Protein AF-A0A9N9N351-F1 (afdb_monomer_lite)

Radius of gyration: 28.9 Å; chains: 1; bounding box: 75×80×79 Å

InterPro domains:
  IPR013780 Glycosyl hydrolase, all-beta [G3DSA:2.60.40.1180] (419-531)
  IPR017853 Glycoside hydrolase superfamily [SSF51445] (28-350)
  IPR041036 Glycoside hydrolase family 5, C-terminal domain [PF18564] (433-530)
  IPR052066 Glycosphingolipid Hydrolyzing Enzymes [PTHR31308] (2-537)

Foldseek 3Di:
DVVLVVLQQLFPQCFQVVVCDDPNHRSNCVNLVVLLVVVLVVLLVCVVFPPAQADESDPQRDNRCAQPQFQQDDDVLVDPAAAFRGGNQRVQCVQQLHWDWTWHWHQDPPRRIDTDDIDIPNPVSDHNDDPDHRSCVVSQQWDADPVPRHIGGRDSCSNQAGPVPRDGDDSCVRTVQVSLQVNLCSSCVSPVSHAYEYEDNAPDAHAADDPVGDLRRYEYAYADEQPVCVSQLAFDQAKGFPVNQCSVDPVCGVVGIFGGLVRLLVNLLVVVLCNVVVNCVRSPPHAYAHAEYFHFCCGPVNVCLQQVDCVRRLSNLLSNVQSCQQNVHHYDYPDAAADAASPQGNVPNSTNGHQFHQDRRDDHPDPPCPLVVVVVVVVVVVVVPVPDDDDDDDDDDDDNDPVDDPPPPPPPPVPDDDSCVCRRGHSCLSVQAKDWPDDQFAWDGWGADSVFRKTKTKGFAHAPPDDDDPVCPPPPWDKIKMAADCSPPVVFAKDKDKLFFKWAADVSRSIIIGTHDDNDPGGDMIMMMIGTDDCPPVDDHDRMDGDDPVVNPDDPVDPPPPDDDDPPPVVVVVVVVVVVPDDPDPPPDPDDDDDD

Sequence (596 aa):
MASSTMFTLFWGGDVFAPNSLYDGVNIKEFLQEKYVNCYKHLASRIQHLEAVMGFELMNEPHPGYIGLSDFNRYDAGATLVFGDSPSALQSFALGDGLTQEIEVWIRSWPFPTRKHSTRLVNEEGVSAWIDGECIWKKHGVWDVDSKTGKPRVLNANYFKKHPKTGENVNFYKDFYLPFIRRYSEAIQSVKSDYLSFVEPIPNEPPPTWTSSDHHENIVYAPHWYDLESLFKKAFNGRITHDVQRLTRGPQHIVSATYFGISGAKKNYFGQVRNIVKNGLKNAGEKPCVIGECGIPMDINDRKAFETGDYTHHINFLDAVLSAMEKNLVNFTLWNYNPSNDNAHGDHWYGEDFSIFSPLPSKPVVSENSRMQKELSIKTSMLKDQQNTEVCAECTTTSPTSPFNLNSWEFMDQENHYDPSHHAGGRVLDAVLRPYAAKFPGIPQTMTFNLETKEFIFKFTNFPSSQPINSDFSNIVAPEVEIFIPNYHYRKSGLDIRVSDGDWRYVRSGQTLYWRVKDWSTEGLVHSLRIRVVDNTNHKIMPTSGSVNFSDVSKSTFDSNEFKHYNTSVILVLVVTLFLAMCSPTEIMFWAMGKDI

Structure (mmCIF, N/CA/C/O backbone):
data_AF-A0A9N9N351-F1
#
_entry.id   AF-A0A9N9N351-F1
#
loop_
_atom_site.group_PDB
_atom_site.id
_atom_site.type_symbol
_atom_site.label_atom_id
_atom_site.label_alt_id
_atom_site.label_comp_id
_atom_site.label_asym_id
_atom_site.label_entity_id
_atom_site.label_seq_id
_atom_site.pdbx_PDB_ins_code
_atom_site.Cartn_x
_atom_site.Cartn_y
_atom_site.Cartn_z
_atom_site.occupancy
_atom_site.B_iso_or_equiv
_atom_site.auth_seq_id
_atom_site.auth_comp_id
_atom_site.auth_asym_id
_atom_site.auth_atom_id
_atom_site.pdbx_PDB_model_num
ATOM 1 N N . MET A 1 1 ? -18.775 1.217 14.836 1.00 90.31 1 MET A N 1
ATOM 2 C CA . MET A 1 1 ? -18.763 0.246 15.957 1.00 90.31 1 MET A CA 1
ATOM 3 C C . MET A 1 1 ? -18.222 -1.127 15.556 1.00 90.31 1 MET A C 1
ATOM 5 O O . MET A 1 1 ? -17.185 -1.503 16.081 1.00 90.31 1 MET A O 1
ATOM 9 N N . ALA A 1 2 ? -18.894 -1.880 14.669 1.00 93.25 2 ALA A N 1
ATOM 10 C CA . ALA A 1 2 ? -18.593 -3.299 14.414 1.00 93.25 2 ALA A CA 1
ATOM 11 C C . ALA A 1 2 ? -17.121 -3.573 14.067 1.00 93.25 2 ALA A C 1
ATOM 13 O O . ALA A 1 2 ? -16.475 -4.341 14.776 1.00 93.25 2 ALA A O 1
ATOM 14 N N . SER A 1 3 ? -16.565 -2.882 13.067 1.00 93.75 3 SER A N 1
ATOM 15 C CA . SER A 1 3 ? -15.166 -3.064 12.657 1.00 93.75 3 SER A CA 1
ATOM 16 C C . SER A 1 3 ? -14.189 -2.770 13.797 1.00 93.75 3 SER A C 1
ATOM 18 O O . SER A 1 3 ? -13.331 -3.592 14.102 1.00 93.75 3 SER A O 1
ATOM 20 N N . SER A 1 4 ? -14.360 -1.645 14.500 1.00 95.38 4 SER A N 1
ATOM 21 C CA . SER A 1 4 ? -13.516 -1.294 15.648 1.00 95.38 4 SER A CA 1
ATOM 22 C C . SER A 1 4 ? -13.608 -2.328 16.772 1.00 95.38 4 SER A C 1
ATOM 24 O O . SER A 1 4 ? -12.587 -2.668 17.359 1.00 95.38 4 SER A O 1
ATOM 26 N N . THR A 1 5 ? -14.802 -2.867 17.044 1.00 96.88 5 THR A N 1
ATOM 27 C CA . THR A 1 5 ? -14.982 -3.947 18.020 1.00 96.88 5 THR A CA 1
ATOM 28 C C . THR A 1 5 ? -14.239 -5.206 17.585 1.00 96.88 5 THR A C 1
ATOM 30 O O . THR A 1 5 ? -13.469 -5.744 18.374 1.00 96.88 5 THR A O 1
ATOM 33 N N . MET A 1 6 ? -14.426 -5.656 16.341 1.00 97.31 6 MET A N 1
ATOM 34 C CA . MET A 1 6 ? -13.801 -6.882 15.840 1.00 97.31 6 MET A CA 1
ATOM 35 C C . MET A 1 6 ? -12.277 -6.795 15.829 1.00 97.31 6 MET A C 1
ATOM 37 O O . MET A 1 6 ? -11.629 -7.740 16.268 1.00 97.31 6 MET A O 1
ATOM 41 N N . PHE A 1 7 ? -11.706 -5.653 15.439 1.00 97.94 7 PHE A N 1
ATOM 42 C CA . PHE A 1 7 ? -10.265 -5.431 15.550 1.00 97.94 7 PHE A CA 1
ATOM 43 C C . PHE A 1 7 ? -9.785 -5.484 17.004 1.00 97.94 7 PHE A C 1
ATOM 45 O O . PHE A 1 7 ? -8.826 -6.192 17.297 1.00 97.94 7 PHE A O 1
ATOM 52 N N . THR A 1 8 ? -10.469 -4.825 17.948 1.00 98.50 8 THR A N 1
ATOM 53 C CA . THR A 1 8 ? -10.083 -4.907 19.369 1.00 98.50 8 THR A CA 1
ATOM 54 C C . THR A 1 8 ? -10.105 -6.347 19.883 1.00 98.50 8 THR A C 1
ATOM 56 O O . THR A 1 8 ? -9.202 -6.741 20.617 1.00 98.50 8 THR A O 1
ATOM 59 N N . LEU A 1 9 ? -11.112 -7.142 19.502 1.00 98.38 9 LEU A N 1
ATOM 60 C CA . LEU A 1 9 ? -11.213 -8.547 19.906 1.00 98.38 9 LEU A CA 1
ATOM 61 C C . LEU A 1 9 ? -10.129 -9.414 19.258 1.00 98.38 9 LEU A C 1
ATOM 63 O O . LEU A 1 9 ? -9.527 -10.234 19.947 1.00 98.38 9 LEU A O 1
ATOM 67 N N . PHE A 1 10 ? -9.859 -9.212 17.967 1.00 98.56 10 PHE A N 1
ATOM 68 C CA . PHE A 1 10 ? -8.824 -9.935 17.230 1.00 98.56 10 PHE A CA 1
ATOM 69 C C . PHE A 1 10 ? -7.427 -9.679 17.798 1.00 98.56 10 PHE A C 1
ATOM 71 O O . PHE A 1 10 ? -6.632 -10.606 17.926 1.00 98.56 10 PHE A O 1
ATOM 78 N N . TRP A 1 11 ? -7.120 -8.430 18.154 1.00 98.19 11 TRP A N 1
ATOM 79 C CA . TRP A 1 11 ? -5.796 -8.051 18.643 1.00 98.19 11 TRP A CA 1
ATOM 80 C C . TRP A 1 11 ? -5.619 -8.304 20.139 1.00 98.19 11 TRP A C 1
ATOM 82 O O . TRP A 1 11 ? -4.631 -8.910 20.550 1.00 98.19 11 TRP A O 1
ATOM 92 N N . GLY A 1 12 ? -6.575 -7.852 20.953 1.00 97.94 12 GLY A N 1
ATOM 93 C CA . GLY A 1 12 ? -6.451 -7.772 22.409 1.00 97.94 12 GLY A CA 1
ATOM 94 C C . GLY A 1 12 ? -7.678 -8.272 23.164 1.00 97.94 12 GLY A C 1
ATOM 95 O O . GLY A 1 12 ? -7.961 -7.774 24.252 1.00 97.94 12 GLY A O 1
ATOM 96 N N . GLY A 1 13 ? -8.434 -9.224 22.610 1.00 98.00 13 GLY A N 1
ATOM 97 C CA . GLY A 1 13 ? -9.619 -9.791 23.263 1.00 98.00 13 GLY A CA 1
ATOM 98 C C . GLY A 1 13 ? -9.332 -10.482 24.603 1.00 98.00 13 GLY A C 1
ATOM 99 O O . GLY A 1 13 ? -10.178 -10.469 25.488 1.00 98.00 13 GLY A O 1
ATOM 100 N N . ASP A 1 14 ? -8.132 -11.011 24.820 1.00 97.25 14 ASP A N 1
ATOM 101 C CA . ASP A 1 14 ? -7.692 -11.557 26.114 1.00 97.25 14 ASP A CA 1
ATOM 102 C C . ASP A 1 14 ? -7.414 -10.469 27.164 1.00 97.25 14 ASP A C 1
ATOM 104 O O . ASP A 1 14 ? -7.527 -10.716 28.366 1.00 97.25 14 ASP A O 1
ATOM 108 N N . VAL A 1 15 ? -7.078 -9.259 26.715 1.00 97.88 15 VAL A N 1
ATOM 109 C CA . VAL A 1 15 ? -6.786 -8.097 27.561 1.00 97.88 15 VAL A CA 1
ATOM 110 C C . VAL A 1 15 ? -8.051 -7.291 27.859 1.00 97.88 15 VAL A C 1
ATOM 112 O O . VAL A 1 15 ? -8.327 -6.988 29.018 1.00 97.88 15 VAL A O 1
ATOM 115 N N . PHE A 1 16 ? -8.825 -6.953 26.828 1.00 98.12 16 PHE A N 1
ATOM 116 C CA . PHE A 1 16 ? -9.969 -6.037 26.910 1.00 98.12 16 PHE A CA 1
ATOM 117 C C . PHE A 1 16 ? -11.326 -6.740 26.897 1.00 98.12 16 PHE A C 1
ATOM 119 O O . PHE A 1 16 ? -12.353 -6.091 27.049 1.00 98.12 16 PHE A O 1
ATOM 126 N N . ALA A 1 17 ? -11.366 -8.051 26.679 1.00 97.19 17 ALA A N 1
ATOM 127 C CA . ALA A 1 17 ? -12.600 -8.821 26.735 1.00 97.19 17 ALA A CA 1
ATOM 128 C C . ALA A 1 17 ? -12.365 -10.225 27.335 1.00 97.19 17 ALA A C 1
ATOM 130 O O . ALA A 1 17 ? -12.763 -11.224 26.733 1.00 97.19 17 ALA A O 1
ATOM 131 N N . PRO A 1 18 ? -11.724 -10.344 28.518 1.00 96.56 18 PRO A N 1
ATOM 132 C CA . PRO A 1 18 ? -11.205 -11.620 29.026 1.00 96.56 18 PRO A CA 1
ATOM 133 C C . PRO A 1 18 ? -12.281 -12.704 29.194 1.00 96.56 18 PRO A C 1
ATOM 135 O O . PRO A 1 18 ? -12.010 -13.882 28.978 1.00 96.56 18 PRO A O 1
ATOM 138 N N . ASN A 1 19 ? -13.511 -12.295 29.519 1.00 95.06 19 ASN A N 1
ATOM 139 C CA . ASN A 1 19 ? -14.665 -13.181 29.711 1.00 95.06 19 ASN A CA 1
ATOM 140 C C . ASN A 1 19 ? -15.409 -13.528 28.408 1.00 95.06 19 ASN A C 1
ATOM 142 O O . ASN A 1 19 ? -16.410 -14.240 28.448 1.00 95.06 19 ASN A O 1
ATOM 146 N N . SER A 1 20 ? -14.971 -13.005 27.263 1.00 94.81 20 SER A N 1
ATOM 147 C CA . SER A 1 20 ? -15.581 -13.297 25.968 1.00 94.81 20 SER A CA 1
ATOM 148 C C . SER A 1 20 ? -14.968 -14.570 25.395 1.00 94.81 20 SER A C 1
ATOM 150 O O . SER A 1 20 ? -13.850 -14.554 24.873 1.00 94.81 20 SER A O 1
ATOM 152 N N . LEU A 1 21 ? -15.702 -15.675 25.528 1.00 95.56 21 LEU A N 1
ATOM 153 C CA . LEU A 1 21 ? -15.262 -17.012 25.142 1.00 95.56 21 LEU A CA 1
ATOM 154 C C . LEU A 1 21 ? -16.087 -17.558 23.970 1.00 95.56 21 LEU A C 1
ATOM 156 O O . LEU A 1 21 ? -17.291 -17.316 23.890 1.00 95.56 21 LEU A O 1
ATOM 160 N N . TYR A 1 22 ? -15.443 -18.343 23.113 1.00 94.19 22 TYR A N 1
ATOM 161 C CA . TYR A 1 22 ? -16.068 -19.194 22.105 1.00 94.19 22 TYR A CA 1
ATOM 162 C C . TYR A 1 22 ? -15.578 -20.629 22.332 1.00 94.19 22 TYR A C 1
ATOM 164 O O . TYR A 1 22 ? -14.371 -20.859 22.381 1.00 94.19 22 TYR A O 1
ATOM 172 N N . ASP A 1 23 ? -16.495 -21.574 22.562 1.00 94.81 23 ASP A N 1
ATOM 173 C CA . ASP A 1 23 ? -16.184 -22.966 22.938 1.00 94.81 23 ASP A CA 1
ATOM 174 C C . ASP A 1 23 ? -15.156 -23.093 24.086 1.00 94.81 23 ASP A C 1
ATOM 176 O O . ASP A 1 23 ? -14.272 -23.946 24.087 1.00 94.81 23 ASP A O 1
ATOM 180 N N . GLY A 1 24 ? -15.256 -22.206 25.086 1.00 96.06 24 GLY A N 1
ATOM 181 C CA . GLY A 1 24 ? -14.364 -22.178 26.254 1.00 96.06 24 GLY A CA 1
ATOM 182 C C . GLY A 1 24 ? -12.989 -21.536 26.016 1.00 96.06 24 GLY A C 1
ATOM 183 O O . GLY A 1 24 ? -12.222 -21.389 26.965 1.00 96.06 24 GLY A O 1
ATOM 184 N N . VAL A 1 25 ? -12.686 -21.104 24.790 1.00 97.56 25 VAL A N 1
ATOM 185 C CA . VAL A 1 25 ? -11.437 -20.423 24.419 1.00 97.56 25 VAL A CA 1
ATOM 186 C C . VAL A 1 25 ? -11.679 -18.919 24.331 1.00 97.56 25 VAL A C 1
ATOM 188 O O . VAL A 1 25 ? -12.727 -18.484 23.860 1.00 97.56 25 VAL A O 1
ATOM 191 N N . ASN A 1 26 ? -10.727 -18.093 24.779 1.00 98.06 26 ASN A N 1
ATOM 192 C CA . ASN A 1 26 ? -10.857 -16.643 24.624 1.00 98.06 26 ASN A CA 1
ATOM 193 C C . ASN A 1 26 ? -10.970 -16.261 23.141 1.00 98.06 26 ASN A C 1
ATOM 195 O O . ASN A 1 26 ? -10.258 -16.798 22.292 1.00 98.06 26 ASN A O 1
ATOM 199 N N . ILE A 1 27 ? -11.843 -15.299 22.842 1.00 97.38 27 ILE A N 1
ATOM 200 C CA . ILE A 1 27 ? -12.171 -14.919 21.468 1.00 97.38 27 ILE A CA 1
ATOM 201 C C . ILE A 1 27 ? -10.953 -14.485 20.639 1.00 97.38 27 ILE A C 1
ATOM 203 O O . ILE A 1 27 ? -10.903 -14.800 19.454 1.00 97.38 27 ILE A O 1
ATOM 207 N N . LYS A 1 28 ? -9.944 -13.832 21.239 1.00 98.06 28 LYS A N 1
ATOM 208 C CA . LYS A 1 28 ? -8.693 -13.491 20.542 1.00 98.06 28 LYS A CA 1
ATOM 209 C C . LYS A 1 28 ? -7.986 -14.751 20.061 1.00 98.06 28 LYS A C 1
ATOM 211 O O . LYS A 1 28 ? -7.612 -14.834 18.896 1.00 98.06 28 LYS A O 1
ATOM 216 N N . GLU A 1 29 ? -7.791 -15.709 20.965 1.00 98.31 29 GLU A N 1
ATOM 217 C CA . GLU A 1 29 ? -7.068 -16.941 20.658 1.00 98.31 29 GLU A CA 1
ATOM 218 C C . GLU A 1 29 ? -7.799 -17.727 19.575 1.00 98.31 29 GLU A C 1
ATOM 220 O O . GLU A 1 29 ? -7.183 -18.107 18.586 1.00 98.31 29 GLU A O 1
ATOM 225 N N . PHE A 1 30 ? -9.124 -17.855 19.691 1.00 98.38 30 PHE A N 1
ATOM 226 C CA . PHE A 1 30 ? -9.944 -18.471 18.655 1.00 98.38 30 PHE A CA 1
ATOM 227 C C . PHE A 1 30 ? -9.761 -17.783 17.291 1.00 98.38 30 PHE A C 1
ATOM 229 O O . PHE A 1 30 ? -9.428 -18.443 16.308 1.00 98.38 30 PHE A O 1
ATOM 236 N N . LEU A 1 31 ? -9.939 -16.459 17.218 1.00 98.31 31 LEU A N 1
ATOM 237 C CA . LEU A 1 31 ? -9.860 -15.717 15.957 1.00 98.31 31 LEU A CA 1
ATOM 238 C C . LEU A 1 31 ? -8.462 -15.785 15.328 1.00 98.31 31 LEU A C 1
ATOM 240 O O . LEU A 1 31 ? -8.344 -16.072 14.136 1.00 98.31 31 LEU A O 1
ATOM 244 N N . GLN A 1 32 ? -7.407 -15.558 16.114 1.00 98.50 32 GLN A N 1
ATOM 245 C CA . GLN A 1 32 ? -6.031 -15.605 15.621 1.00 98.50 32 GLN A CA 1
ATOM 246 C C . GLN A 1 32 ? -5.629 -17.019 15.195 1.00 98.50 32 GLN A C 1
ATOM 248 O O . GLN A 1 32 ? -5.003 -17.179 14.150 1.00 98.50 32 GLN A O 1
ATOM 253 N N . GLU A 1 33 ? -6.011 -18.053 15.952 1.00 98.25 33 GLU A N 1
ATOM 254 C CA . GLU A 1 33 ? -5.739 -19.444 15.589 1.00 98.25 33 GLU A CA 1
ATOM 255 C C . GLU A 1 33 ? -6.413 -19.808 14.260 1.00 98.25 33 GLU A C 1
ATOM 257 O O . GLU A 1 33 ? -5.758 -20.358 13.374 1.00 98.25 33 GLU A O 1
ATOM 262 N N . LYS A 1 34 ? -7.699 -19.466 14.078 1.00 98.31 34 LYS A N 1
ATOM 263 C CA . LYS A 1 34 ? -8.407 -19.736 12.815 1.00 98.31 34 LYS A CA 1
ATOM 264 C C . LYS A 1 34 ? -7.813 -18.965 11.645 1.00 98.31 34 LYS A C 1
ATOM 266 O O . LYS A 1 34 ? -7.639 -19.553 10.580 1.00 98.31 34 LYS A O 1
ATOM 271 N N . TYR A 1 35 ? -7.453 -17.702 11.850 1.00 98.62 35 TYR A N 1
ATOM 272 C CA . TYR A 1 35 ? -6.802 -16.889 10.827 1.00 98.62 35 TYR A CA 1
ATOM 273 C C . TYR A 1 35 ? -5.473 -17.508 10.379 1.00 98.62 35 TYR A C 1
ATOM 275 O O . TYR A 1 35 ? -5.281 -17.801 9.200 1.00 98.62 35 TYR A O 1
ATOM 283 N N . VAL A 1 36 ? -4.580 -17.793 11.330 1.00 98.75 36 VAL A N 1
ATOM 284 C CA . VAL A 1 36 ? -3.255 -18.363 11.052 1.00 98.75 36 VAL A CA 1
ATOM 285 C C . VAL A 1 36 ? -3.371 -19.746 10.408 1.00 98.75 36 VAL A C 1
ATOM 287 O O . VAL A 1 36 ? -2.694 -20.026 9.419 1.00 98.75 36 VAL A O 1
ATOM 290 N N . ASN A 1 37 ? -4.263 -20.607 10.907 1.00 98.69 37 ASN A N 1
ATOM 291 C CA . ASN A 1 37 ? -4.467 -21.941 10.341 1.00 98.69 37 ASN A CA 1
ATOM 292 C C . ASN A 1 37 ? -5.071 -21.903 8.930 1.00 98.69 37 ASN A C 1
ATOM 294 O O . ASN A 1 37 ? -4.740 -22.768 8.120 1.00 98.69 37 ASN A O 1
ATOM 298 N N . CYS A 1 38 ? -5.910 -20.911 8.613 1.00 98.56 38 CYS A N 1
ATOM 299 C CA . CYS A 1 38 ? -6.442 -20.712 7.263 1.00 98.56 38 CYS A CA 1
ATOM 300 C C . CYS A 1 38 ? -5.310 -20.462 6.256 1.00 98.56 38 CYS A C 1
ATOM 302 O O . CYS A 1 38 ? -5.168 -21.196 5.276 1.00 98.56 38 CYS A O 1
ATOM 304 N N . TYR A 1 39 ? -4.441 -19.492 6.545 1.00 98.50 39 TYR A N 1
ATOM 305 C CA . TYR A 1 39 ? -3.311 -19.170 5.676 1.00 98.50 39 TYR A CA 1
ATOM 306 C C . TYR A 1 39 ? -2.261 -20.282 5.638 1.00 98.50 39 TYR A C 1
ATOM 308 O O . TYR A 1 39 ? -1.766 -20.620 4.565 1.00 98.50 39 TYR A O 1
ATOM 316 N N . LYS A 1 40 ? -1.971 -20.932 6.773 1.00 98.62 40 LYS A N 1
ATOM 317 C CA . LYS A 1 40 ? -1.084 -22.104 6.807 1.00 98.62 40 LYS A CA 1
ATOM 318 C C . LYS A 1 40 ? -1.622 -23.246 5.942 1.00 98.62 40 LYS A C 1
ATOM 320 O O . LYS A 1 40 ? -0.852 -23.908 5.239 1.00 98.62 40 LYS A O 1
ATOM 325 N N . HIS A 1 41 ? -2.936 -23.480 5.970 1.00 98.62 41 HIS A N 1
ATOM 326 C CA . HIS A 1 41 ? -3.572 -24.467 5.105 1.00 98.62 41 HIS A CA 1
ATOM 327 C C . HIS A 1 41 ? -3.399 -24.086 3.634 1.00 98.62 41 HIS A C 1
ATOM 329 O O . HIS A 1 41 ? -2.900 -24.906 2.866 1.00 98.62 41 HIS A O 1
ATOM 335 N N . LEU A 1 42 ? -3.729 -22.846 3.255 1.00 98.19 42 LEU A N 1
ATOM 336 C CA . LEU A 1 42 ? -3.528 -22.337 1.896 1.00 98.19 42 LEU A CA 1
ATOM 337 C C . LEU A 1 42 ? -2.077 -22.531 1.432 1.00 98.19 42 LEU A C 1
ATOM 339 O O . LEU A 1 42 ? -1.851 -23.163 0.401 1.00 98.19 42 LEU A O 1
ATOM 343 N N . ALA A 1 43 ? -1.108 -22.085 2.234 1.00 98.19 43 ALA A N 1
ATOM 344 C CA . ALA A 1 43 ? 0.320 -22.222 1.963 1.00 98.19 43 ALA A CA 1
ATOM 345 C C . ALA A 1 43 ? 0.734 -23.678 1.714 1.00 98.19 43 ALA A C 1
ATOM 347 O O . ALA A 1 43 ? 1.450 -23.960 0.754 1.00 98.19 43 ALA A O 1
ATOM 348 N N . SER A 1 44 ? 0.221 -24.613 2.519 1.00 98.31 44 SER A N 1
ATOM 349 C CA . SER A 1 44 ? 0.490 -26.050 2.365 1.00 98.31 44 SER A CA 1
ATOM 350 C C . SER A 1 44 ? -0.092 -26.613 1.067 1.00 98.31 44 SER A C 1
ATOM 352 O O . SER A 1 44 ? 0.508 -27.482 0.437 1.00 98.31 44 SER A O 1
ATOM 354 N N . ARG A 1 45 ? -1.261 -26.124 0.635 1.00 98.38 45 ARG A N 1
ATOM 355 C CA . ARG A 1 45 ? -1.918 -26.584 -0.598 1.00 98.38 45 ARG A CA 1
ATOM 356 C C . ARG A 1 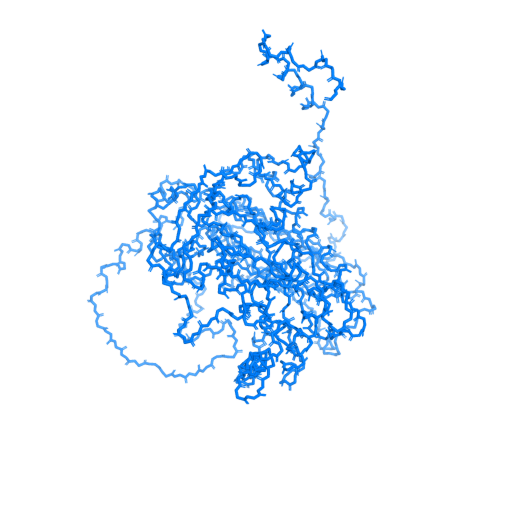45 ? -1.189 -26.128 -1.856 1.00 98.38 45 ARG A C 1
ATOM 358 O O . ARG A 1 45 ? -1.211 -26.855 -2.848 1.00 98.38 45 ARG A O 1
ATOM 365 N N . ILE A 1 46 ? -0.547 -24.963 -1.811 1.00 97.38 46 ILE A N 1
ATOM 366 C CA . ILE A 1 46 ? 0.100 -24.343 -2.974 1.00 97.38 46 ILE A CA 1
ATOM 367 C C . ILE A 1 46 ? 1.633 -24.391 -2.934 1.00 97.38 46 ILE A C 1
ATOM 369 O O . ILE A 1 46 ? 2.272 -23.844 -3.822 1.00 97.38 46 ILE A O 1
ATOM 373 N N . GLN A 1 47 ? 2.235 -25.111 -1.978 1.00 96.50 47 GLN A N 1
ATOM 374 C CA . GLN A 1 47 ? 3.699 -25.186 -1.797 1.00 96.50 47 GLN A CA 1
ATOM 375 C C . GLN A 1 47 ? 4.516 -25.702 -2.983 1.00 96.50 47 GLN A C 1
ATOM 377 O O . GLN A 1 47 ? 5.720 -25.480 -3.047 1.00 96.50 47 GLN A O 1
ATOM 382 N N . HIS A 1 48 ? 3.870 -26.404 -3.909 1.00 95.19 48 HIS A N 1
ATOM 383 C CA . HIS A 1 48 ? 4.492 -26.922 -5.123 1.00 95.19 48 HIS A CA 1
ATOM 384 C C . HIS A 1 48 ? 4.594 -25.865 -6.237 1.00 95.19 48 HIS A C 1
ATOM 386 O O . HIS A 1 48 ? 5.226 -26.124 -7.257 1.00 95.19 48 HIS A O 1
ATOM 392 N N . LEU A 1 49 ? 3.957 -24.698 -6.076 1.00 96.00 49 LEU A N 1
ATOM 393 C CA . LEU A 1 49 ? 3.995 -23.610 -7.047 1.00 96.00 49 LEU A CA 1
ATOM 394 C C . LEU A 1 49 ? 5.192 -22.700 -6.763 1.00 96.00 49 LEU A C 1
ATOM 396 O O . LEU A 1 49 ? 5.150 -21.872 -5.858 1.00 96.00 49 LEU A O 1
ATOM 400 N N . GLU A 1 50 ? 6.238 -22.801 -7.583 1.00 92.38 50 GLU A N 1
ATOM 401 C CA . GLU A 1 50 ? 7.447 -21.968 -7.462 1.00 92.38 50 GLU A CA 1
ATOM 402 C C . GLU A 1 50 ? 7.166 -20.459 -7.576 1.00 92.38 50 GLU A C 1
ATOM 404 O O . GLU A 1 50 ? 7.902 -19.645 -7.029 1.00 92.38 50 GLU A O 1
ATOM 409 N N . ALA A 1 51 ? 6.079 -20.079 -8.256 1.00 94.75 51 ALA A N 1
ATOM 410 C CA . ALA A 1 51 ? 5.680 -18.685 -8.443 1.00 94.75 51 ALA A CA 1
ATOM 411 C C . ALA A 1 51 ? 5.163 -18.006 -7.160 1.00 94.75 51 ALA A C 1
ATOM 413 O O . ALA A 1 51 ? 5.080 -16.779 -7.106 1.00 94.75 51 ALA A O 1
ATOM 414 N N . VAL A 1 52 ? 4.781 -18.780 -6.138 1.00 95.94 52 VAL A N 1
ATOM 415 C CA . VAL A 1 52 ? 4.281 -18.234 -4.873 1.00 95.94 52 VAL A CA 1
ATOM 416 C C . VAL A 1 52 ? 5.473 -17.861 -4.000 1.00 95.94 52 VAL A C 1
ATOM 418 O O . VAL A 1 52 ? 6.143 -18.722 -3.436 1.00 95.94 52 VAL A O 1
ATOM 421 N N . MET A 1 53 ? 5.732 -16.560 -3.877 1.00 95.56 53 MET A N 1
ATOM 422 C CA . MET A 1 53 ? 6.856 -16.051 -3.084 1.00 95.56 53 MET A CA 1
ATOM 423 C C . MET A 1 53 ? 6.558 -16.012 -1.581 1.00 95.56 53 MET A C 1
ATOM 425 O O . MET A 1 53 ? 7.477 -16.075 -0.767 1.00 95.56 53 MET A O 1
ATOM 429 N N . GLY A 1 54 ? 5.291 -15.859 -1.195 1.00 96.94 54 GLY A N 1
ATOM 430 C CA . GLY A 1 54 ? 4.926 -15.616 0.194 1.00 96.94 54 GLY A CA 1
ATOM 431 C C . GLY A 1 54 ? 3.493 -15.134 0.377 1.00 96.94 54 GLY A C 1
ATOM 432 O O . GLY A 1 54 ? 2.687 -15.196 -0.551 1.00 96.94 54 GLY A O 1
ATOM 433 N N . PHE A 1 55 ? 3.197 -14.650 1.583 1.00 97.81 55 PHE A N 1
ATOM 434 C CA . PHE A 1 55 ? 1.855 -14.242 1.996 1.00 97.81 55 PHE A CA 1
ATOM 435 C C . PHE A 1 55 ? 1.894 -12.925 2.761 1.00 97.81 55 PHE A C 1
ATOM 437 O O . PHE A 1 55 ? 2.737 -12.720 3.634 1.00 97.81 55 PHE A O 1
ATOM 444 N N . GLU A 1 56 ? 0.953 -12.043 2.455 1.00 97.38 56 GLU A N 1
ATOM 445 C CA . GLU A 1 56 ? 0.705 -10.846 3.248 1.00 97.38 56 GLU A CA 1
ATOM 446 C C . GLU A 1 56 ? -0.123 -11.181 4.483 1.00 97.38 56 GLU A C 1
ATOM 448 O O . GLU A 1 56 ? -1.024 -12.020 4.433 1.00 97.38 56 GLU A O 1
ATOM 453 N N . LEU A 1 57 ? 0.245 -10.582 5.615 1.00 96.06 57 LEU A N 1
ATOM 454 C CA . LEU A 1 57 ? -0.339 -10.913 6.908 1.00 96.06 57 LEU A CA 1
ATOM 455 C C . LEU A 1 57 ? -1.788 -10.458 7.029 1.00 96.06 57 LEU A C 1
ATOM 457 O O . LEU A 1 57 ? -2.613 -11.223 7.511 1.00 96.06 57 LEU A O 1
ATOM 461 N N . MET A 1 58 ? -2.084 -9.221 6.660 1.00 96.44 58 MET A N 1
ATOM 462 C CA . MET A 1 58 ? -3.396 -8.575 6.704 1.00 96.44 58 MET A CA 1
ATOM 463 C C . MET A 1 58 ? -3.297 -7.337 5.824 1.00 96.44 58 MET A C 1
ATOM 465 O O . MET A 1 58 ? -2.187 -6.847 5.680 1.00 96.44 58 MET A O 1
ATOM 469 N N . ASN A 1 59 ? -4.434 -6.902 5.276 1.00 96.25 59 ASN A N 1
ATOM 470 C CA . ASN A 1 59 ? -4.589 -5.642 4.558 1.00 96.25 59 ASN A CA 1
ATOM 471 C C . ASN A 1 59 ? -5.162 -4.548 5.483 1.00 96.25 59 ASN A C 1
ATOM 473 O O . ASN A 1 59 ? -6.134 -4.796 6.201 1.00 96.25 59 ASN A O 1
ATOM 477 N N . GLU A 1 60 ? -4.585 -3.357 5.411 1.00 94.56 60 GLU A N 1
ATOM 478 C CA . GLU A 1 60 ? -4.721 -2.176 6.251 1.00 94.56 60 GLU A CA 1
ATOM 479 C C . GLU A 1 60 ? -5.110 -2.469 7.720 1.00 94.56 60 GLU A C 1
ATOM 481 O O . GLU A 1 60 ? -6.255 -2.218 8.124 1.00 94.56 60 GLU A O 1
ATOM 486 N N . PRO A 1 61 ? -4.197 -2.987 8.577 1.00 95.19 61 PRO A N 1
ATOM 487 C CA . PRO A 1 61 ? -4.526 -3.310 9.957 1.00 95.19 61 PRO A CA 1
ATOM 488 C C . PRO A 1 61 ? -4.949 -2.053 10.719 1.00 95.19 61 PRO A C 1
ATOM 490 O O . PRO A 1 61 ? -4.353 -0.982 10.600 1.00 95.19 61 PRO A O 1
ATOM 493 N N . HIS A 1 62 ? -5.947 -2.209 11.588 1.00 94.56 62 HIS A N 1
ATOM 494 C CA . HIS A 1 62 ? -6.436 -1.136 12.447 1.00 94.56 62 HIS A CA 1
ATOM 495 C C . HIS A 1 62 ? -6.450 -1.592 13.918 1.00 94.56 62 HIS A C 1
ATOM 497 O O . HIS A 1 62 ? -6.850 -2.726 14.199 1.00 94.56 62 HIS A O 1
ATOM 503 N N . PRO A 1 63 ? -6.083 -0.735 14.894 1.00 95.56 63 PRO A N 1
ATOM 504 C CA . PRO A 1 63 ? -6.023 -1.110 16.315 1.00 95.56 63 PRO A CA 1
ATOM 505 C C . PRO A 1 63 ? -7.404 -1.284 16.968 1.00 95.56 63 PRO A C 1
ATOM 507 O O . PRO A 1 63 ? -7.527 -1.679 18.127 1.00 95.56 63 PRO A O 1
ATOM 510 N N . GLY A 1 64 ? -8.469 -0.959 16.240 1.00 95.88 64 GLY A N 1
ATOM 511 C CA . GLY A 1 64 ? -9.825 -0.916 16.771 1.00 95.88 64 GLY A CA 1
ATOM 512 C C . GLY A 1 64 ? -9.960 0.207 17.794 1.00 95.88 64 GLY A C 1
ATOM 513 O O . GLY A 1 64 ? -9.781 1.374 17.462 1.00 95.88 64 GLY A O 1
ATOM 514 N N . TYR A 1 65 ? -10.293 -0.150 19.030 1.00 97.12 65 TYR A N 1
ATOM 515 C CA . TYR A 1 65 ? -10.343 0.768 20.168 1.00 97.12 65 TYR A CA 1
ATOM 516 C C . TYR A 1 65 ? -9.062 0.758 21.009 1.00 97.12 65 TYR A C 1
ATOM 518 O O . TYR A 1 65 ? -8.952 1.570 21.921 1.00 97.12 65 TYR A O 1
ATOM 526 N N . ILE A 1 66 ? -8.098 -0.130 20.742 1.00 97.50 66 ILE A N 1
ATOM 527 C CA . ILE A 1 66 ? -6.860 -0.229 21.527 1.00 97.50 66 ILE A CA 1
ATOM 528 C C . ILE A 1 66 ? -6.101 1.100 21.454 1.00 97.50 66 ILE A C 1
ATOM 530 O O . ILE A 1 66 ? -5.815 1.605 20.374 1.00 97.50 66 ILE A O 1
ATOM 534 N N . GLY A 1 67 ? -5.780 1.676 22.613 1.00 95.25 67 GLY A N 1
ATOM 535 C CA . GLY A 1 67 ? -5.136 2.986 22.711 1.00 95.25 67 GLY A CA 1
ATOM 536 C C . GLY A 1 67 ? -6.085 4.187 22.606 1.00 95.25 67 GLY A C 1
ATOM 537 O O . GLY A 1 67 ? -5.601 5.318 22.634 1.00 95.25 67 GLY A O 1
ATOM 538 N N . LEU A 1 68 ? -7.411 3.983 22.530 1.00 95.06 68 LEU A N 1
ATOM 539 C CA . LEU A 1 68 ? -8.391 5.074 22.465 1.00 95.06 68 LEU A CA 1
ATOM 540 C C . LEU A 1 68 ? -8.206 6.053 23.635 1.00 95.06 68 LEU A C 1
ATOM 542 O O . LEU A 1 68 ? -8.268 5.674 24.807 1.00 95.06 68 LEU A O 1
ATOM 546 N N . SER A 1 69 ? -7.986 7.325 23.303 1.00 91.31 69 SER A N 1
ATOM 547 C CA . SER A 1 69 ? -7.669 8.384 24.264 1.00 91.31 69 SER A CA 1
ATOM 548 C C . SER A 1 69 ? -8.903 9.095 24.827 1.00 91.31 69 SER A C 1
ATOM 550 O O . SER A 1 69 ? -8.860 9.555 25.969 1.00 91.31 69 SER A O 1
ATOM 552 N N . ASP A 1 70 ? -9.984 9.181 24.049 1.00 94.06 70 ASP A N 1
ATOM 553 C CA . ASP A 1 70 ? -11.238 9.841 24.411 1.00 94.06 70 ASP A CA 1
ATOM 554 C C . ASP A 1 70 ? -12.424 9.116 23.753 1.00 94.06 70 ASP A C 1
ATOM 556 O O . ASP A 1 70 ? -12.404 8.785 22.570 1.00 94.06 70 ASP A O 1
ATOM 560 N N . PHE A 1 71 ? -13.477 8.854 24.524 1.00 96.56 71 PHE A N 1
ATOM 561 C CA . PHE A 1 71 ? -14.670 8.161 24.035 1.00 96.56 71 PHE A CA 1
ATOM 562 C C . PHE A 1 71 ? -15.641 9.080 23.292 1.00 96.56 71 PHE A C 1
ATOM 564 O O . PHE A 1 71 ? -16.506 8.585 22.571 1.00 96.56 71 PHE A O 1
ATOM 571 N N . ASN A 1 72 ? -15.518 10.397 23.472 1.00 94.75 72 ASN A N 1
ATOM 572 C CA . ASN A 1 72 ? -16.441 11.387 22.917 1.00 94.75 72 ASN A CA 1
ATOM 573 C C . ASN A 1 72 ? -15.929 12.013 21.617 1.00 94.75 72 ASN A C 1
ATOM 575 O O . ASN A 1 72 ? -16.692 12.685 20.929 1.00 94.75 72 ASN A O 1
ATOM 579 N N . ARG A 1 73 ? -14.656 11.802 21.270 1.00 89.88 73 ARG A N 1
ATOM 580 C CA . ARG A 1 73 ? -14.032 12.336 20.055 1.00 89.88 73 ARG A CA 1
ATOM 581 C C . ARG A 1 73 ? -12.847 11.481 19.636 1.00 89.88 73 ARG A C 1
ATOM 583 O O . ARG A 1 73 ? -12.094 11.008 20.480 1.00 89.88 73 ARG A O 1
ATOM 590 N N . TYR A 1 74 ? -12.662 11.347 18.331 1.00 86.50 74 TYR A N 1
ATOM 591 C CA . TYR A 1 74 ? -11.428 10.816 17.761 1.00 86.50 74 TYR A CA 1
ATOM 592 C C . TYR A 1 74 ? -10.400 11.938 17.580 1.00 86.50 74 TYR A C 1
ATOM 594 O O . TYR A 1 74 ? -10.756 13.117 17.507 1.00 86.50 74 TYR A O 1
ATOM 602 N N . ASP A 1 75 ? -9.122 11.574 17.512 1.00 80.31 75 ASP A N 1
ATOM 603 C CA . ASP A 1 75 ? -8.063 12.515 17.157 1.00 80.31 75 ASP A CA 1
ATOM 604 C C . ASP A 1 75 ? -8.136 12.817 15.655 1.00 80.31 75 ASP A C 1
ATOM 606 O O . ASP A 1 75 ? -7.772 11.982 14.832 1.00 80.31 75 ASP A O 1
ATOM 610 N N . ALA A 1 76 ? -8.592 14.017 15.293 1.00 70.88 76 ALA A N 1
ATOM 611 C CA . ALA A 1 76 ? -8.724 14.442 13.898 1.00 70.88 76 ALA A CA 1
ATOM 612 C C . ALA A 1 76 ? -7.378 14.558 13.147 1.00 70.88 76 ALA A C 1
ATOM 614 O O . ALA A 1 76 ? -7.373 14.704 11.926 1.00 70.88 76 ALA A O 1
ATOM 615 N N . GLY A 1 77 ? -6.240 14.522 13.854 1.00 67.19 77 GLY A N 1
ATOM 616 C CA . GLY A 1 77 ? -4.908 14.456 13.251 1.00 67.19 77 GLY A CA 1
ATOM 617 C C . GLY A 1 77 ? -4.479 13.040 12.853 1.00 67.19 77 GLY A C 1
ATOM 618 O O . GLY A 1 77 ? -3.658 12.899 11.948 1.00 67.19 77 GLY A O 1
ATOM 619 N N . ALA A 1 78 ? -5.038 12.012 13.500 1.00 72.25 78 ALA A N 1
ATOM 620 C CA . ALA A 1 78 ? -4.723 10.599 13.262 1.00 72.25 78 ALA A CA 1
ATOM 621 C C . ALA A 1 78 ? -5.857 9.843 12.547 1.00 72.25 78 ALA A C 1
ATOM 623 O O . ALA A 1 78 ? -5.615 8.882 11.825 1.00 72.25 78 ALA A O 1
ATOM 624 N N . THR A 1 79 ? -7.102 10.281 12.721 1.00 78.94 79 THR A N 1
ATOM 625 C CA . THR A 1 79 ? -8.298 9.670 12.141 1.00 78.94 79 THR A CA 1
ATOM 626 C C . THR A 1 79 ? -8.978 10.663 11.210 1.00 78.94 79 THR A C 1
ATOM 628 O O . THR A 1 79 ? -9.384 11.749 11.625 1.00 78.94 79 THR A O 1
ATOM 631 N N . LEU A 1 80 ? -9.144 10.283 9.944 1.00 80.88 80 LEU A N 1
ATOM 632 C CA . LEU A 1 80 ? -9.935 11.063 8.999 1.00 80.88 80 LEU A CA 1
ATOM 633 C C . LEU A 1 80 ? -11.427 10.911 9.326 1.00 80.88 80 LEU A C 1
ATOM 635 O O . LEU A 1 80 ? -11.971 9.811 9.277 1.00 80.88 80 LEU A O 1
ATOM 639 N N . VAL A 1 81 ? -12.092 12.024 9.635 1.00 85.75 81 VAL A N 1
ATOM 640 C CA . VAL A 1 81 ? -13.517 12.058 10.001 1.00 85.75 81 VAL A CA 1
ATOM 641 C C . VAL A 1 81 ? -14.335 12.626 8.843 1.00 85.75 81 VAL A C 1
ATOM 643 O O . VAL A 1 81 ? -14.145 13.786 8.478 1.00 85.75 81 VAL A O 1
ATOM 646 N N . PHE A 1 82 ? -15.239 11.840 8.256 1.00 89.25 82 PHE A N 1
ATOM 647 C CA . PHE A 1 82 ? -16.043 12.231 7.093 1.00 89.25 82 PHE A CA 1
ATOM 648 C C . PHE A 1 82 ? -17.429 11.573 7.122 1.00 89.25 82 PHE A C 1
ATOM 650 O O . PHE A 1 82 ? -17.556 10.404 7.470 1.00 89.25 82 PHE A O 1
ATOM 657 N N . GLY A 1 83 ? -18.464 12.317 6.723 1.00 93.25 83 GLY A N 1
ATOM 658 C CA . GLY A 1 83 ? -19.848 11.850 6.757 1.00 93.25 83 GLY A CA 1
ATOM 659 C C . GLY A 1 83 ? -20.381 11.698 8.182 1.00 93.25 83 GLY A C 1
ATOM 660 O O . GLY A 1 83 ? -19.989 12.444 9.084 1.00 93.25 83 GLY A O 1
ATOM 661 N N . ASP A 1 84 ? -21.281 10.738 8.368 1.00 94.00 84 ASP A N 1
ATOM 662 C CA . ASP A 1 84 ? -21.905 10.403 9.649 1.00 94.00 84 ASP A CA 1
ATOM 663 C C . ASP A 1 84 ? -20.853 9.788 10.587 1.00 94.00 84 ASP A C 1
ATOM 665 O O . ASP A 1 84 ? -20.408 8.658 10.396 1.00 94.00 84 ASP A O 1
ATOM 669 N N . SER A 1 85 ? -20.419 10.560 11.585 1.00 93.75 85 SER A N 1
ATOM 670 C CA . SER A 1 85 ? -19.213 10.268 12.368 1.00 93.75 85 SER A CA 1
ATOM 671 C C . SER A 1 85 ? -19.507 10.190 13.871 1.00 93.75 85 SER A C 1
ATOM 673 O O . SER A 1 85 ? -19.195 11.126 14.614 1.00 93.75 85 SER A O 1
ATOM 675 N N . PRO A 1 86 ? -20.131 9.100 14.355 1.00 95.38 86 PRO A N 1
ATOM 676 C CA . PRO A 1 86 ? -20.346 8.902 15.785 1.00 95.38 86 PRO A CA 1
ATOM 677 C C . PRO A 1 86 ? -19.014 8.768 16.529 1.00 95.38 86 PRO A C 1
ATOM 679 O O . PRO A 1 86 ? -18.106 8.082 16.065 1.00 95.38 86 PRO A O 1
ATOM 682 N N . SER A 1 87 ? -18.929 9.324 17.738 1.00 95.56 87 SER A N 1
ATOM 683 C CA . SER A 1 87 ? -17.852 9.009 18.684 1.00 95.56 87 SER A CA 1
ATOM 684 C C . SER A 1 87 ? -17.862 7.528 19.094 1.00 95.56 87 SER A C 1
ATOM 686 O O . SER A 1 87 ? -18.800 6.788 18.779 1.00 95.56 87 SER A O 1
ATOM 688 N N . ALA A 1 88 ? -16.846 7.065 19.828 1.00 96.31 88 ALA A N 1
ATOM 689 C CA . ALA A 1 88 ? -16.823 5.687 20.322 1.00 96.31 88 ALA A CA 1
ATOM 690 C C . ALA A 1 88 ? -18.023 5.392 21.242 1.00 96.31 88 ALA A C 1
ATOM 692 O O . ALA A 1 88 ? -18.691 4.375 21.065 1.00 96.31 88 ALA A O 1
ATOM 693 N N . LEU A 1 89 ? -18.352 6.306 22.164 1.00 97.88 89 LEU A N 1
ATOM 694 C CA . LEU A 1 89 ? -19.508 6.157 23.051 1.00 97.88 89 LEU A CA 1
ATOM 695 C C . LEU A 1 89 ? -20.830 6.162 22.275 1.00 97.88 89 LEU A C 1
ATOM 697 O O . LEU A 1 89 ? -21.673 5.297 22.501 1.00 97.88 89 LEU A O 1
ATOM 701 N N . GLN A 1 90 ? -20.997 7.099 21.334 1.00 97.44 90 GLN A N 1
ATOM 702 C CA . GLN A 1 90 ? -22.188 7.146 20.477 1.00 97.44 90 GLN A CA 1
ATOM 703 C C . GLN A 1 90 ? -22.305 5.878 19.630 1.00 97.44 90 GLN A C 1
ATOM 705 O O . GLN A 1 90 ? -23.390 5.329 19.500 1.00 97.44 90 GLN A O 1
ATOM 710 N N . SER A 1 91 ? -21.189 5.371 19.105 1.00 96.62 91 SER A N 1
ATOM 711 C CA . SER A 1 91 ? -21.137 4.114 18.357 1.00 96.62 91 SER A CA 1
ATOM 712 C C . SER A 1 91 ? -21.598 2.920 19.193 1.00 96.62 91 SER A C 1
ATOM 714 O O . SER A 1 91 ? -22.275 2.042 18.663 1.00 96.62 91 SER A O 1
ATOM 716 N N . PHE A 1 92 ? -21.237 2.862 20.478 1.00 97.38 92 PHE A N 1
ATOM 717 C CA . PHE A 1 92 ? -21.709 1.801 21.368 1.00 97.38 92 PHE A CA 1
ATOM 718 C C . PHE A 1 92 ? -23.195 1.921 21.669 1.00 97.38 92 PHE A C 1
ATOM 720 O O . PHE A 1 92 ? -23.899 0.920 21.590 1.00 97.38 92 PHE A O 1
ATOM 727 N N . ALA A 1 93 ? -23.658 3.135 21.967 1.00 96.94 93 ALA A N 1
ATOM 728 C CA . ALA A 1 93 ? -25.058 3.417 22.247 1.00 96.94 93 ALA A CA 1
ATOM 729 C C . ALA A 1 93 ? -25.946 3.091 21.039 1.00 96.94 93 ALA A C 1
ATOM 731 O O . ALA A 1 93 ? -26.918 2.359 21.187 1.00 96.94 93 ALA A O 1
ATOM 732 N N . LEU A 1 94 ? -25.553 3.535 19.838 1.00 96.56 94 LEU A N 1
ATOM 733 C CA . LEU A 1 94 ? -26.217 3.186 18.580 1.00 96.56 94 LEU A CA 1
ATOM 734 C C . LEU A 1 94 ? -26.287 1.671 18.382 1.00 96.56 94 LEU A C 1
ATOM 736 O O . LEU A 1 94 ? -27.340 1.156 18.022 1.00 96.56 94 LEU A O 1
ATOM 740 N N . GLY A 1 95 ? -25.184 0.961 18.644 1.00 95.25 95 GLY A N 1
ATOM 741 C CA . GLY A 1 95 ? -25.138 -0.497 18.550 1.00 95.25 95 GLY A CA 1
ATOM 742 C C . GLY A 1 95 ? -26.054 -1.206 19.550 1.00 95.25 95 GLY A C 1
ATOM 743 O O . GLY A 1 95 ? -26.581 -2.259 19.223 1.00 95.25 95 GLY A O 1
ATOM 744 N N . ASP A 1 96 ? -26.272 -0.632 20.735 1.00 95.06 96 ASP A N 1
ATOM 745 C CA . ASP A 1 96 ? -27.183 -1.144 21.777 1.00 95.06 96 ASP A CA 1
ATOM 746 C C . ASP A 1 96 ? -28.647 -0.698 21.559 1.00 95.06 96 ASP A C 1
ATOM 748 O O . ASP A 1 96 ? -29.486 -0.882 22.435 1.00 95.06 96 ASP A O 1
ATOM 752 N N . GLY A 1 97 ? -28.963 -0.089 20.408 1.00 94.88 97 GLY A N 1
ATOM 753 C CA . GLY A 1 97 ? -30.318 0.342 20.055 1.00 94.88 97 GLY A CA 1
ATOM 754 C C . GLY A 1 97 ? -30.713 1.728 20.569 1.00 94.88 97 GLY A C 1
ATOM 755 O O . GLY A 1 97 ? -31.871 2.111 20.456 1.00 94.88 97 GLY A O 1
ATOM 756 N N . LEU A 1 98 ? -29.790 2.514 21.131 1.00 95.69 98 LEU A N 1
ATOM 757 C CA . LEU A 1 98 ? -30.099 3.878 21.558 1.00 95.69 98 LEU A CA 1
ATOM 758 C C . LEU A 1 98 ? -29.957 4.846 20.387 1.00 95.69 98 LEU A C 1
ATOM 760 O O . LEU A 1 98 ? -28.882 4.976 19.802 1.00 95.69 98 LEU A O 1
ATOM 764 N N . THR A 1 99 ? -31.006 5.620 20.127 1.00 97.19 99 THR A N 1
ATOM 765 C CA . THR A 1 99 ? -30.958 6.750 19.197 1.00 97.19 99 THR A CA 1
ATOM 766 C C . THR A 1 99 ? -29.907 7.768 19.642 1.00 97.19 99 THR A C 1
ATOM 768 O O . THR A 1 99 ? -29.868 8.143 20.816 1.00 97.19 99 THR A O 1
ATOM 771 N N . GLN A 1 100 ? -29.052 8.232 18.726 1.00 97.75 100 GLN A N 1
ATOM 772 C CA . GLN A 1 100 ? -28.026 9.243 19.015 1.00 97.75 100 GLN A CA 1
ATOM 773 C C . GLN A 1 100 ? -28.076 10.391 18.013 1.00 97.75 100 GLN A C 1
ATOM 775 O O . GLN A 1 100 ? -28.223 10.172 16.813 1.00 97.75 100 GLN A O 1
ATOM 780 N N . GLU A 1 101 ? -27.885 11.616 18.501 1.00 97.12 101 GLU A N 1
ATOM 781 C CA . GLU A 1 101 ? -27.552 12.755 17.648 1.00 97.12 101 GLU A CA 1
ATOM 782 C C . GLU A 1 101 ? -26.035 12.773 17.431 1.00 97.12 101 GLU A C 1
ATOM 784 O O . GLU A 1 101 ? -25.272 12.931 18.385 1.00 97.12 101 GLU A O 1
ATOM 789 N N . ILE A 1 102 ? -25.596 12.584 16.188 1.00 96.75 102 ILE A N 1
ATOM 790 C CA . ILE A 1 102 ? -24.183 12.479 15.806 1.00 96.75 102 ILE A CA 1
ATOM 791 C C . ILE A 1 102 ? -23.771 13.641 14.908 1.00 96.75 102 ILE A C 1
ATOM 793 O O . ILE A 1 102 ? -24.607 14.308 14.299 1.00 96.75 102 ILE A O 1
ATOM 797 N N . GLU A 1 103 ? -22.469 13.885 14.808 1.00 95.88 103 GLU A N 1
ATOM 798 C CA . GLU A 1 103 ? -21.941 14.909 13.912 1.00 95.88 103 GLU A CA 1
ATOM 799 C C . GLU A 1 103 ? -21.825 14.397 12.474 1.00 95.88 103 GLU A C 1
ATOM 801 O O . GLU A 1 103 ? -21.417 13.259 12.233 1.00 95.88 103 GLU A O 1
ATOM 806 N N . VAL A 1 104 ? -22.131 15.278 11.521 1.00 95.81 104 VAL A N 1
ATOM 807 C CA . VAL A 1 104 ? -21.949 15.043 10.087 1.00 95.81 104 VAL A CA 1
ATOM 808 C C . VAL A 1 104 ? -20.833 15.949 9.580 1.00 95.81 104 VAL A C 1
ATOM 810 O O . VAL A 1 104 ? -20.911 17.179 9.688 1.00 95.81 104 VAL A O 1
ATOM 813 N N . TRP A 1 105 ? -19.794 15.343 9.015 1.00 93.88 105 TRP A N 1
ATOM 814 C CA . TRP A 1 105 ? -18.580 16.018 8.559 1.00 93.88 105 TRP A CA 1
ATOM 815 C C . TRP A 1 105 ? -18.506 16.072 7.032 1.00 93.88 105 TRP A C 1
ATOM 817 O O . TRP A 1 105 ? -18.839 15.111 6.343 1.00 93.88 105 TRP A O 1
ATOM 827 N N . ILE A 1 106 ? -18.043 17.198 6.487 1.00 92.38 106 ILE A N 1
ATOM 828 C CA . ILE A 1 106 ? -17.852 17.394 5.041 1.00 92.38 106 ILE A CA 1
ATOM 829 C C . ILE A 1 106 ? -16.408 17.773 4.732 1.00 92.38 106 ILE A C 1
ATOM 831 O O . ILE A 1 106 ? -15.670 18.228 5.608 1.00 92.38 106 ILE A O 1
ATOM 835 N N . ARG A 1 107 ? -16.022 17.632 3.461 1.00 88.69 107 ARG A N 1
ATOM 836 C CA . ARG A 1 107 ? -14.715 18.072 2.959 1.00 88.69 107 ARG A CA 1
ATOM 837 C C . ARG A 1 107 ? -14.517 19.572 3.194 1.00 88.69 107 ARG A C 1
ATOM 839 O O . ARG A 1 107 ? -15.448 20.363 3.024 1.00 88.69 107 ARG A O 1
ATOM 846 N N . SER A 1 108 ? -13.297 19.975 3.528 1.00 84.69 108 SER A N 1
ATOM 847 C CA . SER A 1 108 ? -12.932 21.385 3.661 1.00 84.69 108 SER A CA 1
ATOM 848 C C . SER A 1 108 ? -11.489 21.663 3.249 1.00 84.69 108 SER A C 1
ATOM 850 O O . SER A 1 108 ? -10.761 20.785 2.794 1.00 84.69 108 SER A O 1
ATOM 852 N N . TRP A 1 109 ? -11.101 22.931 3.360 1.00 73.31 109 TRP A N 1
ATOM 853 C CA . TRP A 1 109 ? -9.743 23.414 3.160 1.00 73.31 109 TRP A CA 1
ATOM 854 C C . TRP A 1 109 ? -9.504 24.599 4.112 1.00 73.31 109 TRP A C 1
ATOM 856 O O . TRP A 1 109 ? -10.428 25.400 4.275 1.00 73.31 109 TRP A O 1
ATOM 866 N N . PRO A 1 110 ? -8.323 24.749 4.747 1.00 69.19 110 PRO A N 1
ATOM 867 C CA . PRO A 1 110 ? -7.111 23.924 4.627 1.00 69.19 110 PRO A CA 1
ATOM 868 C C . PRO A 1 110 ? -7.118 22.630 5.454 1.00 69.19 110 PRO A C 1
ATOM 870 O O . PRO A 1 110 ? -6.295 21.753 5.212 1.00 69.19 110 PRO A O 1
ATOM 873 N N . PHE A 1 111 ? -8.042 22.484 6.405 1.00 77.94 111 PHE A N 1
ATOM 874 C CA . PHE A 1 111 ? -8.233 21.228 7.133 1.00 77.94 111 PHE A CA 1
ATOM 875 C C . PHE A 1 111 ? -9.003 20.224 6.265 1.00 77.94 111 PHE A C 1
ATOM 877 O O . PHE A 1 111 ? -9.952 20.656 5.604 1.00 77.94 111 PHE A O 1
ATOM 884 N N . PRO A 1 112 ? -8.655 18.920 6.269 1.00 78.31 112 PRO A N 1
ATOM 885 C CA . PRO A 1 112 ? -9.287 17.924 5.399 1.00 78.31 112 PRO A CA 1
ATOM 886 C C . PRO A 1 112 ? -10.814 17.914 5.498 1.00 78.31 112 PRO A C 1
ATOM 888 O O . PRO A 1 112 ? -11.500 17.902 4.473 1.00 78.31 112 PRO A O 1
ATOM 891 N N . THR A 1 113 ? -11.352 17.990 6.718 1.00 87.38 113 THR A N 1
ATOM 892 C CA . THR A 1 113 ? -12.794 17.995 6.985 1.00 87.38 113 THR A CA 1
ATOM 893 C C . THR A 1 113 ? -13.194 19.028 8.036 1.00 87.38 113 THR A C 1
ATOM 895 O O . THR A 1 113 ? -12.384 19.477 8.850 1.00 87.38 113 THR A O 1
ATOM 898 N N . ARG A 1 114 ? -14.475 19.413 8.012 1.00 89.00 114 ARG A N 1
ATOM 899 C CA . ARG A 1 114 ? -15.117 20.258 9.026 1.00 89.00 114 ARG A CA 1
ATOM 900 C C . ARG A 1 114 ? -16.508 19.735 9.355 1.00 89.00 114 ARG A C 1
ATOM 902 O O . ARG A 1 114 ? -17.194 19.203 8.477 1.00 89.00 114 ARG A O 1
ATOM 909 N N . LYS A 1 115 ? -16.960 19.973 10.586 1.00 92.75 115 LYS A N 1
ATOM 910 C CA . LYS A 1 115 ? -18.353 19.746 10.975 1.00 92.75 115 LYS A CA 1
ATOM 911 C C . LYS A 1 115 ? -19.282 20.584 10.093 1.00 92.75 115 LYS A C 1
ATOM 913 O O . LYS A 1 115 ? -19.075 21.788 9.923 1.00 92.75 115 LYS A O 1
ATOM 918 N N . HIS A 1 116 ? -20.301 19.940 9.535 1.00 95.25 116 HIS A N 1
ATOM 919 C CA . HIS A 1 116 ? -21.335 20.584 8.733 1.00 95.25 116 HIS A CA 1
ATOM 920 C C . HIS A 1 116 ? -22.643 20.740 9.503 1.00 95.25 116 HIS A C 1
ATOM 922 O O . HIS A 1 116 ? -23.221 21.823 9.507 1.00 95.25 116 HIS A O 1
ATOM 928 N N . SER A 1 117 ? -23.103 19.660 10.132 1.00 97.00 117 SER A N 1
ATOM 929 C CA . SER A 1 117 ? -24.390 19.588 10.826 1.00 97.00 117 SER A CA 1
ATOM 930 C C . SER A 1 117 ? -24.377 18.468 11.872 1.00 97.00 117 SER A C 1
ATOM 932 O O . SER A 1 117 ? -23.339 17.844 12.116 1.00 97.00 117 SER A O 1
ATOM 934 N N . THR A 1 118 ? -25.519 18.242 12.515 1.00 97.25 118 THR A N 1
ATOM 935 C CA . THR A 1 118 ? -25.808 17.038 13.296 1.00 97.25 118 THR A CA 1
ATOM 936 C C . THR A 1 118 ? -26.988 16.293 12.682 1.00 97.25 118 THR A C 1
ATOM 938 O O . THR A 1 118 ? -27.786 16.872 11.941 1.00 97.25 118 THR A O 1
ATOM 941 N N . ARG A 1 119 ? -27.080 14.992 12.958 1.00 95.94 119 ARG A N 1
ATOM 942 C CA . ARG A 1 119 ? -28.169 14.129 12.497 1.00 95.94 119 ARG A CA 1
ATOM 943 C C . ARG A 1 119 ? -28.546 13.132 13.584 1.00 95.94 119 ARG A C 1
ATOM 945 O O . ARG A 1 119 ? -27.668 12.571 14.234 1.00 95.94 119 ARG A O 1
ATOM 952 N N . LEU A 1 120 ? -29.845 12.898 13.746 1.00 97.38 120 LEU A N 1
ATOM 953 C CA . LEU A 1 120 ? -30.371 11.830 14.587 1.00 97.38 120 LEU A CA 1
ATOM 954 C C . LEU A 1 120 ? -30.281 10.490 13.838 1.00 97.38 120 LEU A C 1
ATOM 956 O O . LEU A 1 120 ? -30.673 10.406 12.678 1.00 97.38 120 LEU A O 1
ATOM 960 N N . VAL A 1 121 ? -29.724 9.461 14.476 1.00 96.69 121 VAL A N 1
ATOM 961 C CA . VAL A 1 121 ? -29.515 8.132 13.880 1.00 96.69 121 VAL A CA 1
ATOM 962 C C . VAL A 1 121 ? -30.097 7.054 14.790 1.00 96.69 121 VAL A C 1
ATOM 964 O O . VAL A 1 121 ? -30.006 7.162 16.014 1.00 96.69 121 VAL A O 1
ATOM 967 N N . ASN A 1 122 ? -30.651 6.004 14.170 1.00 95.62 122 ASN A N 1
ATOM 968 C CA . ASN A 1 122 ? -31.313 4.866 14.817 1.00 95.62 122 ASN A CA 1
ATOM 969 C C . ASN A 1 122 ? -32.574 5.254 15.613 1.00 95.62 122 ASN A C 1
ATOM 971 O O . ASN A 1 122 ? -32.716 4.918 16.787 1.00 95.62 122 ASN A O 1
ATOM 975 N N . GLU A 1 123 ? -33.488 5.999 14.988 1.00 96.38 123 GLU A N 1
ATOM 976 C CA . GLU A 1 123 ? -34.765 6.412 15.602 1.00 96.38 123 GLU A CA 1
ATOM 977 C C . GLU A 1 123 ? -35.698 5.229 15.900 1.00 96.38 123 GLU A C 1
ATOM 979 O O . GLU A 1 123 ? -36.497 5.284 16.829 1.00 96.38 123 GLU A O 1
ATOM 984 N N . GLU A 1 124 ? -35.564 4.137 15.148 1.00 95.56 124 GLU A N 1
ATOM 985 C CA . GLU A 1 124 ? -36.339 2.905 15.338 1.00 95.56 124 GLU A CA 1
ATOM 986 C C . GLU A 1 124 ? -35.853 2.067 16.533 1.00 95.56 124 GLU A C 1
ATOM 988 O O . GLU A 1 124 ? -36.505 1.097 16.916 1.00 95.56 124 GLU A O 1
ATOM 993 N N . GLY A 1 125 ? -34.717 2.434 17.135 1.00 94.50 125 GLY A N 1
ATOM 994 C CA . GLY A 1 125 ? -34.172 1.771 18.317 1.00 94.50 125 GLY A CA 1
ATOM 995 C C . GLY A 1 125 ? -33.678 0.344 18.063 1.00 94.50 125 GLY A C 1
ATOM 996 O O . GLY A 1 125 ? -33.728 -0.507 18.951 1.00 94.50 125 GLY A O 1
ATOM 997 N N . VAL A 1 126 ? -33.224 0.055 16.842 1.00 93.88 126 VAL A N 1
ATOM 998 C CA . VAL A 1 126 ? -32.804 -1.291 16.443 1.00 93.88 126 VAL A CA 1
ATOM 999 C C . VAL A 1 126 ? -31.412 -1.579 16.996 1.00 93.88 126 VAL A C 1
ATOM 1001 O O . VAL A 1 126 ? -30.460 -0.841 16.741 1.00 93.88 126 VAL A O 1
ATOM 1004 N N . SER A 1 127 ? -31.286 -2.666 17.755 1.00 94.12 127 SER A N 1
ATOM 1005 C CA . SER A 1 127 ? -29.992 -3.147 18.241 1.00 94.12 127 SER A CA 1
ATOM 1006 C C . SER A 1 127 ? -29.214 -3.844 17.123 1.00 94.12 127 SER A C 1
ATOM 1008 O O . SER A 1 127 ? -29.774 -4.608 16.339 1.00 94.12 127 SER A O 1
ATOM 1010 N N . ALA A 1 128 ? -27.898 -3.629 17.090 1.00 93.94 128 ALA A N 1
ATOM 1011 C CA . ALA A 1 128 ? -26.977 -4.384 16.242 1.00 93.94 128 ALA A CA 1
ATOM 1012 C C . ALA A 1 128 ? -26.625 -5.766 16.832 1.00 93.94 128 ALA A C 1
ATOM 1014 O O . ALA A 1 128 ? -25.933 -6.556 16.189 1.00 93.94 128 ALA A O 1
ATOM 1015 N N . TRP A 1 129 ? -27.064 -6.058 18.059 1.00 92.38 129 TRP A N 1
ATOM 1016 C CA . TRP A 1 129 ? -26.780 -7.297 18.778 1.00 92.38 129 TRP A CA 1
ATOM 1017 C C . TRP A 1 129 ? -28.005 -8.216 18.765 1.00 92.38 129 TRP A C 1
ATOM 1019 O O . TRP A 1 129 ? -29.060 -7.842 19.270 1.00 92.38 129 TRP A O 1
ATOM 1029 N N . ILE A 1 130 ? -27.848 -9.423 18.210 1.00 86.31 130 ILE A N 1
ATOM 1030 C CA . ILE A 1 130 ? -28.948 -10.382 17.988 1.00 86.31 130 ILE A CA 1
ATOM 1031 C C . ILE A 1 130 ? -29.537 -10.895 19.314 1.00 86.31 130 ILE A C 1
ATOM 1033 O O . ILE A 1 130 ? -30.745 -10.836 19.502 1.00 86.31 130 ILE A O 1
ATOM 1037 N N . ASP A 1 131 ? -28.687 -11.334 20.249 1.00 73.38 131 ASP A N 1
ATOM 1038 C CA . ASP A 1 131 ? -29.117 -12.025 21.479 1.00 73.38 131 ASP A CA 1
ATOM 1039 C C . ASP A 1 131 ? -28.555 -11.393 22.762 1.00 73.38 131 ASP A C 1
ATOM 1041 O O . ASP A 1 131 ? -28.340 -12.067 23.774 1.00 73.38 131 ASP A O 1
ATOM 1045 N N . GLY A 1 132 ? -28.239 -10.097 22.758 1.00 75.44 132 GLY A N 1
ATOM 1046 C CA . GLY A 1 132 ? -27.766 -9.497 23.996 1.00 75.44 132 GLY A CA 1
ATOM 1047 C C . GLY A 1 132 ? -27.292 -8.067 23.924 1.00 75.44 132 GLY A C 1
ATOM 1048 O O . GLY A 1 132 ? -27.544 -7.327 22.989 1.00 75.44 132 GLY A O 1
ATOM 1049 N N . GLU A 1 133 ? -26.596 -7.707 24.988 1.00 86.50 133 GLU A N 1
ATOM 1050 C CA . GLU A 1 133 ? -26.055 -6.380 25.221 1.00 86.50 133 GLU A CA 1
ATOM 1051 C C . GLU A 1 133 ? -24.669 -6.204 24.583 1.00 86.50 133 GLU A C 1
ATOM 1053 O O . GLU A 1 133 ? -23.893 -7.166 24.461 1.00 86.50 133 GLU A O 1
ATOM 1058 N N . CYS A 1 134 ? -24.342 -4.954 24.248 1.00 94.19 134 CYS A N 1
ATOM 1059 C CA . CYS A 1 134 ? -23.018 -4.532 23.811 1.00 94.19 134 CYS A CA 1
ATOM 1060 C C . CYS A 1 134 ? -21.888 -5.132 24.662 1.00 94.19 134 CYS A C 1
ATOM 1062 O O . CYS A 1 134 ? -21.839 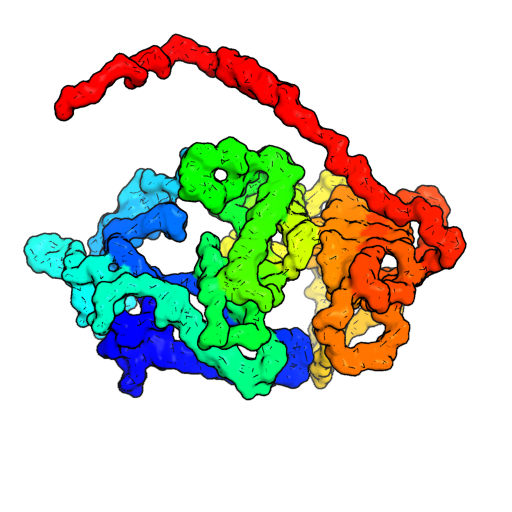-4.974 25.883 1.00 94.19 134 CYS A O 1
ATOM 1064 N N . ILE A 1 135 ? -20.914 -5.771 24.006 1.00 95.06 135 ILE A N 1
ATOM 1065 C CA . ILE A 1 135 ? -19.764 -6.402 24.676 1.00 95.06 135 ILE A CA 1
ATOM 1066 C C . ILE A 1 135 ? -19.014 -5.436 25.602 1.00 95.06 135 ILE A C 1
ATOM 1068 O O . ILE A 1 135 ? -18.631 -5.802 26.708 1.00 95.06 135 ILE A O 1
ATOM 1072 N N . TRP A 1 136 ? -18.858 -4.176 25.199 1.00 97.19 136 TRP A N 1
ATOM 1073 C CA . TRP A 1 136 ? -18.163 -3.177 26.008 1.00 97.19 136 TRP A CA 1
ATOM 1074 C C . TRP A 1 136 ? -18.986 -2.736 27.223 1.00 97.19 136 TRP A C 1
ATOM 1076 O O . TRP A 1 136 ? -18.418 -2.366 28.244 1.00 97.19 136 TRP A O 1
ATOM 1086 N N . LYS A 1 137 ? -20.316 -2.836 27.163 1.00 96.12 137 LYS A N 1
ATOM 1087 C CA . LYS A 1 137 ? -21.184 -2.611 28.324 1.00 96.12 137 LYS A CA 1
ATOM 1088 C C . LYS A 1 137 ? -21.085 -3.772 29.315 1.00 96.12 137 LYS A C 1
ATOM 1090 O O . LYS A 1 137 ? -20.833 -3.534 30.493 1.00 96.12 137 LYS A O 1
ATOM 1095 N N . LYS A 1 138 ? -21.079 -5.021 28.822 1.00 95.19 138 LYS A N 1
ATOM 1096 C CA . LYS A 1 138 ? -20.815 -6.236 29.628 1.00 95.19 138 LYS A CA 1
ATOM 1097 C C . LYS A 1 138 ? -19.474 -6.194 30.369 1.00 95.19 138 LYS A C 1
ATOM 1099 O O . LYS A 1 138 ? -19.346 -6.746 31.457 1.00 95.19 138 LYS A O 1
ATOM 1104 N N . HIS A 1 139 ? -18.475 -5.538 29.781 1.00 96.56 139 HIS A N 1
ATOM 1105 C CA . HIS A 1 139 ? -17.150 -5.340 30.378 1.00 96.56 139 HIS A CA 1
ATOM 1106 C C . HIS A 1 139 ? -17.020 -4.045 31.203 1.00 96.56 139 HIS A C 1
ATOM 1108 O O . HIS A 1 139 ? -15.919 -3.690 31.624 1.00 96.56 139 HIS A O 1
ATOM 1114 N N . GLY A 1 140 ? -18.125 -3.336 31.460 1.00 96.69 140 GLY A N 1
ATOM 1115 C CA . GLY A 1 140 ? -18.154 -2.155 32.326 1.00 96.69 140 GLY A CA 1
ATOM 1116 C C . GLY A 1 140 ? -17.432 -0.935 31.750 1.00 96.69 140 GLY A C 1
ATOM 1117 O O . GLY A 1 140 ? -16.934 -0.100 32.503 1.00 96.69 140 GLY A O 1
ATOM 1118 N N . VAL A 1 141 ? -17.334 -0.826 30.422 1.00 97.88 141 VAL A N 1
ATOM 1119 C CA . VAL A 1 141 ? -16.692 0.314 29.748 1.00 97.88 141 VAL A CA 1
ATOM 1120 C C . VAL A 1 141 ? -17.610 1.534 29.750 1.00 97.88 141 VAL A C 1
ATOM 1122 O O . VAL A 1 141 ? -17.174 2.661 29.999 1.00 97.88 141 VAL A O 1
ATOM 1125 N N . TRP A 1 142 ? -18.894 1.309 29.490 1.00 97.94 142 TRP A N 1
ATOM 1126 C CA . TRP A 1 142 ? -19.937 2.326 29.408 1.00 97.94 142 TRP A CA 1
ATOM 1127 C C . TRP A 1 142 ? -21.272 1.735 29.867 1.00 97.94 142 TRP A C 1
ATOM 1129 O O . TRP A 1 142 ? -21.394 0.518 29.963 1.00 97.94 142 TRP A O 1
ATOM 1139 N N . ASP A 1 143 ? -22.249 2.590 30.152 1.00 97.62 143 ASP A N 1
ATOM 1140 C CA . ASP A 1 143 ? -23.625 2.206 30.481 1.00 97.62 143 ASP A CA 1
ATOM 1141 C C . ASP A 1 143 ? -24.585 3.375 30.196 1.00 97.62 143 ASP A C 1
ATOM 1143 O O . ASP A 1 143 ? -24.155 4.464 29.811 1.00 97.62 143 ASP A O 1
ATOM 1147 N N . VAL A 1 144 ? -25.882 3.175 30.395 1.00 96.94 144 VAL A N 1
ATOM 1148 C CA . VAL A 1 144 ? -26.912 4.208 30.305 1.00 96.94 144 VAL A CA 1
ATOM 1149 C C . VAL A 1 144 ? -27.119 4.833 31.683 1.00 96.94 144 VAL A C 1
ATOM 1151 O O . VAL A 1 144 ? -27.317 4.149 32.686 1.00 96.94 144 VAL A O 1
ATOM 1154 N N . ASP A 1 145 ? -27.070 6.159 31.763 1.00 96.31 145 ASP A N 1
ATOM 1155 C CA . ASP A 1 145 ? -27.420 6.872 32.985 1.00 96.31 145 ASP A CA 1
ATOM 1156 C C . ASP A 1 145 ? -28.923 6.714 33.269 1.00 96.31 145 ASP A C 1
ATOM 1158 O O . ASP A 1 145 ? -29.769 7.145 32.487 1.00 96.31 145 ASP A O 1
ATOM 1162 N N . SER A 1 146 ? -29.263 6.110 34.410 1.00 93.94 146 SER A N 1
ATOM 1163 C CA . SER A 1 146 ? -30.645 5.755 34.754 1.00 93.94 146 SER A CA 1
ATOM 1164 C C . SER A 1 146 ? -31.577 6.950 34.972 1.00 93.94 146 SER A C 1
ATOM 1166 O O . SER A 1 146 ? -32.793 6.776 34.955 1.00 93.94 146 SER A O 1
ATOM 1168 N N . LYS A 1 147 ? -31.041 8.161 35.181 1.00 94.56 147 LYS A N 1
ATOM 1169 C CA . LYS A 1 147 ? -31.842 9.380 35.370 1.00 94.56 147 LYS A CA 1
ATOM 1170 C C . LYS A 1 147 ? -32.121 10.090 34.054 1.00 94.56 147 LYS A C 1
ATOM 1172 O O . LYS A 1 147 ? -33.177 10.693 33.901 1.00 94.56 147 LYS A O 1
ATOM 1177 N N . THR A 1 148 ? -31.158 10.073 33.138 1.00 95.06 148 THR A N 1
ATOM 1178 C CA . THR A 1 148 ? -31.205 10.861 31.897 1.00 95.06 148 THR A CA 1
ATOM 1179 C C . THR A 1 148 ? -31.463 10.026 30.648 1.00 95.06 148 THR A C 1
ATOM 1181 O O . THR A 1 148 ? -31.788 10.596 29.611 1.00 95.06 148 THR A O 1
ATOM 1184 N N . GLY A 1 149 ? -31.287 8.704 30.718 1.00 93.75 149 GLY A N 1
ATOM 1185 C CA . GLY A 1 149 ? -31.349 7.806 29.564 1.00 93.75 149 GLY A CA 1
ATOM 1186 C C . GLY A 1 149 ? -30.186 7.980 28.581 1.00 93.75 149 GLY A C 1
ATOM 1187 O O . GLY A 1 149 ? -30.217 7.413 27.493 1.00 93.75 149 GLY A O 1
ATOM 1188 N N . LYS A 1 150 ? -29.163 8.775 28.926 1.00 95.88 150 LYS A N 1
ATOM 1189 C CA . LYS A 1 150 ? -28.029 9.076 28.042 1.00 95.88 150 LYS A CA 1
ATOM 1190 C C . LYS A 1 150 ? -26.868 8.106 28.266 1.00 95.88 150 LYS A C 1
ATOM 1192 O O . LYS A 1 150 ? -26.649 7.681 29.402 1.00 95.88 150 LYS A O 1
ATOM 1197 N N . PRO A 1 151 ? -26.084 7.783 27.224 1.00 97.44 151 PRO A N 1
ATOM 1198 C CA . PRO A 1 151 ? -24.897 6.959 27.390 1.00 97.44 151 PRO A CA 1
ATOM 1199 C C . PRO A 1 151 ? -23.831 7.684 28.224 1.00 97.44 151 PRO A C 1
ATOM 1201 O O . PRO A 1 151 ? -23.632 8.894 28.112 1.00 97.44 151 PRO A O 1
ATOM 1204 N N . ARG A 1 152 ? -23.133 6.919 29.061 1.00 97.62 152 ARG A N 1
ATOM 1205 C CA . ARG A 1 152 ? -22.147 7.367 30.047 1.00 97.62 152 ARG A CA 1
ATOM 1206 C C . ARG A 1 152 ? -20.932 6.447 30.014 1.00 97.62 152 ARG A C 1
ATOM 1208 O O . ARG A 1 152 ? -21.071 5.233 30.123 1.00 97.62 152 ARG A O 1
ATOM 1215 N N . VAL A 1 153 ? -19.733 7.020 29.960 1.00 98.12 153 VAL A N 1
ATOM 1216 C CA . VAL A 1 153 ? -18.484 6.262 30.147 1.00 98.12 153 VAL A CA 1
ATOM 1217 C C . VAL A 1 153 ? -18.336 5.881 31.621 1.00 98.12 153 VAL A C 1
ATOM 1219 O O . VAL A 1 153 ? -18.441 6.742 32.493 1.00 98.12 153 VAL A O 1
ATOM 1222 N N . LEU A 1 154 ? -18.065 4.606 31.897 1.00 97.94 154 LEU A N 1
ATOM 1223 C CA . LEU A 1 154 ? -17.775 4.098 33.241 1.00 97.94 154 LEU A CA 1
ATOM 1224 C C . LEU A 1 154 ? -16.267 3.990 33.494 1.00 97.94 154 LEU A C 1
ATOM 1226 O O . LEU A 1 154 ? -15.809 4.262 34.602 1.00 97.94 154 LEU A O 1
ATOM 1230 N N . ASN A 1 155 ? -15.484 3.649 32.465 1.00 97.06 155 ASN A N 1
ATOM 1231 C CA . ASN A 1 155 ? -14.029 3.560 32.558 1.00 97.06 155 ASN A CA 1
ATOM 1232 C C . ASN A 1 155 ? -13.336 4.225 31.359 1.00 97.06 155 ASN A C 1
ATOM 1234 O O . ASN A 1 155 ? -13.112 3.613 30.317 1.00 97.06 155 ASN A O 1
ATOM 1238 N N . ALA A 1 156 ? -12.927 5.483 31.541 1.00 96.12 156 ALA A N 1
ATOM 1239 C CA . ALA A 1 156 ? -12.274 6.278 30.499 1.00 96.12 156 ALA A CA 1
ATOM 1240 C C . ALA A 1 156 ? -10.869 5.782 30.105 1.00 96.12 156 ALA A C 1
ATOM 1242 O O . ALA A 1 156 ? -10.358 6.177 29.064 1.00 96.12 156 ALA A O 1
ATOM 1243 N N . ASN A 1 157 ? -10.235 4.922 30.910 1.00 96.19 157 ASN A N 1
ATOM 1244 C CA . ASN A 1 157 ? -8.902 4.385 30.621 1.00 96.19 157 ASN A CA 1
ATOM 1245 C C . ASN A 1 157 ? -8.941 2.947 30.089 1.00 96.19 157 ASN A C 1
ATOM 1247 O O . ASN A 1 157 ? -7.875 2.360 29.901 1.00 96.19 157 ASN A O 1
ATOM 1251 N N . TYR A 1 158 ? -10.134 2.385 29.851 1.00 97.75 158 TYR A N 1
ATOM 1252 C CA . TYR A 1 158 ? -10.314 0.955 29.598 1.00 97.75 158 TYR A CA 1
ATOM 1253 C C . TYR A 1 158 ? -9.445 0.432 28.455 1.00 97.75 158 TYR A C 1
ATOM 1255 O O . TYR A 1 158 ? -8.765 -0.567 28.630 1.00 97.75 158 TYR A O 1
ATOM 1263 N N . PHE A 1 159 ? -9.410 1.137 27.320 1.00 97.69 159 PHE A N 1
ATOM 1264 C CA . PHE A 1 159 ? -8.593 0.739 26.169 1.00 97.69 159 PHE A CA 1
ATOM 1265 C C . PHE A 1 159 ? -7.194 1.357 26.142 1.00 97.69 159 PHE A C 1
ATOM 1267 O O . PHE A 1 159 ? -6.370 0.990 25.307 1.00 97.69 159 PHE A O 1
ATOM 1274 N N . LYS A 1 160 ? -6.919 2.311 27.034 1.00 96.44 160 LYS A N 1
ATOM 1275 C CA . LYS A 1 160 ? -5.642 3.026 27.093 1.00 96.44 160 LYS A CA 1
ATOM 1276 C C . LYS A 1 160 ? -4.626 2.312 27.975 1.00 96.44 160 LYS A C 1
ATOM 1278 O O . LYS A 1 160 ? -3.431 2.423 27.722 1.00 96.44 160 LYS A O 1
ATOM 1283 N N . LYS A 1 161 ? -5.082 1.610 29.015 1.00 96.81 161 LYS A N 1
ATOM 1284 C CA . LYS A 1 161 ? -4.218 0.983 30.017 1.00 96.81 161 LYS A CA 1
ATOM 1285 C C . LYS A 1 161 ? -4.360 -0.528 30.035 1.00 96.81 161 LYS A C 1
ATOM 1287 O O . LYS A 1 161 ? -5.467 -1.052 29.986 1.00 96.81 161 LYS A O 1
ATOM 1292 N N . HIS A 1 162 ? -3.240 -1.225 30.190 1.00 96.00 162 HIS A N 1
ATOM 1293 C CA . HIS A 1 162 ? -3.252 -2.667 30.375 1.00 96.00 162 HIS A CA 1
ATOM 1294 C C . HIS A 1 162 ? -3.761 -3.002 31.794 1.00 96.00 162 HIS A C 1
ATOM 1296 O O . HIS A 1 162 ? -3.177 -2.535 32.777 1.00 96.00 162 HIS A O 1
ATOM 1302 N N . PRO A 1 163 ? -4.808 -3.830 31.957 1.00 93.19 163 PRO A N 1
ATOM 1303 C CA . PRO A 1 163 ? -5.490 -4.029 33.237 1.00 93.19 163 PRO A CA 1
ATOM 1304 C C . PRO A 1 163 ? -4.618 -4.710 34.298 1.00 93.19 163 PRO A C 1
ATOM 1306 O O . PRO A 1 163 ? -4.838 -4.498 35.486 1.00 93.19 163 PRO A O 1
ATOM 1309 N N . LYS A 1 164 ? -3.615 -5.507 33.896 1.00 92.62 164 LYS A N 1
ATOM 1310 C CA . LYS A 1 164 ? -2.715 -6.187 34.849 1.00 92.62 164 LYS A CA 1
ATOM 1311 C C . LYS A 1 164 ? -1.543 -5.321 35.314 1.00 92.62 164 LYS A C 1
ATOM 1313 O O . LYS A 1 164 ? -1.029 -5.556 36.398 1.00 92.62 164 LYS A O 1
ATOM 1318 N N . THR A 1 165 ? -1.084 -4.374 34.493 1.00 94.69 165 THR A N 1
ATOM 1319 C CA . THR A 1 165 ? 0.143 -3.598 34.772 1.00 94.69 165 THR A CA 1
ATOM 1320 C C . THR A 1 165 ? -0.145 -2.132 35.081 1.00 94.69 165 THR A C 1
ATOM 1322 O O . THR A 1 165 ? 0.663 -1.485 35.732 1.00 94.69 165 THR A O 1
ATOM 1325 N N . GLY A 1 166 ? -1.285 -1.592 34.638 1.00 94.75 166 GLY A N 1
ATOM 1326 C CA . GLY A 1 166 ? -1.656 -0.182 34.801 1.00 94.75 166 GLY A CA 1
ATOM 1327 C C . GLY A 1 166 ? -0.947 0.788 33.844 1.00 94.75 166 GLY A C 1
ATOM 1328 O O . GLY A 1 166 ? -1.277 1.982 33.838 1.00 94.75 166 GLY A O 1
ATOM 1329 N N . GLU A 1 167 ? -0.017 0.279 33.035 1.00 96.31 167 GLU A N 1
ATOM 1330 C CA . GLU A 1 167 ? 0.750 1.019 32.031 1.00 96.31 167 GLU A CA 1
ATOM 1331 C C . GLU A 1 167 ? -0.083 1.320 30.784 1.00 96.31 167 GLU A C 1
ATOM 1333 O O . GLU A 1 167 ? -1.046 0.609 30.484 1.00 96.31 167 GLU A O 1
ATOM 1338 N N . ASN A 1 168 ? 0.293 2.367 30.043 1.00 97.19 168 ASN A N 1
ATOM 1339 C CA . ASN A 1 168 ? -0.329 2.643 28.749 1.00 97.19 168 ASN A CA 1
ATOM 1340 C C . ASN A 1 168 ? 0.027 1.536 27.751 1.00 97.19 168 ASN A C 1
ATOM 1342 O O . ASN A 1 168 ? 1.194 1.161 27.641 1.00 97.19 168 ASN A O 1
ATOM 1346 N N . VAL A 1 169 ? -0.965 1.058 27.001 1.00 96.94 169 VAL A N 1
ATOM 1347 C CA . VAL A 1 169 ? -0.728 0.077 25.940 1.00 96.94 169 VAL A CA 1
ATOM 1348 C C . VAL A 1 169 ? -0.055 0.717 24.732 1.00 96.94 169 VAL A C 1
ATOM 1350 O O . VAL A 1 169 ? -0.325 1.867 24.380 1.00 96.94 169 VAL A O 1
ATOM 1353 N N . ASN A 1 170 ? 0.788 -0.056 24.061 1.00 95.31 170 ASN A N 1
ATOM 1354 C CA . ASN A 1 170 ? 1.323 0.250 22.747 1.00 95.31 170 ASN A CA 1
ATOM 1355 C C . ASN A 1 170 ? 0.826 -0.817 21.768 1.00 95.31 170 ASN A C 1
ATOM 1357 O O . ASN A 1 170 ? 1.236 -1.971 21.862 1.00 95.31 170 ASN A O 1
ATOM 1361 N N . PHE A 1 171 ? -0.045 -0.431 20.827 1.00 96.25 171 PHE A N 1
ATOM 1362 C CA . PHE A 1 171 ? -0.678 -1.374 19.898 1.00 96.25 171 PHE A CA 1
ATOM 1363 C C . PHE A 1 171 ? 0.339 -2.287 19.200 1.00 96.25 171 PHE A C 1
ATOM 1365 O O . PHE A 1 171 ? 0.210 -3.513 19.210 1.00 96.25 171 PHE A O 1
ATOM 1372 N N . TYR A 1 172 ? 1.381 -1.676 18.639 1.00 95.50 172 TYR A N 1
ATOM 1373 C CA . TYR A 1 172 ? 2.385 -2.401 17.889 1.00 95.50 172 TYR A CA 1
ATOM 1374 C C . TYR A 1 172 ? 3.151 -3.410 18.741 1.00 95.50 172 TYR A C 1
ATOM 1376 O O . TYR A 1 172 ? 3.280 -4.572 18.364 1.00 95.50 172 TYR A O 1
ATOM 1384 N N . LYS A 1 173 ? 3.671 -2.958 19.883 1.00 94.00 173 LYS A N 1
ATOM 1385 C CA . LYS A 1 173 ? 4.516 -3.771 20.757 1.00 94.00 173 LYS A CA 1
ATOM 1386 C C . LYS A 1 173 ? 3.721 -4.872 21.450 1.00 94.00 173 LYS A C 1
ATOM 1388 O O . LYS A 1 173 ? 4.178 -6.008 21.507 1.00 94.00 173 LYS A O 1
ATOM 1393 N N . ASP A 1 174 ? 2.561 -4.523 21.992 1.00 95.50 174 ASP A N 1
ATOM 1394 C CA . ASP A 1 174 ? 1.831 -5.401 22.902 1.00 95.50 174 ASP A CA 1
ATOM 1395 C C . ASP A 1 174 ? 0.928 -6.394 22.150 1.00 95.50 174 ASP A C 1
ATOM 1397 O O . ASP A 1 174 ? 0.606 -7.449 22.698 1.00 95.50 174 ASP A O 1
ATOM 1401 N N . PHE A 1 175 ? 0.538 -6.093 20.900 1.00 96.94 175 PHE A N 1
ATOM 1402 C CA . PHE A 1 175 ? -0.432 -6.901 20.147 1.00 96.94 175 PHE A CA 1
ATOM 1403 C C . PHE A 1 175 ? 0.008 -7.248 18.718 1.00 96.94 175 PHE A C 1
ATOM 1405 O O . PHE A 1 175 ? -0.082 -8.413 18.330 1.00 96.94 175 PHE A O 1
ATOM 1412 N N . TYR A 1 176 ? 0.506 -6.281 17.940 1.00 96.75 176 TYR A N 1
ATOM 1413 C CA . TYR A 1 176 ? 0.811 -6.500 16.519 1.00 96.75 176 TYR A CA 1
ATOM 1414 C C . TYR A 1 176 ? 2.056 -7.372 16.294 1.00 96.75 176 TYR A C 1
ATOM 1416 O O . TYR A 1 176 ? 1.965 -8.413 15.651 1.00 96.75 176 TYR A O 1
ATOM 1424 N N . LEU A 1 177 ? 3.212 -7.001 16.862 1.00 95.06 177 LEU A N 1
ATOM 1425 C CA . LEU A 1 177 ? 4.471 -7.750 16.727 1.00 95.06 177 LEU A CA 1
ATOM 1426 C C . LEU A 1 177 ? 4.354 -9.216 17.198 1.00 95.06 177 LEU A C 1
ATOM 1428 O O . LEU A 1 177 ? 4.812 -10.102 16.468 1.00 95.06 177 LEU A O 1
ATOM 1432 N N . PRO A 1 178 ? 3.704 -9.524 18.344 1.00 95.56 178 PRO A N 1
ATOM 1433 C CA . PRO A 1 178 ? 3.434 -10.910 18.727 1.00 95.56 178 PRO A CA 1
ATOM 1434 C C . PRO A 1 178 ? 2.635 -11.695 17.679 1.00 95.56 178 PRO A C 1
ATOM 1436 O O . PRO A 1 178 ? 2.923 -12.868 17.434 1.00 95.56 178 PRO A O 1
ATOM 1439 N N . PHE A 1 179 ? 1.650 -11.060 17.040 1.00 97.25 179 PHE A N 1
ATOM 1440 C CA . PHE A 1 179 ? 0.864 -11.714 15.999 1.00 97.25 179 PHE A CA 1
ATOM 1441 C C . PHE A 1 179 ? 1.657 -11.906 14.704 1.00 97.25 179 PHE A C 1
ATOM 1443 O O . PHE A 1 179 ? 1.590 -12.986 14.121 1.00 97.25 179 PHE A O 1
ATOM 1450 N N . ILE A 1 180 ? 2.463 -10.918 14.292 1.00 95.94 180 ILE A N 1
ATOM 1451 C CA . ILE A 1 180 ? 3.340 -11.059 13.121 1.00 95.94 180 ILE A CA 1
ATOM 1452 C C . ILE A 1 180 ? 4.273 -12.255 13.282 1.00 95.94 180 ILE A C 1
ATOM 1454 O O . ILE A 1 180 ? 4.412 -13.052 12.355 1.00 95.94 180 ILE A O 1
ATOM 1458 N N . ARG A 1 181 ? 4.868 -12.416 14.467 1.00 95.81 181 ARG A N 1
ATOM 1459 C CA . ARG A 1 181 ? 5.699 -13.576 14.799 1.00 95.81 181 ARG A CA 1
ATOM 1460 C C . ARG A 1 181 ? 4.929 -14.882 14.624 1.00 95.81 181 ARG A C 1
ATOM 1462 O O . ARG A 1 181 ? 5.339 -15.721 13.830 1.00 95.81 181 ARG A O 1
ATOM 1469 N N . ARG A 1 182 ? 3.775 -15.008 15.290 1.00 97.25 182 ARG A N 1
ATOM 1470 C CA . ARG A 1 182 ? 2.919 -16.204 15.223 1.00 97.25 182 ARG A CA 1
ATOM 1471 C C . ARG A 1 182 ? 2.531 -16.562 13.785 1.00 97.25 182 ARG A C 1
ATOM 1473 O O . ARG A 1 182 ? 2.558 -17.733 13.415 1.00 97.25 182 ARG A O 1
ATOM 1480 N N . TYR A 1 183 ? 2.144 -15.569 12.988 1.00 98.06 183 TYR A N 1
ATOM 1481 C CA . TYR A 1 183 ? 1.757 -15.762 11.594 1.00 98.06 183 TYR A CA 1
ATOM 1482 C C . TYR A 1 183 ? 2.946 -16.203 10.732 1.00 98.06 183 TYR A C 1
ATOM 1484 O O . TYR A 1 183 ? 2.863 -17.218 10.041 1.00 98.06 183 TYR A O 1
ATOM 1492 N N . SER A 1 184 ? 4.066 -15.484 10.818 1.00 97.19 184 SER A N 1
ATOM 1493 C CA . SER A 1 184 ? 5.246 -15.732 9.981 1.00 97.19 184 SER A CA 1
ATOM 1494 C C . SER A 1 184 ? 5.863 -17.101 10.272 1.00 97.19 184 SER A C 1
ATOM 1496 O O . SER A 1 184 ? 6.138 -17.853 9.340 1.00 97.19 184 SER A O 1
ATOM 1498 N N . GLU A 1 185 ? 5.977 -17.485 11.549 1.00 97.31 185 GLU A N 1
ATOM 1499 C CA . GLU A 1 185 ? 6.425 -18.823 11.961 1.00 97.31 185 GLU A CA 1
ATOM 1500 C C . GLU A 1 185 ? 5.512 -19.924 11.398 1.00 97.31 185 GLU A C 1
ATOM 1502 O O . GLU A 1 185 ? 5.980 -20.965 10.933 1.00 97.31 185 GLU A O 1
ATOM 1507 N N . ALA A 1 186 ? 4.193 -19.706 11.391 1.00 98.12 186 ALA A N 1
ATOM 1508 C CA . ALA A 1 186 ? 3.246 -20.677 10.858 1.00 98.12 186 ALA A CA 1
ATOM 1509 C C . ALA A 1 186 ? 3.376 -20.852 9.338 1.00 98.12 186 ALA A C 1
ATOM 1511 O O . ALA A 1 186 ? 3.377 -21.994 8.868 1.00 98.12 186 ALA A O 1
ATOM 1512 N N . ILE A 1 187 ? 3.523 -19.759 8.584 1.00 98.19 187 ILE A N 1
ATOM 1513 C CA . ILE A 1 187 ? 3.769 -19.792 7.134 1.00 98.19 187 ILE A CA 1
ATOM 1514 C C . ILE A 1 187 ? 5.100 -20.481 6.828 1.00 98.19 187 ILE A C 1
ATOM 1516 O O . ILE A 1 187 ? 5.153 -21.407 6.020 1.00 98.19 187 ILE A O 1
ATOM 1520 N N . GLN A 1 188 ? 6.165 -20.086 7.518 1.00 97.56 188 GLN A N 1
ATOM 1521 C CA . GLN A 1 188 ? 7.517 -20.574 7.248 1.00 97.56 188 GLN A CA 1
ATOM 1522 C C . GLN A 1 188 ? 7.750 -22.000 7.759 1.00 97.56 188 GLN A C 1
ATOM 1524 O O . GLN A 1 188 ? 8.635 -22.693 7.264 1.00 97.56 188 GLN A O 1
ATOM 1529 N N . SER A 1 189 ? 6.894 -22.501 8.661 1.00 97.56 189 SER A N 1
ATOM 1530 C CA . SER A 1 189 ? 6.851 -23.929 9.007 1.00 97.56 189 SER A CA 1
ATOM 1531 C C . SER A 1 189 ? 6.397 -24.830 7.852 1.00 97.56 189 SER A C 1
ATOM 1533 O O . SER A 1 189 ? 6.630 -26.035 7.903 1.00 97.56 189 SER A O 1
ATOM 1535 N N . VAL A 1 190 ? 5.734 -24.272 6.830 1.00 97.94 190 VAL A N 1
ATOM 1536 C CA . VAL A 1 190 ? 5.379 -24.994 5.597 1.00 97.94 190 VAL A CA 1
ATOM 1537 C C . VAL A 1 190 ? 6.566 -25.005 4.639 1.00 97.94 190 VAL A C 1
ATOM 1539 O O . VAL A 1 190 ? 6.950 -26.060 4.142 1.00 97.94 190 VAL A O 1
ATOM 1542 N N . LYS A 1 191 ? 7.154 -23.829 4.395 1.00 96.06 191 LYS A N 1
ATOM 1543 C CA . LYS A 1 191 ? 8.314 -23.649 3.522 1.00 96.06 191 LYS A CA 1
ATOM 1544 C C . LYS A 1 191 ? 9.157 -22.491 4.055 1.00 96.06 191 LYS A C 1
ATOM 1546 O O . LYS A 1 191 ? 8.676 -21.362 4.130 1.00 96.06 191 LYS A O 1
ATOM 1551 N N . SER A 1 192 ? 10.396 -22.770 4.452 1.00 95.25 192 SER A N 1
ATOM 1552 C CA . SER A 1 192 ? 11.237 -21.805 5.176 1.00 95.25 192 SER A CA 1
ATOM 1553 C C . SER A 1 192 ? 11.627 -20.579 4.349 1.00 95.25 192 SER A C 1
ATOM 1555 O O . SER A 1 192 ? 11.970 -19.550 4.917 1.00 95.25 192 SER A O 1
ATOM 1557 N N . ASP A 1 193 ? 11.589 -20.678 3.021 1.00 94.31 193 ASP A N 1
ATOM 1558 C CA . ASP A 1 193 ? 11.913 -19.601 2.079 1.00 94.31 193 ASP A CA 1
ATOM 1559 C C . ASP A 1 193 ? 10.726 -18.669 1.775 1.00 94.31 193 ASP A C 1
ATOM 1561 O O . ASP A 1 193 ? 10.910 -17.661 1.093 1.00 94.31 193 ASP A O 1
ATOM 1565 N N . TYR A 1 194 ? 9.524 -18.953 2.291 1.00 97.38 194 TYR A N 1
ATOM 1566 C CA . TYR A 1 194 ? 8.378 -18.071 2.098 1.00 97.38 194 TYR A CA 1
ATOM 1567 C C . TYR A 1 194 ? 8.554 -16.715 2.777 1.00 97.38 194 TYR A C 1
ATOM 1569 O O . TYR A 1 194 ? 8.862 -16.602 3.970 1.00 97.38 194 TYR A O 1
ATOM 1577 N N . LEU A 1 195 ? 8.253 -15.676 2.002 1.00 97.50 195 LEU A N 1
ATOM 1578 C CA . LEU A 1 195 ? 8.206 -14.303 2.468 1.00 97.50 195 LEU A CA 1
ATOM 1579 C C . LEU A 1 195 ? 6.914 -14.042 3.257 1.00 97.50 195 LEU A C 1
ATOM 1581 O O . LEU A 1 195 ? 5.836 -14.507 2.885 1.00 97.50 195 LEU A O 1
ATOM 1585 N N . SER A 1 196 ? 7.008 -13.260 4.329 1.00 97.12 196 SER A N 1
ATOM 1586 C CA . SER A 1 196 ? 5.841 -12.685 5.008 1.00 97.12 196 SER A CA 1
ATOM 1587 C C . SER A 1 196 ? 5.832 -11.176 4.791 1.00 97.12 196 SER A C 1
ATOM 1589 O O . SER A 1 196 ? 6.725 -10.469 5.267 1.00 97.12 196 SER A O 1
ATOM 1591 N N . PHE A 1 197 ? 4.844 -10.687 4.044 1.00 97.69 197 PHE A N 1
ATOM 1592 C CA . PHE A 1 197 ? 4.671 -9.262 3.769 1.00 97.69 197 PHE A CA 1
ATOM 1593 C C . PHE A 1 197 ? 3.905 -8.624 4.926 1.00 97.69 197 PHE A C 1
ATOM 1595 O O . PHE A 1 197 ? 2.864 -9.128 5.352 1.00 97.69 197 PHE A O 1
ATOM 1602 N N . VAL A 1 198 ? 4.479 -7.560 5.484 1.00 96.06 198 VAL A N 1
ATOM 1603 C CA . VAL A 1 198 ? 3.978 -6.908 6.692 1.00 96.06 198 VAL A CA 1
ATOM 1604 C C . VAL A 1 198 ? 3.909 -5.412 6.455 1.00 96.06 198 VAL A C 1
ATOM 1606 O O . VAL A 1 198 ? 4.929 -4.726 6.324 1.00 96.06 198 VAL A O 1
ATOM 1609 N N . GLU A 1 199 ? 2.691 -4.902 6.452 1.00 95.12 199 GLU A N 1
ATOM 1610 C CA . GLU A 1 199 ? 2.411 -3.477 6.402 1.00 95.12 199 GLU A CA 1
ATOM 1611 C C . GLU A 1 199 ? 2.237 -2.880 7.817 1.00 95.12 199 GLU A C 1
ATOM 1613 O O . GLU A 1 199 ? 1.970 -3.601 8.787 1.00 95.12 199 GLU A O 1
ATOM 1618 N N . PRO A 1 200 ? 2.441 -1.566 7.992 1.00 93.69 200 PRO A N 1
ATOM 1619 C CA . PRO A 1 200 ? 2.051 -0.845 9.200 1.00 93.69 200 PRO A CA 1
ATOM 1620 C C . PRO A 1 200 ? 0.566 -0.451 9.162 1.00 93.69 200 PRO A C 1
ATOM 1622 O O . PRO A 1 200 ? -0.105 -0.634 8.151 1.00 93.69 200 PRO A O 1
ATOM 1625 N N . ILE A 1 201 ? 0.060 0.173 10.233 1.00 92.19 201 ILE A N 1
ATOM 1626 C CA . ILE A 1 201 ? -1.208 0.913 10.135 1.00 92.19 201 ILE A CA 1
ATOM 1627 C C . ILE A 1 201 ? -1.047 1.969 9.022 1.00 92.19 201 ILE A C 1
ATOM 1629 O O . ILE A 1 201 ? -0.005 2.642 8.977 1.00 92.19 201 ILE A O 1
ATOM 1633 N N . PRO A 1 202 ? -2.042 2.153 8.134 1.00 88.56 202 PRO A N 1
ATOM 1634 C CA . PRO A 1 202 ? -1.956 3.142 7.069 1.00 88.56 202 PRO A CA 1
ATOM 1635 C C . PRO A 1 202 ? -1.552 4.526 7.586 1.00 88.56 202 PRO A C 1
ATOM 1637 O O . PRO A 1 202 ? -2.102 5.035 8.561 1.00 88.56 202 PRO A O 1
ATOM 1640 N N . ASN A 1 203 ? -0.605 5.162 6.892 1.00 83.69 203 ASN A N 1
ATOM 1641 C CA . ASN A 1 203 ? -0.039 6.476 7.230 1.00 83.69 203 ASN A CA 1
ATOM 1642 C C . ASN A 1 203 ? 0.765 6.558 8.540 1.00 83.69 203 ASN A C 1
ATOM 1644 O O . ASN A 1 203 ? 1.204 7.651 8.909 1.00 83.69 203 ASN A O 1
ATOM 1648 N N . GLU A 1 204 ? 1.034 5.435 9.202 1.00 88.25 204 GLU A N 1
ATOM 1649 C CA . GLU A 1 204 ? 1.933 5.369 10.350 1.00 88.25 204 GLU A CA 1
ATOM 1650 C C . GLU A 1 204 ? 3.297 4.764 9.978 1.00 88.25 204 GLU A C 1
ATOM 1652 O O . GLU A 1 204 ? 3.413 3.977 9.035 1.00 88.25 204 GLU A O 1
ATOM 1657 N N . PRO A 1 205 ? 4.376 5.121 10.700 1.00 90.38 205 PRO A N 1
ATOM 1658 C CA . PRO A 1 205 ? 5.632 4.397 10.569 1.00 90.38 205 PRO A CA 1
ATOM 1659 C C . PRO A 1 205 ? 5.481 2.955 11.090 1.00 90.38 205 PRO A C 1
ATOM 1661 O O . PRO A 1 205 ? 4.772 2.737 12.074 1.00 90.38 205 PRO A O 1
ATOM 1664 N N . PRO A 1 206 ? 6.204 1.976 10.514 1.00 92.31 206 PRO A N 1
ATOM 1665 C CA . PRO A 1 206 ? 6.209 0.621 11.044 1.00 92.31 206 PRO A CA 1
ATOM 1666 C C . PRO A 1 206 ? 6.817 0.576 12.447 1.00 92.31 206 PRO A C 1
ATOM 1668 O O . PRO A 1 206 ? 7.617 1.456 12.811 1.00 92.31 206 PRO A O 1
ATOM 1671 N N . PRO A 1 207 ? 6.479 -0.463 13.231 1.00 90.56 207 PRO A N 1
ATOM 1672 C CA . PRO A 1 207 ? 7.081 -0.655 14.536 1.00 90.56 207 PRO A CA 1
ATOM 1673 C C . PRO A 1 207 ? 8.589 -0.836 14.435 1.00 90.56 207 PRO A C 1
ATOM 1675 O O . PRO A 1 207 ? 9.111 -1.286 13.415 1.00 90.56 207 PRO A O 1
ATOM 1678 N N . THR A 1 208 ? 9.296 -0.493 15.510 1.00 90.62 208 THR A N 1
ATOM 1679 C CA . THR A 1 208 ? 10.718 -0.813 15.622 1.00 90.62 208 THR A CA 1
ATOM 1680 C C . THR A 1 208 ? 10.868 -2.299 15.901 1.00 90.62 208 THR A C 1
ATOM 1682 O O . THR A 1 208 ? 10.402 -2.784 16.931 1.00 90.62 208 THR A O 1
ATOM 1685 N N . TRP A 1 209 ? 11.545 -2.997 15.001 1.00 87.62 209 TRP A N 1
ATOM 1686 C CA . TRP A 1 209 ? 11.893 -4.398 15.180 1.00 87.62 209 TRP A CA 1
ATOM 1687 C C . TRP A 1 209 ? 13.173 -4.520 16.004 1.00 87.62 209 TRP A C 1
ATOM 1689 O O . TRP A 1 209 ? 14.139 -3.785 15.794 1.00 87.62 209 TRP A O 1
ATOM 1699 N N . THR A 1 210 ? 13.186 -5.455 16.946 1.00 84.25 210 THR A N 1
ATOM 1700 C CA . THR A 1 210 ? 14.331 -5.740 17.818 1.00 84.25 210 THR A CA 1
ATOM 1701 C C . THR A 1 210 ? 14.850 -7.137 17.549 1.00 84.25 210 THR A C 1
ATOM 1703 O O . THR A 1 210 ? 14.063 -7.983 17.164 1.00 84.25 210 THR A O 1
ATOM 1706 N N . SER A 1 211 ? 16.110 -7.434 17.879 1.00 78.31 211 SER A N 1
ATOM 1707 C CA . SER A 1 211 ? 16.704 -8.775 17.706 1.00 78.31 211 SER A CA 1
ATOM 1708 C C . SER A 1 211 ? 15.947 -9.930 18.381 1.00 78.31 211 SER A C 1
ATOM 1710 O O . SER A 1 211 ? 16.266 -11.089 18.137 1.00 78.31 211 SER A O 1
ATOM 1712 N N . SER A 1 212 ? 14.981 -9.629 19.255 1.00 82.38 212 SER A N 1
ATOM 1713 C CA . SER A 1 212 ? 14.096 -10.609 19.889 1.00 82.38 212 SER A CA 1
ATOM 1714 C C . SER A 1 212 ? 12.823 -10.918 19.090 1.00 82.38 212 SER A C 1
ATOM 1716 O O . SER A 1 212 ? 12.051 -11.791 19.492 1.00 82.38 212 SER A O 1
ATOM 1718 N N . ASP A 1 213 ? 12.584 -10.191 17.999 1.00 85.25 213 ASP A N 1
ATOM 1719 C CA . ASP A 1 213 ? 11.475 -10.363 17.068 1.00 85.25 213 ASP A CA 1
ATOM 1720 C C . ASP A 1 213 ? 11.837 -11.311 15.925 1.00 85.25 213 ASP A C 1
ATOM 1722 O O . ASP A 1 213 ? 13.005 -11.529 15.611 1.00 85.25 213 ASP A O 1
ATOM 1726 N N . HIS A 1 214 ? 10.822 -11.908 15.299 1.00 81.75 214 HIS A N 1
ATOM 1727 C CA . HIS A 1 214 ? 11.045 -12.826 14.186 1.00 81.75 214 HIS A CA 1
ATOM 1728 C C . HIS A 1 214 ? 11.444 -12.055 12.930 1.00 81.75 214 HIS A C 1
ATOM 1730 O O . HIS A 1 214 ? 10.629 -11.348 12.341 1.00 81.75 214 HIS A O 1
ATOM 1736 N N . HIS A 1 215 ? 12.707 -12.159 12.525 1.00 82.62 215 HIS A N 1
ATOM 1737 C CA . HIS A 1 215 ? 13.236 -11.359 11.420 1.00 82.62 215 HIS A CA 1
ATOM 1738 C C . HIS A 1 215 ? 13.290 -12.084 10.074 1.00 82.62 215 HIS A C 1
ATOM 1740 O O . HIS A 1 215 ? 13.486 -11.406 9.060 1.00 82.62 215 HIS A O 1
ATOM 1746 N N . GLU A 1 216 ? 13.145 -13.407 10.053 1.00 88.00 216 GLU A N 1
ATOM 1747 C CA . GLU A 1 216 ? 13.411 -14.225 8.870 1.00 88.00 216 GLU A CA 1
ATOM 1748 C C . GLU A 1 216 ? 12.365 -13.990 7.780 1.00 88.00 216 GLU A C 1
ATOM 1750 O O . GLU A 1 216 ? 11.161 -14.055 8.030 1.00 88.00 216 GLU A O 1
ATOM 1755 N N . ASN A 1 217 ? 12.837 -13.706 6.562 1.00 93.75 217 ASN A N 1
ATOM 1756 C CA . ASN A 1 217 ? 12.011 -13.573 5.359 1.00 93.75 217 ASN A CA 1
ATOM 1757 C C . ASN A 1 217 ? 10.803 -12.621 5.514 1.00 93.75 217 ASN A C 1
ATOM 1759 O O . ASN A 1 217 ? 9.774 -12.789 4.868 1.00 93.75 217 ASN A O 1
ATOM 1763 N N . ILE A 1 218 ? 10.929 -11.589 6.355 1.00 94.19 218 ILE A N 1
ATOM 1764 C CA . ILE A 1 218 ? 9.931 -10.517 6.478 1.00 94.19 218 ILE A CA 1
ATOM 1765 C C . ILE A 1 218 ? 10.201 -9.425 5.442 1.00 94.19 218 ILE A C 1
ATOM 1767 O O . ILE A 1 218 ? 11.331 -8.942 5.327 1.00 94.19 218 ILE A O 1
ATOM 1771 N N . VAL A 1 219 ? 9.146 -8.975 4.765 1.00 96.38 219 VAL A N 1
ATOM 1772 C CA . VAL A 1 219 ? 9.164 -7.859 3.813 1.00 96.38 219 VAL A CA 1
ATOM 1773 C C . VAL A 1 219 ? 8.343 -6.701 4.372 1.00 96.38 219 VAL A C 1
ATOM 1775 O O . VAL A 1 219 ? 7.204 -6.890 4.790 1.00 96.38 219 VAL A O 1
ATOM 1778 N N . TYR A 1 220 ? 8.910 -5.494 4.366 1.00 96.94 220 TYR A N 1
ATOM 1779 C CA . TYR A 1 220 ? 8.172 -4.276 4.705 1.00 96.94 220 TYR A CA 1
ATOM 1780 C C . TYR A 1 220 ? 7.284 -3.868 3.521 1.00 96.94 220 TYR A C 1
ATOM 1782 O O . TYR A 1 220 ? 7.803 -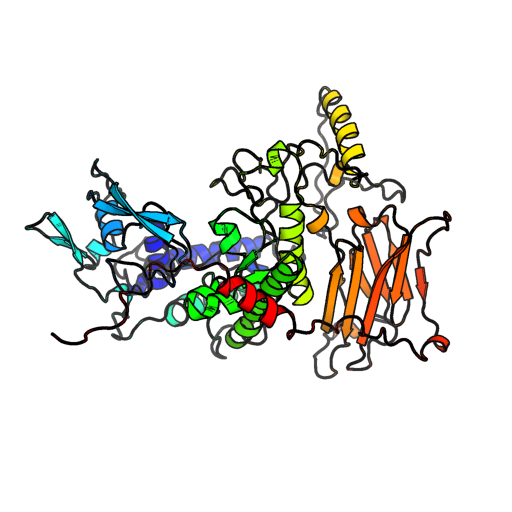3.602 2.437 1.00 96.94 220 TYR A O 1
ATOM 1790 N N . ALA A 1 221 ? 5.966 -3.836 3.726 1.00 97.19 221 ALA A N 1
ATOM 1791 C CA . ALA A 1 221 ? 4.982 -3.720 2.648 1.00 97.19 221 ALA A CA 1
ATOM 1792 C C . ALA A 1 221 ? 4.012 -2.524 2.803 1.00 97.19 221 ALA A C 1
ATOM 1794 O O . ALA A 1 221 ? 2.810 -2.724 2.830 1.00 97.19 221 ALA A O 1
ATOM 1795 N N . PRO A 1 222 ? 4.466 -1.265 2.965 1.00 97.00 222 PRO A N 1
ATOM 1796 C CA . PRO A 1 222 ? 3.549 -0.144 3.183 1.00 97.00 222 PRO A CA 1
ATOM 1797 C C . PRO A 1 222 ? 2.725 0.196 1.936 1.00 97.00 222 PRO A C 1
ATOM 1799 O O . PRO A 1 222 ? 3.177 -0.003 0.812 1.00 97.00 222 PRO A O 1
ATOM 1802 N N . HIS A 1 223 ? 1.578 0.840 2.128 1.00 96.62 223 HIS A N 1
ATOM 1803 C CA . HIS A 1 223 ? 0.801 1.433 1.037 1.00 96.62 223 HIS A CA 1
ATOM 1804 C C . HIS A 1 223 ? 1.162 2.902 0.821 1.00 96.62 223 HIS A C 1
ATOM 1806 O O . HIS A 1 223 ? 1.629 3.600 1.730 1.00 96.62 223 HIS A O 1
ATOM 1812 N N . TRP A 1 224 ? 0.929 3.402 -0.392 1.00 95.81 224 TRP A N 1
ATOM 1813 C CA . TRP A 1 224 ? 1.019 4.829 -0.668 1.00 95.81 224 TRP A CA 1
ATOM 1814 C C . TRP A 1 224 ? -0.004 5.296 -1.705 1.00 95.81 224 TRP A C 1
ATOM 1816 O O . TRP A 1 224 ? -0.027 4.837 -2.845 1.00 95.81 224 TRP A O 1
ATOM 1826 N N . TYR A 1 225 ? -0.766 6.319 -1.321 1.00 95.19 225 TYR A N 1
ATOM 1827 C CA . TYR A 1 225 ? -1.697 7.047 -2.177 1.00 95.19 225 TYR A CA 1
ATOM 1828 C C . TYR A 1 225 ? -1.530 8.558 -1.974 1.00 95.19 225 TYR A C 1
ATOM 1830 O O . TYR A 1 225 ? -1.179 9.021 -0.885 1.00 95.19 225 TYR A O 1
ATOM 1838 N N . ASP A 1 226 ? -1.848 9.355 -2.998 1.00 94.19 226 ASP A N 1
ATOM 1839 C CA . ASP A 1 226 ? -2.071 10.790 -2.799 1.00 94.19 226 ASP A CA 1
ATOM 1840 C C . ASP A 1 226 ? -3.414 10.999 -2.086 1.00 94.19 226 ASP A C 1
ATOM 1842 O O . ASP A 1 226 ? -4.479 11.017 -2.710 1.00 94.19 226 ASP A O 1
ATOM 1846 N N . LEU A 1 227 ? -3.341 11.176 -0.765 1.00 89.06 227 LEU A N 1
ATOM 1847 C CA . LEU A 1 227 ? -4.500 11.345 0.110 1.00 89.06 227 LEU A CA 1
ATOM 1848 C C . LEU A 1 227 ? -5.384 12.536 -0.273 1.00 89.06 227 LEU A C 1
ATOM 1850 O O . LEU A 1 227 ? -6.598 12.465 -0.097 1.00 89.06 227 LEU A O 1
ATOM 1854 N N . GLU A 1 228 ? -4.818 13.633 -0.788 1.00 88.56 228 GLU A N 1
ATOM 1855 C CA . GLU A 1 228 ? -5.622 14.796 -1.175 1.00 88.56 228 GLU A CA 1
ATOM 1856 C C . GLU A 1 228 ? -6.483 14.458 -2.390 1.00 88.56 228 GLU A C 1
ATOM 1858 O O . GLU A 1 228 ? -7.700 14.677 -2.378 1.00 88.56 228 GLU A O 1
ATOM 1863 N N . SER A 1 229 ? -5.843 13.915 -3.425 1.00 91.69 229 SER A N 1
ATOM 1864 C CA . SER A 1 229 ? -6.501 13.556 -4.679 1.00 91.69 229 SER A CA 1
ATOM 1865 C C . SER A 1 229 ? -7.507 12.422 -4.476 1.00 91.69 229 SER A C 1
ATOM 1867 O O . SER A 1 229 ? -8.612 12.482 -5.020 1.00 91.69 229 SER A O 1
ATOM 1869 N N . LEU A 1 230 ? -7.169 11.436 -3.636 1.00 89.75 230 LEU A N 1
ATOM 1870 C CA . LEU A 1 230 ? -8.061 10.349 -3.236 1.00 89.75 230 LEU A CA 1
ATOM 1871 C C . LEU A 1 230 ? -9.300 10.885 -2.517 1.00 89.75 230 LEU A C 1
ATOM 1873 O O . LEU A 1 230 ? -10.431 10.584 -2.900 1.00 89.75 230 LEU A O 1
ATOM 1877 N N . PHE A 1 231 ? -9.091 11.737 -1.512 1.00 87.50 231 PHE A N 1
ATOM 1878 C CA . PHE A 1 231 ? -10.174 12.264 -0.698 1.00 87.50 231 PHE A CA 1
ATOM 1879 C C . PHE A 1 231 ? -11.104 13.188 -1.488 1.00 87.50 231 PHE A C 1
ATOM 1881 O O . PHE A 1 231 ? -12.326 13.102 -1.341 1.00 87.50 231 PHE A O 1
ATOM 1888 N N . LYS A 1 232 ? -10.550 14.065 -2.336 1.00 88.25 232 LYS A N 1
ATOM 1889 C CA . LYS A 1 232 ? -11.319 15.007 -3.168 1.00 88.25 232 LYS A CA 1
ATOM 1890 C C . LYS A 1 232 ? -11.883 14.375 -4.441 1.00 88.25 232 LYS A C 1
ATOM 1892 O O . LYS A 1 232 ? -12.759 14.989 -5.043 1.00 88.25 232 LYS A O 1
ATOM 1897 N N . LYS A 1 233 ? -11.393 13.196 -4.846 1.00 92.56 233 LYS A N 1
ATOM 1898 C CA . LYS A 1 233 ? -11.642 12.588 -6.164 1.00 92.56 233 LYS A CA 1
ATOM 1899 C C . LYS A 1 233 ? -11.341 13.573 -7.302 1.00 92.56 233 LYS A C 1
ATOM 1901 O O . LYS A 1 233 ? -12.131 13.754 -8.225 1.00 92.56 233 LYS A O 1
ATOM 1906 N N . ALA A 1 234 ? -10.193 14.245 -7.231 1.00 94.00 234 ALA A N 1
ATOM 1907 C CA . ALA A 1 234 ? -9.810 15.258 -8.210 1.00 94.00 234 ALA A CA 1
ATOM 1908 C C . ALA A 1 234 ? -8.293 15.347 -8.382 1.00 94.00 234 ALA A C 1
ATOM 1910 O O . ALA A 1 234 ? -7.555 15.352 -7.402 1.00 94.00 234 ALA A O 1
ATOM 1911 N N . PHE A 1 235 ? -7.843 15.493 -9.628 1.00 96.69 235 PHE A N 1
ATOM 1912 C CA . PHE A 1 235 ? -6.449 15.766 -9.964 1.00 96.69 235 PHE A CA 1
ATOM 1913 C C . PHE A 1 235 ? -6.371 16.539 -11.281 1.00 96.69 235 PHE A C 1
ATOM 1915 O O . PHE A 1 235 ? -6.806 16.057 -12.324 1.00 96.69 235 PHE A O 1
ATOM 1922 N N . ASN A 1 236 ? -5.771 17.729 -11.256 1.00 91.50 236 ASN A N 1
ATOM 1923 C CA . ASN A 1 236 ? -5.528 18.528 -12.465 1.00 91.50 236 ASN A CA 1
ATOM 1924 C C . ASN A 1 236 ? -4.035 18.761 -12.747 1.00 91.50 236 ASN A C 1
ATOM 1926 O O . ASN A 1 236 ? -3.693 19.391 -13.748 1.00 91.50 236 ASN A O 1
ATOM 1930 N N . GLY A 1 237 ? -3.148 18.287 -11.864 1.00 90.56 237 GLY A N 1
ATOM 1931 C CA . GLY A 1 237 ? -1.702 18.419 -12.014 1.00 90.56 237 GLY A CA 1
ATOM 1932 C C . GLY A 1 237 ? -1.135 19.830 -11.840 1.00 90.56 237 GLY A C 1
ATOM 1933 O O . GLY A 1 237 ? 0.060 20.023 -12.037 1.00 90.56 237 GLY A O 1
ATOM 1934 N N . ARG A 1 238 ? -1.951 20.834 -11.497 1.00 93.69 238 ARG A N 1
ATOM 1935 C CA . ARG A 1 238 ? -1.490 22.221 -11.316 1.00 93.69 238 ARG A CA 1
ATOM 1936 C C . ARG A 1 238 ? -0.917 22.455 -9.932 1.00 93.69 238 ARG A C 1
ATOM 1938 O O . ARG A 1 238 ? 0.095 23.139 -9.816 1.00 93.69 238 ARG A O 1
ATOM 1945 N N . ILE A 1 239 ? -1.575 21.917 -8.911 1.00 93.06 239 ILE A N 1
ATOM 1946 C CA . ILE A 1 239 ? -1.175 22.032 -7.512 1.00 93.06 239 ILE A CA 1
ATOM 1947 C C . ILE A 1 239 ? -1.403 20.676 -6.850 1.00 93.06 239 ILE A C 1
ATOM 1949 O O . ILE A 1 239 ? -2.471 20.093 -7.015 1.00 93.06 239 ILE A O 1
ATOM 1953 N N . THR A 1 240 ? -0.407 20.196 -6.113 1.00 94.25 240 THR A N 1
ATOM 1954 C CA . THR A 1 240 ? -0.511 19.000 -5.264 1.00 94.25 240 THR A CA 1
ATOM 1955 C C . THR A 1 240 ? 0.086 19.296 -3.901 1.00 94.25 240 THR A C 1
ATOM 1957 O O . THR A 1 240 ? 1.081 20.031 -3.835 1.00 94.25 240 THR A O 1
ATOM 1960 N N . HIS A 1 241 ? -0.440 18.675 -2.848 1.00 91.38 241 HIS A N 1
ATOM 1961 C CA . HIS A 1 241 ? 0.090 18.839 -1.500 1.00 91.38 241 HIS A CA 1
ATOM 1962 C C . HIS A 1 241 ? 0.719 17.561 -0.927 1.00 91.38 241 HIS A C 1
ATOM 1964 O O . HIS A 1 241 ? 0.360 16.439 -1.276 1.00 91.38 241 HIS A O 1
ATOM 1970 N N . ASP A 1 242 ? 1.685 17.734 -0.029 1.00 90.50 242 ASP A N 1
ATOM 1971 C CA . ASP A 1 242 ? 2.150 16.693 0.891 1.00 90.50 242 ASP A CA 1
ATOM 1972 C C . ASP A 1 242 ? 1.257 16.721 2.141 1.00 90.50 242 ASP A C 1
ATOM 1974 O O . ASP A 1 242 ? 1.473 17.513 3.065 1.00 90.50 242 ASP A O 1
ATOM 1978 N N . VAL A 1 243 ? 0.213 15.886 2.148 1.00 83.56 243 VAL A N 1
ATOM 1979 C CA . VAL A 1 243 ? -0.790 15.851 3.227 1.00 83.56 243 VAL A CA 1
ATOM 1980 C C . VAL A 1 243 ? -0.161 15.467 4.568 1.00 83.56 243 VAL A C 1
ATOM 1982 O O . VAL A 1 243 ? -0.476 16.086 5.584 1.00 83.56 243 VAL A O 1
ATOM 1985 N N . GLN A 1 244 ? 0.784 14.523 4.580 1.00 80.81 244 GLN A N 1
ATOM 1986 C CA . GLN A 1 244 ? 1.486 14.110 5.803 1.00 80.81 244 GLN A CA 1
ATOM 1987 C C . GLN A 1 244 ? 2.332 15.241 6.398 1.00 80.81 244 GLN A C 1
ATOM 1989 O O . GLN A 1 244 ? 2.560 15.307 7.608 1.00 80.81 244 GLN A O 1
ATOM 1994 N N . ARG A 1 245 ? 2.834 16.150 5.559 1.00 84.25 245 ARG A N 1
ATOM 1995 C CA . ARG A 1 245 ? 3.519 17.352 6.031 1.00 84.25 245 ARG A CA 1
ATOM 1996 C C . ARG A 1 245 ? 2.540 18.420 6.512 1.00 84.25 245 ARG A C 1
ATOM 1998 O O . ARG A 1 245 ? 2.841 19.098 7.494 1.00 84.25 245 ARG A O 1
ATOM 2005 N N . LEU A 1 246 ? 1.390 18.569 5.853 1.00 82.50 246 LEU A N 1
ATOM 2006 C CA . LEU A 1 246 ? 0.340 19.514 6.253 1.00 82.50 246 LEU A CA 1
ATOM 2007 C C . LEU A 1 246 ? -0.279 19.176 7.614 1.00 82.50 246 LEU A C 1
ATOM 2009 O O . LEU A 1 246 ? -0.581 20.093 8.377 1.00 82.50 246 LEU A O 1
ATOM 2013 N N . THR A 1 247 ? -0.411 17.891 7.960 1.00 76.62 247 THR A N 1
ATOM 2014 C CA . THR A 1 247 ? -0.960 17.463 9.263 1.00 76.62 247 THR A CA 1
ATOM 2015 C C . THR A 1 247 ? -0.111 17.927 10.453 1.00 76.62 247 THR A C 1
ATOM 2017 O O . THR A 1 247 ? -0.610 18.010 11.570 1.00 76.62 247 THR A O 1
ATOM 2020 N N . ARG A 1 248 ? 1.150 18.326 10.227 1.00 79.50 248 ARG A N 1
ATOM 2021 C CA . ARG A 1 248 ? 2.046 18.890 11.256 1.00 79.50 248 ARG A CA 1
ATOM 2022 C C . ARG A 1 248 ? 1.791 20.372 11.553 1.00 79.50 248 ARG A C 1
ATOM 2024 O O . ARG A 1 248 ? 2.431 20.940 12.438 1.00 79.50 248 ARG A O 1
ATOM 2031 N N . GLY A 1 249 ? 0.890 21.009 10.809 1.00 73.31 249 GLY A N 1
ATOM 2032 C CA . GLY A 1 249 ? 0.402 22.357 11.075 1.00 73.31 249 GLY A CA 1
ATOM 2033 C C . GLY A 1 249 ? 0.481 23.310 9.875 1.00 73.31 249 GLY A C 1
ATOM 2034 O O . GLY A 1 249 ? 1.260 23.100 8.937 1.00 73.31 249 GLY A O 1
ATOM 2035 N N . PRO A 1 250 ? -0.304 24.404 9.910 1.00 78.19 250 PRO A N 1
ATOM 2036 C CA . PRO A 1 250 ? -0.483 25.333 8.790 1.00 78.19 250 PRO A CA 1
ATOM 2037 C C . PRO A 1 250 ? 0.805 26.059 8.376 1.00 78.19 250 PRO A C 1
ATOM 2039 O O . PRO A 1 250 ? 0.951 26.451 7.220 1.00 78.19 250 PRO A O 1
ATOM 2042 N N . GLN A 1 251 ? 1.787 26.178 9.272 1.00 82.31 251 GLN A N 1
ATOM 2043 C CA . GLN A 1 251 ? 3.109 26.727 8.963 1.00 82.31 251 GLN A CA 1
ATOM 2044 C C . GLN A 1 251 ? 3.839 25.963 7.844 1.00 82.31 251 GLN A C 1
ATOM 2046 O O . GLN A 1 251 ? 4.775 26.485 7.240 1.00 82.31 251 GLN A O 1
ATOM 2051 N N . HIS A 1 252 ? 3.422 24.728 7.544 1.00 85.25 252 HIS A N 1
ATOM 2052 C CA . HIS A 1 252 ? 4.029 23.911 6.503 1.00 85.25 252 HIS A CA 1
ATOM 2053 C C . HIS A 1 252 ? 3.411 24.077 5.112 1.00 85.25 252 HIS A C 1
ATOM 2055 O O . HIS A 1 252 ? 4.004 23.548 4.172 1.00 85.25 252 HIS A O 1
ATOM 2061 N N . ILE A 1 253 ? 2.315 24.834 4.946 1.00 86.25 253 ILE A N 1
ATOM 2062 C CA . ILE A 1 253 ? 1.575 24.969 3.674 1.00 86.25 253 ILE A CA 1
ATOM 2063 C C . ILE A 1 253 ? 2.501 25.268 2.494 1.00 86.25 253 ILE A C 1
ATOM 2065 O O . ILE A 1 253 ? 2.547 24.495 1.540 1.00 86.25 253 ILE A O 1
ATOM 2069 N N . VAL A 1 254 ? 3.312 26.326 2.579 1.00 87.19 254 VAL A N 1
ATOM 2070 C CA . VAL A 1 254 ? 4.225 26.718 1.487 1.00 87.19 254 VAL A CA 1
ATOM 2071 C C . VAL A 1 254 ? 5.203 25.592 1.151 1.00 87.19 254 VAL A C 1
ATOM 2073 O O . VAL A 1 254 ? 5.449 25.289 -0.010 1.00 87.19 254 VAL A O 1
ATOM 2076 N N . SER A 1 255 ? 5.742 24.936 2.176 1.00 90.00 255 SER A N 1
ATOM 2077 C CA . SER A 1 255 ? 6.732 23.870 2.019 1.00 90.00 255 SER A CA 1
ATOM 2078 C C . SER A 1 255 ? 6.141 22.515 1.605 1.00 90.00 255 SER A C 1
ATOM 2080 O O . SER A 1 255 ? 6.890 21.625 1.204 1.00 90.00 255 SER A O 1
ATOM 2082 N N . ALA A 1 256 ? 4.824 22.356 1.730 1.00 90.69 256 ALA A N 1
ATOM 2083 C CA . ALA A 1 256 ? 4.067 21.167 1.365 1.00 90.69 256 ALA A CA 1
ATOM 2084 C C . ALA A 1 256 ? 3.332 21.330 0.026 1.00 90.69 256 ALA A C 1
ATOM 2086 O O . ALA A 1 256 ? 2.702 20.380 -0.415 1.00 90.69 256 ALA A O 1
ATOM 2087 N N . THR A 1 257 ? 3.399 22.501 -0.615 1.00 93.06 257 THR A N 1
ATOM 2088 C CA . THR A 1 257 ? 2.712 22.790 -1.882 1.00 93.06 257 THR A CA 1
ATOM 2089 C C . THR A 1 257 ? 3.670 22.651 -3.061 1.00 93.06 257 THR A C 1
ATOM 2091 O O . THR A 1 257 ? 4.781 23.185 -3.045 1.00 93.06 257 THR A O 1
ATOM 2094 N N . TYR A 1 258 ? 3.228 21.965 -4.112 1.00 95.88 258 TYR A N 1
ATOM 2095 C CA . TYR A 1 258 ? 4.003 21.721 -5.326 1.00 95.88 258 TYR A CA 1
ATOM 2096 C C . TYR A 1 258 ? 3.201 22.122 -6.562 1.00 95.88 258 TYR A C 1
ATOM 2098 O O . TYR A 1 258 ? 1.989 21.935 -6.594 1.00 95.88 258 TYR A O 1
ATOM 2106 N N . PHE A 1 259 ? 3.885 22.651 -7.582 1.00 96.75 259 PHE A N 1
ATOM 2107 C CA . PHE A 1 259 ? 3.254 23.248 -8.762 1.00 96.75 259 PHE A CA 1
ATOM 2108 C C . PHE A 1 259 ? 3.599 22.506 -10.057 1.00 96.75 259 PHE A C 1
ATOM 2110 O O . PHE A 1 259 ? 4.767 22.211 -10.323 1.00 96.75 259 PHE A O 1
ATOM 2117 N N . GLY A 1 260 ? 2.583 22.269 -10.886 1.00 97.25 260 GLY A N 1
ATOM 2118 C CA . GLY A 1 260 ? 2.695 21.576 -12.169 1.00 97.25 260 GLY A CA 1
ATOM 2119 C C . GLY A 1 260 ? 2.977 20.073 -12.041 1.00 97.25 260 GLY A C 1
ATOM 2120 O O . GLY A 1 260 ? 3.265 19.559 -10.959 1.00 97.25 260 GLY A O 1
ATOM 2121 N N . ILE A 1 261 ? 2.971 19.367 -13.177 1.00 96.44 261 ILE A N 1
ATOM 2122 C CA . ILE A 1 261 ? 3.255 17.921 -13.237 1.00 96.44 261 ILE A CA 1
ATOM 2123 C C . ILE A 1 261 ? 4.653 17.592 -12.705 1.00 96.44 261 ILE A C 1
ATOM 2125 O O . ILE A 1 261 ? 4.827 16.639 -11.947 1.00 96.44 261 ILE A O 1
ATOM 2129 N N . SER A 1 262 ? 5.652 18.420 -13.014 1.00 95.88 262 SER A N 1
ATOM 2130 C CA . SER A 1 262 ? 6.998 18.279 -12.445 1.00 95.88 262 SER A CA 1
ATOM 2131 C C . SER A 1 262 ? 7.007 18.453 -10.922 1.00 95.88 262 SER A C 1
ATOM 2133 O O . SER A 1 262 ? 7.762 17.773 -10.225 1.00 95.88 262 SER A O 1
ATOM 2135 N N . GLY A 1 263 ? 6.153 19.337 -10.394 1.00 97.25 263 GLY A N 1
ATOM 2136 C CA . GLY A 1 263 ? 5.928 19.498 -8.962 1.00 97.25 263 GLY A CA 1
ATOM 2137 C C . GLY A 1 263 ? 5.298 18.258 -8.336 1.00 97.25 263 GLY A C 1
ATOM 2138 O O . GLY A 1 263 ? 5.829 17.777 -7.339 1.00 97.25 263 GLY A O 1
ATOM 2139 N N . ALA A 1 264 ? 4.251 17.700 -8.949 1.00 97.56 264 ALA A N 1
ATOM 2140 C CA . ALA A 1 264 ? 3.615 16.457 -8.506 1.00 97.56 264 ALA A CA 1
ATOM 2141 C C . ALA A 1 264 ? 4.619 15.291 -8.461 1.00 97.56 264 ALA A C 1
ATOM 2143 O O . ALA A 1 264 ? 4.782 14.645 -7.428 1.00 97.56 264 ALA A O 1
ATOM 2144 N N . LYS A 1 265 ? 5.413 15.103 -9.526 1.00 97.75 265 LYS A N 1
ATOM 2145 C CA . LYS A 1 265 ? 6.504 14.109 -9.564 1.00 97.75 265 LYS A CA 1
ATOM 2146 C C . LYS A 1 265 ? 7.514 14.303 -8.430 1.00 97.75 265 LYS A C 1
ATOM 2148 O O . LYS A 1 265 ? 7.965 13.332 -7.829 1.00 97.75 265 LYS A O 1
ATOM 2153 N N . LYS A 1 266 ? 7.888 15.552 -8.126 1.00 97.12 266 LYS A N 1
ATOM 2154 C CA . LYS A 1 266 ? 8.809 15.877 -7.023 1.00 97.12 266 LYS A CA 1
ATOM 2155 C C . LYS A 1 266 ? 8.180 15.617 -5.651 1.00 97.12 266 LYS A C 1
ATOM 2157 O O . LYS A 1 266 ? 8.884 15.146 -4.758 1.00 97.12 266 LYS A O 1
ATOM 2162 N N . ASN A 1 267 ? 6.898 15.938 -5.492 1.00 97.00 267 ASN A N 1
ATOM 2163 C CA . ASN A 1 267 ? 6.119 15.693 -4.283 1.00 97.00 267 ASN A CA 1
ATOM 2164 C C . ASN A 1 267 ? 6.109 14.195 -3.959 1.00 97.00 267 ASN A C 1
ATOM 2166 O O . ASN A 1 267 ? 6.655 13.770 -2.942 1.00 97.00 267 ASN A O 1
ATOM 2170 N N . TYR A 1 268 ? 5.586 13.392 -4.885 1.00 97.94 268 TYR A N 1
ATOM 2171 C CA . TYR A 1 268 ? 5.409 11.956 -4.693 1.00 97.94 268 TYR A CA 1
ATOM 2172 C C . TYR A 1 268 ? 6.747 11.231 -4.538 1.00 97.94 268 TYR A C 1
ATOM 2174 O O . TYR A 1 268 ? 6.892 10.415 -3.631 1.00 97.94 268 TYR A O 1
ATOM 2182 N N . PHE A 1 269 ? 7.776 11.609 -5.313 1.00 97.75 269 PHE A N 1
ATOM 2183 C CA . PHE A 1 269 ? 9.136 11.099 -5.103 1.00 97.75 269 PHE A CA 1
ATOM 2184 C C . PHE A 1 269 ? 9.614 11.324 -3.664 1.00 97.75 269 PHE A C 1
ATOM 2186 O O . PHE A 1 269 ? 10.164 10.412 -3.050 1.00 97.75 269 PHE A O 1
ATOM 2193 N N . GLY A 1 270 ? 9.405 12.528 -3.120 1.00 96.69 270 GLY A N 1
ATOM 2194 C CA . GLY A 1 270 ? 9.800 12.870 -1.757 1.00 96.69 270 GLY A CA 1
ATOM 2195 C C . GLY A 1 270 ? 9.051 12.065 -0.696 1.00 96.69 270 GLY A C 1
ATOM 2196 O O . GLY A 1 270 ? 9.688 11.593 0.248 1.00 96.69 270 GLY A O 1
ATOM 2197 N N . GLN A 1 271 ? 7.739 11.886 -0.861 1.00 95.88 271 GLN A N 1
ATOM 2198 C CA . GLN A 1 271 ? 6.902 11.119 0.063 1.00 95.88 271 GLN A CA 1
ATOM 2199 C C . GLN A 1 271 ? 7.274 9.630 0.064 1.00 95.88 271 GLN A C 1
ATOM 2201 O O . GLN A 1 271 ? 7.622 9.100 1.119 1.00 95.88 271 GLN A O 1
ATOM 2206 N N . VAL A 1 272 ? 7.329 8.987 -1.109 1.00 97.38 272 VAL A N 1
ATOM 2207 C CA . VAL A 1 272 ? 7.728 7.573 -1.248 1.00 97.38 272 VAL A CA 1
ATOM 2208 C C . VAL A 1 272 ? 9.130 7.348 -0.678 1.00 97.38 272 VAL A C 1
ATOM 2210 O O . VAL A 1 272 ? 9.341 6.435 0.119 1.00 97.38 272 VAL A O 1
ATOM 2213 N N . ARG A 1 273 ? 10.085 8.243 -0.976 1.00 96.56 273 ARG A N 1
ATOM 2214 C CA . ARG A 1 273 ? 11.437 8.182 -0.400 1.00 96.56 273 ARG A CA 1
ATOM 2215 C C . ARG A 1 273 ? 11.410 8.182 1.122 1.00 96.56 273 ARG A C 1
ATOM 2217 O O . ARG A 1 273 ? 12.185 7.469 1.753 1.00 96.56 273 ARG A O 1
ATOM 2224 N N . ASN A 1 274 ? 10.574 9.028 1.720 1.00 94.69 274 ASN A N 1
ATOM 2225 C CA . ASN A 1 274 ? 10.478 9.142 3.169 1.00 94.69 274 ASN A CA 1
ATOM 2226 C C . ASN A 1 274 ? 9.847 7.889 3.786 1.00 94.69 274 ASN A C 1
ATOM 2228 O O . ASN A 1 274 ? 10.330 7.454 4.828 1.00 94.69 274 ASN A O 1
ATOM 2232 N N . ILE A 1 275 ? 8.836 7.296 3.146 1.00 94.50 275 ILE A N 1
ATOM 2233 C CA . ILE A 1 275 ? 8.201 6.047 3.591 1.00 94.50 275 ILE A CA 1
ATOM 2234 C C . ILE A 1 275 ? 9.201 4.895 3.567 1.00 94.50 275 ILE A C 1
ATOM 2236 O O . ILE A 1 275 ? 9.377 4.226 4.582 1.00 94.50 275 ILE A O 1
ATOM 2240 N N . VAL A 1 276 ? 9.919 4.712 2.455 1.00 95.25 276 VAL A N 1
ATOM 2241 C CA . VAL A 1 276 ? 10.925 3.648 2.325 1.00 95.25 276 VAL A CA 1
ATOM 2242 C C . VAL A 1 276 ? 12.078 3.886 3.300 1.00 95.25 276 VAL A C 1
ATOM 2244 O O . VAL A 1 276 ? 12.380 3.039 4.137 1.00 95.25 276 VAL A O 1
ATOM 2247 N N . LYS A 1 277 ? 12.701 5.072 3.263 1.00 94.62 277 LYS A N 1
ATOM 2248 C CA . LYS A 1 277 ? 13.891 5.366 4.075 1.00 94.62 277 LYS A CA 1
ATOM 2249 C C . LYS A 1 277 ? 13.601 5.369 5.572 1.00 94.62 277 LYS A C 1
ATOM 2251 O O . LYS A 1 277 ? 14.430 4.896 6.341 1.00 94.62 277 LYS A O 1
ATOM 2256 N N . ASN A 1 278 ? 12.501 5.978 6.014 1.00 92.44 278 ASN A N 1
ATOM 2257 C CA . ASN A 1 278 ? 12.197 6.042 7.444 1.00 92.44 278 ASN A CA 1
ATOM 2258 C C . ASN A 1 278 ? 11.538 4.756 7.937 1.00 92.44 278 ASN A C 1
ATOM 2260 O O . ASN A 1 278 ? 11.816 4.358 9.062 1.00 92.44 278 ASN A O 1
ATOM 2264 N N . GLY A 1 279 ? 10.747 4.081 7.099 1.00 93.12 279 GLY A N 1
ATOM 2265 C CA . GLY A 1 279 ? 10.193 2.772 7.425 1.00 93.12 279 GLY A CA 1
ATOM 2266 C C . GLY A 1 279 ? 11.288 1.742 7.675 1.00 93.12 279 GLY A C 1
ATOM 2267 O O . GLY A 1 279 ? 11.304 1.124 8.733 1.00 93.12 279 GLY A O 1
ATOM 2268 N N . LEU A 1 280 ? 12.285 1.650 6.789 1.00 93.38 280 LEU A N 1
ATOM 2269 C CA . LEU A 1 280 ? 13.411 0.721 6.950 1.00 93.38 280 LEU A CA 1
ATOM 2270 C C . LEU A 1 280 ? 14.331 1.048 8.138 1.00 93.38 280 LEU A C 1
ATOM 2272 O O . LEU A 1 280 ? 14.974 0.152 8.672 1.00 93.38 280 LEU A O 1
ATOM 2276 N N . LYS A 1 281 ? 14.362 2.295 8.634 1.00 93.38 281 LYS A N 1
ATOM 2277 C CA . LYS A 1 281 ? 15.052 2.589 9.908 1.00 93.38 281 LYS A CA 1
ATOM 2278 C C . LYS A 1 281 ? 14.402 1.886 11.099 1.00 93.38 281 LYS A C 1
ATOM 2280 O O . LYS A 1 281 ? 15.105 1.561 12.048 1.00 93.38 281 LYS A O 1
ATOM 2285 N N . ASN A 1 282 ? 13.086 1.686 11.057 1.00 91.75 282 ASN A N 1
ATOM 2286 C CA . ASN A 1 282 ? 12.341 1.000 12.109 1.00 91.75 282 ASN A CA 1
ATOM 2287 C C . ASN A 1 282 ? 12.254 -0.510 11.838 1.00 91.75 282 ASN A C 1
ATOM 2289 O O . ASN A 1 282 ? 12.468 -1.308 12.746 1.00 91.75 282 ASN A O 1
ATOM 2293 N N . ALA A 1 283 ? 11.975 -0.897 10.589 1.00 90.38 283 ALA A N 1
ATOM 2294 C CA . ALA A 1 283 ? 11.849 -2.290 10.164 1.00 90.38 283 ALA A CA 1
ATOM 2295 C C . ALA A 1 283 ? 13.182 -3.059 10.167 1.00 90.38 283 ALA A C 1
ATOM 2297 O O . ALA A 1 283 ? 13.190 -4.287 10.269 1.00 90.38 283 ALA A O 1
ATOM 2298 N N . GLY A 1 284 ? 14.304 -2.340 10.081 1.00 88.69 284 GLY A N 1
ATOM 2299 C CA . GLY A 1 284 ? 15.632 -2.906 9.892 1.00 88.69 284 GLY A CA 1
ATOM 2300 C C . GLY A 1 284 ? 15.956 -3.144 8.416 1.00 88.69 284 GLY A C 1
ATOM 2301 O O . GLY A 1 284 ? 15.211 -2.754 7.515 1.00 88.69 284 GLY A O 1
ATOM 2302 N N . GLU A 1 285 ? 17.094 -3.786 8.167 1.00 87.31 285 GLU A N 1
ATOM 2303 C CA . GLU A 1 285 ? 17.533 -4.158 6.821 1.00 87.31 285 GLU A CA 1
ATOM 2304 C C . GLU A 1 285 ? 16.655 -5.298 6.282 1.00 87.31 285 GLU A C 1
ATOM 2306 O O . GLU A 1 285 ? 16.851 -6.469 6.601 1.00 87.31 285 GLU A O 1
ATOM 2311 N N . LYS A 1 286 ? 15.620 -4.930 5.521 1.00 90.69 286 LYS A N 1
ATOM 2312 C CA . LYS A 1 286 ? 14.617 -5.837 4.951 1.00 90.69 286 LYS A CA 1
ATOM 2313 C C . LYS A 1 286 ? 14.277 -5.430 3.516 1.00 90.69 286 LYS A C 1
ATOM 2315 O O . LYS A 1 286 ? 14.368 -4.240 3.194 1.00 90.69 286 LYS A O 1
ATOM 2320 N N . PRO A 1 287 ? 13.834 -6.368 2.658 1.00 94.00 287 PRO A N 1
ATOM 2321 C CA . PRO A 1 287 ? 13.201 -6.007 1.398 1.00 94.00 287 PRO A CA 1
ATOM 2322 C C . PRO A 1 287 ? 11.983 -5.107 1.639 1.00 94.00 287 PRO A C 1
ATOM 2324 O O . PRO A 1 287 ? 11.309 -5.204 2.668 1.00 94.00 287 PRO A O 1
ATOM 2327 N N . CYS A 1 288 ? 11.710 -4.235 0.672 1.00 96.06 288 CYS A N 1
ATOM 2328 C CA . CYS A 1 288 ? 10.595 -3.301 0.709 1.00 96.06 288 CYS A CA 1
ATOM 2329 C C . CYS A 1 288 ? 9.820 -3.362 -0.608 1.00 96.06 288 CYS A C 1
ATOM 2331 O O . CYS A 1 288 ? 10.419 -3.336 -1.688 1.00 96.06 288 CYS A O 1
ATOM 2333 N N . VAL A 1 289 ? 8.498 -3.410 -0.506 1.00 97.50 289 VAL A N 1
ATOM 2334 C CA . VAL A 1 289 ? 7.564 -3.269 -1.624 1.00 97.50 289 VAL A CA 1
ATOM 2335 C C . VAL A 1 289 ? 6.494 -2.271 -1.211 1.00 97.50 289 VAL A C 1
ATOM 2337 O O . VAL A 1 289 ? 6.042 -2.296 -0.077 1.00 97.50 289 VAL A O 1
ATOM 2340 N N . ILE A 1 290 ? 6.086 -1.374 -2.100 1.00 98.06 290 ILE A N 1
ATOM 2341 C CA . ILE A 1 290 ? 4.860 -0.616 -1.870 1.00 98.06 290 ILE A CA 1
ATOM 2342 C C . ILE A 1 290 ? 3.692 -1.561 -2.162 1.00 98.06 290 ILE A C 1
ATOM 2344 O O . ILE A 1 290 ? 3.419 -1.845 -3.329 1.00 98.06 290 ILE A O 1
ATOM 2348 N N . GLY A 1 291 ? 3.081 -2.095 -1.100 1.00 96.81 291 GLY A N 1
ATOM 2349 C CA . GLY A 1 291 ? 2.041 -3.125 -1.156 1.00 96.81 291 GLY A CA 1
ATOM 2350 C C . GLY A 1 291 ? 0.897 -2.708 -2.065 1.00 96.81 291 GLY A C 1
ATOM 2351 O O . GLY A 1 291 ? 0.519 -3.475 -2.936 1.00 96.81 291 GLY A O 1
ATOM 2352 N N . GLU A 1 292 ? 0.498 -1.438 -1.997 1.00 97.00 292 GLU A N 1
ATOM 2353 C CA . GLU A 1 292 ? -0.472 -0.839 -2.901 1.00 97.00 292 GLU A CA 1
ATOM 2354 C C . GLU A 1 292 ? -0.143 0.613 -3.238 1.00 97.00 292 GLU A C 1
ATOM 2356 O O . GLU A 1 292 ? 0.267 1.419 -2.394 1.00 97.00 292 GLU A O 1
ATOM 2361 N N . CYS A 1 293 ? -0.395 0.966 -4.491 1.00 97.38 293 CYS A N 1
ATOM 2362 C CA . CYS A 1 293 ? -0.537 2.340 -4.945 1.00 97.38 293 CYS A CA 1
ATOM 2363 C C . CYS A 1 293 ? -1.501 2.397 -6.127 1.00 97.38 293 CYS A C 1
ATOM 2365 O O . CYS A 1 293 ? -1.776 1.384 -6.760 1.00 97.38 293 CYS A O 1
ATOM 2367 N N . GLY A 1 294 ? -1.990 3.579 -6.484 1.00 97.19 294 GLY A N 1
ATOM 2368 C CA . GLY A 1 294 ? -2.871 3.712 -7.637 1.00 97.19 294 GLY A CA 1
ATOM 2369 C C . GLY A 1 294 ? -3.545 5.066 -7.705 1.00 97.19 294 GLY A C 1
ATOM 2370 O O . GLY A 1 294 ? -3.217 5.987 -6.951 1.00 97.19 294 GLY A O 1
ATOM 2371 N N . ILE A 1 295 ? -4.494 5.182 -8.632 1.00 97.56 295 ILE A N 1
ATOM 2372 C CA . ILE A 1 295 ? -5.331 6.368 -8.782 1.00 97.56 295 ILE A CA 1
ATOM 2373 C C . ILE A 1 295 ? -6.793 5.953 -8.966 1.00 97.56 295 ILE A C 1
ATOM 2375 O O . ILE A 1 295 ? -7.061 4.968 -9.656 1.00 97.56 295 ILE A O 1
ATOM 2379 N N . PRO A 1 296 ? -7.752 6.715 -8.418 1.00 96.00 296 PRO A N 1
ATOM 2380 C CA . PRO A 1 296 ? -9.139 6.529 -8.786 1.00 96.00 296 PRO A CA 1
ATOM 2381 C C . PRO A 1 296 ? -9.353 6.941 -10.247 1.00 96.00 296 PRO A C 1
ATOM 2383 O O . PRO A 1 296 ? -8.910 8.000 -10.695 1.00 96.00 296 PRO A O 1
ATOM 2386 N N . MET A 1 297 ? -10.065 6.110 -10.991 1.00 95.44 297 MET A N 1
ATOM 2387 C CA . MET A 1 297 ? -10.493 6.362 -12.360 1.00 95.44 297 MET A CA 1
ATOM 2388 C C . MET A 1 297 ? -11.688 7.317 -12.402 1.00 95.44 297 MET A C 1
ATOM 2390 O O . MET A 1 297 ? -11.866 8.023 -13.392 1.00 95.44 297 MET A O 1
ATOM 2394 N N . ASP A 1 298 ? -12.448 7.436 -11.314 1.00 94.81 298 ASP A N 1
ATOM 2395 C CA . ASP A 1 298 ? -13.623 8.305 -11.200 1.00 94.81 298 ASP A CA 1
ATOM 2396 C C . ASP A 1 298 ? -13.314 9.760 -10.783 1.00 94.81 298 ASP A C 1
ATOM 2398 O O . ASP A 1 298 ? -14.214 10.499 -10.379 1.00 94.81 298 ASP A O 1
ATOM 2402 N N . ILE A 1 299 ? -12.057 10.206 -10.909 1.00 96.19 299 ILE A N 1
ATOM 2403 C CA . ILE A 1 299 ? -11.655 11.591 -10.607 1.00 96.19 299 ILE A CA 1
ATOM 2404 C C . ILE A 1 299 ? -12.283 12.628 -11.551 1.00 96.19 299 ILE A C 1
ATOM 2406 O O . ILE A 1 299 ? -12.650 12.327 -12.689 1.00 96.19 299 ILE A O 1
ATOM 2410 N N . ASN A 1 300 ? -12.309 13.887 -11.097 1.00 96.50 300 ASN A N 1
ATOM 2411 C CA . ASN A 1 300 ? -12.760 15.055 -11.864 1.00 96.50 300 ASN A CA 1
ATOM 2412 C C . ASN A 1 300 ? -14.182 14.861 -12.412 1.00 96.50 300 ASN A C 1
ATOM 2414 O O . ASN A 1 300 ? -14.420 14.979 -13.617 1.00 96.50 300 ASN A O 1
ATOM 2418 N N . ASP A 1 301 ? -15.102 14.497 -11.515 1.00 95.38 301 ASP A N 1
ATOM 2419 C CA . ASP A 1 301 ? -16.519 14.276 -11.814 1.00 95.38 301 ASP A CA 1
ATOM 2420 C C . ASP A 1 301 ? -16.745 13.258 -12.942 1.00 95.38 301 ASP A C 1
ATOM 2422 O O . ASP A 1 301 ? -17.658 13.401 -13.753 1.00 95.38 301 ASP A O 1
ATOM 2426 N N . ARG A 1 302 ? -15.881 12.231 -13.026 1.00 94.31 302 ARG A N 1
ATOM 2427 C CA . ARG A 1 302 ? -15.965 11.149 -14.024 1.00 94.31 302 ARG A CA 1
ATOM 2428 C C . ARG A 1 302 ? -15.905 11.633 -15.475 1.00 94.31 302 ARG A C 1
ATOM 2430 O O . ARG A 1 302 ? -16.277 10.897 -16.389 1.00 94.31 302 ARG A O 1
ATOM 2437 N N . LYS A 1 303 ? -15.398 12.848 -15.732 1.00 93.19 303 LYS A N 1
ATOM 2438 C CA . LYS A 1 303 ? -15.478 13.468 -17.065 1.00 93.19 303 LYS A CA 1
ATOM 2439 C C . LYS A 1 303 ? -14.816 12.633 -18.164 1.00 93.19 303 LYS A C 1
ATOM 2441 O O . LYS A 1 303 ? -15.330 12.573 -19.281 1.00 93.19 303 LYS A O 1
ATOM 2446 N N . ALA A 1 304 ? -13.724 11.945 -17.832 1.00 91.88 304 ALA A N 1
ATOM 2447 C CA . ALA A 1 304 ? -13.014 11.053 -18.747 1.00 91.88 304 ALA A CA 1
ATOM 2448 C C . ALA A 1 304 ? -13.883 9.891 -19.264 1.00 91.88 304 ALA A C 1
ATOM 2450 O O . ALA A 1 304 ? -13.655 9.402 -20.367 1.00 91.88 304 ALA A O 1
ATOM 2451 N N . PHE A 1 305 ? -14.909 9.465 -18.520 1.00 90.75 305 PHE A N 1
ATOM 2452 C CA . PHE A 1 305 ? -15.790 8.366 -18.937 1.00 90.75 305 PHE A CA 1
ATOM 2453 C C . PHE A 1 305 ? -16.721 8.799 -20.071 1.00 90.75 305 PHE A C 1
ATOM 2455 O O . PHE A 1 305 ? -17.080 7.999 -20.935 1.00 90.75 305 PHE A O 1
ATOM 2462 N N . GLU A 1 306 ? -17.078 10.083 -20.094 1.00 88.94 306 GLU A N 1
ATOM 2463 C CA . GLU A 1 306 ? -17.903 10.677 -21.141 1.00 88.94 306 GLU A CA 1
ATOM 2464 C C . GLU A 1 306 ? -17.087 11.042 -22.380 1.00 88.94 306 GLU A C 1
ATOM 2466 O O . GLU A 1 306 ? -17.548 10.839 -23.505 1.00 88.94 306 GLU A O 1
ATOM 2471 N N . THR A 1 307 ? -15.901 11.625 -22.175 1.00 88.00 307 THR A N 1
ATOM 2472 C CA . THR A 1 307 ? -15.080 12.211 -23.245 1.00 88.00 307 THR A CA 1
ATOM 2473 C C . THR A 1 307 ? -14.071 11.235 -23.838 1.00 88.00 307 THR A C 1
ATOM 2475 O O . THR A 1 307 ? -13.606 11.448 -24.955 1.00 88.00 307 THR A O 1
ATOM 2478 N N . GLY A 1 308 ? -13.705 10.200 -23.081 1.00 85.75 308 GLY A N 1
ATOM 2479 C CA . GLY A 1 308 ? -12.562 9.335 -23.351 1.00 85.75 308 GLY A CA 1
ATOM 2480 C C . GLY A 1 308 ? -11.205 9.955 -23.025 1.00 85.75 308 GLY A C 1
ATOM 2481 O O . GLY A 1 308 ? -10.192 9.278 -23.173 1.00 85.75 308 GLY A O 1
ATOM 2482 N N . ASP A 1 309 ? -11.148 11.223 -22.612 1.00 89.50 309 ASP A N 1
ATOM 2483 C CA . ASP A 1 309 ? -9.889 11.925 -22.370 1.00 89.50 309 ASP A CA 1
ATOM 2484 C C . ASP A 1 309 ? -9.360 11.636 -20.960 1.00 89.50 309 ASP A C 1
ATOM 2486 O O . ASP A 1 309 ? -9.759 12.262 -19.978 1.00 89.50 309 ASP A O 1
ATOM 2490 N N . TYR A 1 310 ? -8.430 10.685 -20.882 1.00 93.06 310 TYR A N 1
ATOM 2491 C CA . TYR A 1 310 ? -7.739 10.289 -19.653 1.00 93.06 310 TYR A CA 1
ATOM 2492 C C . TYR A 1 310 ? -6.437 11.071 -19.421 1.00 93.06 310 TYR A C 1
ATOM 2494 O O . TYR A 1 310 ? -5.607 10.639 -18.628 1.00 93.06 310 TYR A O 1
ATOM 2502 N N . THR A 1 311 ? -6.209 12.220 -20.071 1.00 94.75 311 THR A N 1
ATOM 2503 C CA . THR A 1 311 ? -4.949 12.981 -19.932 1.00 94.75 311 THR A CA 1
ATOM 2504 C C . THR A 1 311 ? -4.606 13.294 -18.472 1.00 94.75 311 THR A C 1
ATOM 2506 O O . THR A 1 311 ? -3.448 13.189 -18.064 1.00 94.75 311 THR A O 1
ATOM 2509 N N . HIS A 1 312 ? -5.596 13.649 -17.648 1.00 96.56 312 HIS A N 1
ATOM 2510 C CA . HIS A 1 312 ? -5.367 13.884 -16.220 1.00 96.56 312 HIS A CA 1
ATOM 2511 C C . HIS A 1 312 ? -4.969 12.611 -15.472 1.00 96.56 312 HIS A C 1
ATOM 2513 O O . HIS A 1 312 ? -4.029 12.657 -14.684 1.00 96.56 312 HIS A O 1
ATOM 2519 N N . HIS A 1 313 ? -5.614 11.482 -15.761 1.00 97.31 313 HIS A N 1
ATOM 2520 C CA . HIS A 1 313 ? -5.285 10.177 -15.188 1.00 97.31 313 HIS A CA 1
ATOM 2521 C C . HIS A 1 313 ? -3.900 9.695 -15.604 1.00 97.31 313 HIS A C 1
ATOM 2523 O O . HIS A 1 313 ? -3.142 9.239 -14.758 1.00 97.31 313 HIS A O 1
ATOM 2529 N N . ILE A 1 314 ? -3.541 9.849 -16.882 1.00 97.75 314 ILE A N 1
ATOM 2530 C CA . ILE A 1 314 ? -2.222 9.479 -17.416 1.00 97.75 314 ILE A CA 1
ATOM 2531 C C . ILE A 1 314 ? -1.141 10.276 -16.693 1.00 97.75 314 ILE A C 1
ATOM 2533 O O . ILE A 1 314 ? -0.198 9.698 -16.165 1.00 97.75 314 ILE A O 1
ATOM 2537 N N . ASN A 1 315 ? -1.311 11.595 -16.597 1.00 97.94 315 ASN A N 1
ATOM 2538 C CA . ASN A 1 315 ? -0.375 12.458 -15.882 1.00 97.94 315 ASN A CA 1
ATOM 2539 C C . ASN A 1 315 ? -0.293 12.138 -14.383 1.00 97.94 315 ASN A C 1
ATOM 2541 O O . ASN A 1 315 ? 0.786 12.223 -13.795 1.00 97.94 315 ASN A O 1
ATOM 2545 N N . PHE A 1 316 ? -1.422 11.798 -13.760 1.00 98.31 316 PHE A N 1
ATOM 2546 C CA . PHE A 1 316 ? -1.465 11.444 -12.348 1.00 98.31 316 PHE A CA 1
ATOM 2547 C C . PHE A 1 316 ? -0.720 10.131 -12.099 1.00 98.31 316 PHE A C 1
ATOM 2549 O O . PHE A 1 316 ? 0.227 10.100 -11.314 1.00 98.31 316 PHE A O 1
ATOM 2556 N N . LEU A 1 317 ? -1.083 9.069 -12.820 1.00 98.25 317 LEU A N 1
ATOM 2557 C CA . LEU A 1 317 ? -0.476 7.757 -12.656 1.00 98.25 317 LEU A CA 1
ATOM 2558 C C . LEU A 1 317 ? 1.006 7.766 -13.047 1.00 98.25 317 LEU A C 1
ATOM 2560 O O . LEU A 1 317 ? 1.818 7.196 -12.329 1.00 98.25 317 LEU A O 1
ATOM 2564 N N . ASP A 1 318 ? 1.404 8.477 -14.106 1.00 98.44 318 ASP A N 1
ATOM 2565 C CA . ASP A 1 318 ? 2.823 8.642 -14.444 1.00 98.44 318 ASP A CA 1
ATOM 2566 C C . ASP A 1 318 ? 3.592 9.346 -13.318 1.00 98.44 318 ASP A C 1
ATOM 2568 O O . ASP A 1 318 ? 4.729 8.976 -13.024 1.00 98.44 318 ASP A O 1
ATOM 2572 N N . ALA A 1 319 ? 2.988 10.323 -12.630 1.00 98.38 319 ALA A N 1
ATOM 2573 C CA . ALA A 1 319 ? 3.620 10.945 -11.471 1.00 98.38 319 ALA A CA 1
ATOM 2574 C C . ALA A 1 319 ? 3.792 9.967 -10.296 1.00 98.38 319 ALA A C 1
ATOM 2576 O O . ALA A 1 319 ? 4.855 9.973 -9.669 1.00 98.38 319 ALA A O 1
ATOM 2577 N N . VAL A 1 320 ? 2.787 9.126 -10.028 1.00 98.50 320 VAL A N 1
ATOM 2578 C CA . VAL A 1 320 ? 2.831 8.062 -9.007 1.00 98.50 320 VAL A CA 1
ATOM 2579 C C . VAL A 1 320 ? 3.913 7.031 -9.342 1.00 98.50 320 VAL A C 1
ATOM 2581 O O . VAL A 1 320 ? 4.833 6.816 -8.556 1.00 98.50 320 VAL A O 1
ATOM 2584 N N . LEU A 1 321 ? 3.873 6.443 -10.537 1.00 98.44 321 LEU A N 1
ATOM 2585 C CA . LEU A 1 321 ? 4.799 5.380 -10.931 1.00 98.44 321 LEU A CA 1
ATOM 2586 C C . LEU A 1 321 ? 6.235 5.897 -11.114 1.00 98.44 321 LEU A C 1
ATOM 2588 O O . LEU A 1 321 ? 7.192 5.215 -10.747 1.00 98.44 321 LEU A O 1
ATOM 2592 N N . SER A 1 322 ? 6.414 7.137 -11.591 1.00 98.12 322 SER A N 1
ATOM 2593 C CA . SER A 1 322 ? 7.735 7.785 -11.642 1.00 98.12 322 SER A CA 1
ATOM 2594 C C . SER A 1 322 ? 8.362 7.923 -10.250 1.00 98.12 322 SER A C 1
ATOM 2596 O O . SER A 1 322 ? 9.589 7.925 -10.127 1.00 98.12 322 SER A O 1
ATOM 2598 N N . ALA A 1 323 ? 7.550 8.089 -9.200 1.00 98.31 323 ALA A N 1
ATOM 2599 C CA . ALA A 1 323 ? 8.043 8.161 -7.830 1.00 98.31 323 ALA A CA 1
ATOM 2600 C C . ALA A 1 323 ? 8.549 6.800 -7.336 1.00 98.31 323 ALA A C 1
ATOM 2602 O O . ALA A 1 323 ? 9.583 6.770 -6.667 1.00 98.31 323 ALA A O 1
ATOM 2603 N N . MET A 1 324 ? 7.874 5.704 -7.698 1.00 98.00 324 MET A N 1
ATOM 2604 C CA . MET A 1 324 ? 8.305 4.343 -7.356 1.00 98.00 324 MET A CA 1
ATOM 2605 C C . MET A 1 324 ? 9.626 3.993 -8.044 1.00 98.00 324 MET A C 1
ATOM 2607 O O . MET A 1 324 ? 10.602 3.645 -7.380 1.00 98.00 324 MET A O 1
ATOM 2611 N N . GLU A 1 325 ? 9.703 4.216 -9.360 1.00 96.69 325 GLU A N 1
ATOM 2612 C CA . GLU A 1 325 ? 10.914 3.982 -10.159 1.00 96.69 325 GLU A CA 1
ATOM 2613 C C . GLU A 1 325 ? 12.127 4.744 -9.625 1.00 96.69 325 GLU A C 1
ATOM 2615 O O . GLU A 1 325 ? 13.183 4.160 -9.389 1.00 96.69 325 GLU A O 1
ATOM 2620 N N . LYS A 1 326 ? 11.977 6.053 -9.378 1.00 96.81 326 LYS A N 1
ATOM 2621 C CA . LYS A 1 326 ? 13.076 6.893 -8.879 1.00 96.81 326 LYS A CA 1
ATOM 2622 C C . LYS A 1 326 ? 13.536 6.517 -7.475 1.00 96.81 326 LYS A C 1
ATOM 2624 O O . LYS A 1 326 ? 14.655 6.866 -7.105 1.00 96.81 326 LYS A O 1
ATOM 2629 N N . ASN A 1 327 ? 12.680 5.863 -6.693 1.00 97.94 327 ASN A N 1
ATOM 2630 C CA . ASN A 1 327 ? 13.031 5.327 -5.382 1.00 97.94 327 ASN A CA 1
ATOM 2631 C C . ASN A 1 327 ? 13.498 3.867 -5.433 1.00 97.94 327 ASN A C 1
ATOM 2633 O O . ASN A 1 327 ? 13.861 3.341 -4.385 1.00 97.94 327 ASN A O 1
ATOM 2637 N N . LEU A 1 328 ? 13.531 3.243 -6.619 1.00 97.06 328 LEU A N 1
ATOM 2638 C CA . LEU A 1 328 ? 13.952 1.854 -6.825 1.00 97.06 328 LEU A CA 1
ATOM 2639 C C . LEU A 1 328 ? 13.174 0.864 -5.948 1.00 97.06 328 LEU A C 1
ATOM 2641 O O . LEU A 1 328 ? 13.730 -0.125 -5.476 1.00 97.06 328 LEU A O 1
ATOM 2645 N N . VAL A 1 329 ? 11.896 1.156 -5.703 1.00 97.12 329 VAL A N 1
ATOM 2646 C CA . VAL A 1 329 ? 11.020 0.318 -4.885 1.00 97.12 329 VAL A CA 1
ATOM 2647 C C . VAL A 1 329 ? 10.035 -0.417 -5.786 1.00 97.12 329 VAL A C 1
ATOM 2649 O O . VAL A 1 329 ? 9.445 0.175 -6.694 1.00 97.12 329 VAL A O 1
ATOM 2652 N N . ASN A 1 330 ? 9.878 -1.717 -5.544 1.00 96.31 330 ASN A N 1
ATOM 2653 C CA . ASN A 1 330 ? 8.831 -2.508 -6.184 1.00 96.31 330 ASN A CA 1
ATOM 2654 C C . ASN A 1 330 ? 7.465 -2.037 -5.688 1.00 96.31 330 ASN A C 1
ATOM 2656 O O . ASN A 1 330 ? 7.359 -1.485 -4.594 1.00 96.31 330 ASN A O 1
ATOM 2660 N N . PHE A 1 331 ? 6.415 -2.276 -6.460 1.00 97.50 331 PHE A N 1
ATOM 2661 C CA . PHE A 1 331 ? 5.066 -1.902 -6.060 1.00 97.50 331 PHE A CA 1
ATOM 2662 C C . PHE A 1 331 ? 4.036 -2.848 -6.664 1.00 97.50 331 PHE A C 1
ATOM 2664 O O . PHE A 1 331 ? 4.296 -3.461 -7.703 1.00 97.50 331 PHE A O 1
ATOM 2671 N N . THR A 1 332 ? 2.857 -2.919 -6.050 1.00 97.19 332 THR A N 1
ATOM 2672 C CA . THR A 1 332 ? 1.664 -3.447 -6.713 1.00 97.19 332 THR A CA 1
ATOM 2673 C C . THR A 1 332 ? 0.681 -2.309 -6.988 1.00 97.19 332 THR A C 1
ATOM 2675 O O . THR A 1 332 ? 0.577 -1.341 -6.229 1.00 97.19 332 THR A O 1
ATOM 2678 N N . LEU A 1 333 ? 0.042 -2.366 -8.156 1.00 96.12 333 LEU A N 1
ATOM 2679 C CA . LEU A 1 333 ? -0.891 -1.343 -8.610 1.00 96.12 333 LEU A CA 1
ATOM 2680 C C . LEU A 1 333 ? -2.315 -1.781 -8.268 1.00 96.12 333 LEU A C 1
ATOM 2682 O O . LEU A 1 333 ? -2.755 -2.826 -8.744 1.00 96.12 333 LEU A O 1
ATOM 2686 N N . TRP A 1 334 ? -3.038 -0.955 -7.517 1.00 95.56 334 TRP A N 1
ATOM 2687 C CA . TRP A 1 334 ? -4.458 -1.107 -7.238 1.00 95.56 334 TRP A CA 1
ATOM 2688 C C . TRP A 1 334 ? -5.276 -0.472 -8.377 1.00 95.56 334 TRP A C 1
ATOM 2690 O O . TRP A 1 334 ? -5.224 0.741 -8.582 1.00 95.56 334 TRP A O 1
ATOM 2700 N N . ASN A 1 335 ? -6.009 -1.239 -9.185 1.00 92.31 335 ASN A N 1
ATOM 2701 C CA . ASN A 1 335 ? -6.022 -2.708 -9.238 1.00 92.31 335 ASN A CA 1
ATOM 2702 C C . ASN A 1 335 ? -6.290 -3.233 -10.656 1.00 92.31 335 ASN A C 1
ATOM 2704 O O . ASN A 1 335 ? -6.458 -2.466 -11.603 1.00 92.31 335 ASN A O 1
ATOM 2708 N N . TYR A 1 336 ? -6.367 -4.552 -10.813 1.00 92.94 336 TYR A N 1
ATOM 2709 C CA . TYR A 1 336 ? -6.982 -5.192 -11.973 1.00 92.94 336 TYR A CA 1
ATOM 2710 C C . TYR A 1 336 ? -8.219 -5.969 -11.510 1.00 92.94 336 TYR A C 1
ATOM 2712 O O . TYR A 1 336 ? -8.103 -6.944 -10.773 1.00 92.94 336 TYR A O 1
ATOM 2720 N N . ASN A 1 337 ? -9.400 -5.533 -11.945 1.00 92.31 337 ASN A N 1
ATOM 2721 C CA . ASN A 1 337 ? -10.680 -6.157 -11.656 1.00 92.31 337 ASN A CA 1
ATOM 2722 C C . ASN A 1 337 ? -11.426 -6.313 -12.992 1.00 92.31 337 ASN A C 1
ATOM 2724 O O . ASN A 1 337 ? -11.883 -5.316 -13.556 1.00 92.31 337 ASN A O 1
ATOM 2728 N N . PRO A 1 338 ? -11.553 -7.542 -13.520 1.00 89.88 338 PRO A N 1
ATOM 2729 C CA . PRO A 1 338 ? -12.196 -7.775 -14.811 1.00 89.88 338 PRO A CA 1
ATOM 2730 C C . PRO A 1 338 ? -13.700 -7.469 -14.797 1.00 89.88 338 PRO A C 1
ATOM 2732 O O . PRO A 1 338 ? -14.287 -7.267 -15.858 1.00 89.88 338 PRO A O 1
ATOM 2735 N N . SER A 1 339 ? -14.317 -7.416 -13.615 1.00 88.88 339 SER A N 1
ATOM 2736 C CA . SER A 1 339 ? -15.729 -7.079 -13.440 1.00 88.88 339 SER A CA 1
ATOM 2737 C C . SER A 1 339 ? -15.971 -5.578 -13.287 1.00 88.88 339 SER A C 1
ATOM 2739 O O . SER A 1 339 ? -17.124 -5.185 -13.188 1.00 88.88 339 SER A O 1
ATOM 2741 N N . ASN A 1 340 ? -14.927 -4.741 -13.243 1.00 92.25 340 ASN A N 1
ATOM 2742 C CA . ASN A 1 340 ? -15.087 -3.305 -13.026 1.00 92.25 340 ASN A CA 1
ATOM 2743 C C . ASN A 1 340 ? -15.867 -2.647 -14.173 1.00 92.25 340 ASN A C 1
ATOM 2745 O O . ASN A 1 340 ? -15.585 -2.929 -15.332 1.00 92.25 340 ASN A O 1
ATOM 2749 N N . ASP A 1 341 ? -16.736 -1.678 -13.884 1.00 90.06 341 ASP A N 1
ATOM 2750 C CA . ASP A 1 341 ? -17.365 -0.823 -14.896 1.00 90.06 341 ASP 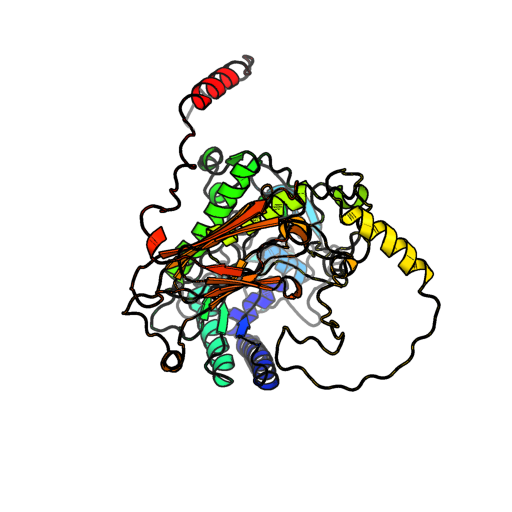A CA 1
ATOM 2751 C C . ASP A 1 341 ? -17.290 0.680 -14.533 1.00 90.06 341 ASP A C 1
ATOM 2753 O O . ASP A 1 341 ? -16.932 1.063 -13.423 1.00 90.06 341 ASP A O 1
ATOM 2757 N N . ASN A 1 342 ? -17.598 1.568 -15.485 1.00 89.62 342 ASN A N 1
ATOM 2758 C CA . ASN A 1 342 ? -17.536 3.024 -15.257 1.00 89.62 342 ASN A CA 1
ATOM 2759 C C . ASN A 1 342 ? -18.741 3.579 -14.460 1.00 89.62 342 ASN A C 1
ATOM 2761 O O . ASN A 1 342 ? -18.777 4.770 -14.133 1.00 89.62 342 ASN A O 1
ATOM 2765 N N . ALA A 1 343 ? -19.769 2.766 -14.212 1.00 89.50 343 ALA A N 1
ATOM 2766 C CA . ALA A 1 343 ? -20.987 3.176 -13.519 1.00 89.50 343 ALA A CA 1
ATOM 2767 C C . ALA A 1 343 ? -20.873 2.921 -12.008 1.00 89.50 343 ALA A C 1
ATOM 2769 O O . ALA A 1 343 ? -21.075 3.835 -11.203 1.00 89.50 343 ALA A O 1
ATOM 2770 N N . HIS A 1 344 ? -20.492 1.702 -11.649 1.00 89.69 344 HIS A N 1
ATOM 2771 C CA . HIS A 1 344 ? -20.462 1.137 -10.310 1.00 89.69 344 HIS A CA 1
ATOM 2772 C C . HIS A 1 344 ? -19.044 0.836 -9.817 1.00 89.69 344 HIS A C 1
ATOM 2774 O O . HIS A 1 344 ? -18.904 0.505 -8.646 1.00 89.69 344 HIS A O 1
ATOM 2780 N N . GLY A 1 345 ? -18.009 0.949 -10.656 1.00 93.00 345 GLY A N 1
ATOM 2781 C CA . GLY A 1 345 ? -16.645 0.607 -10.262 1.00 93.00 345 GLY A CA 1
ATOM 2782 C C . GLY A 1 345 ? -16.502 -0.899 -10.068 1.00 93.00 345 GLY A C 1
ATOM 2783 O O . GLY A 1 345 ? -16.860 -1.675 -10.946 1.00 93.00 345 GLY A O 1
ATOM 2784 N N . ASP A 1 346 ? -16.003 -1.311 -8.911 1.00 92.00 346 ASP A N 1
ATOM 2785 C CA . ASP A 1 346 ? -15.667 -2.686 -8.550 1.00 92.00 346 ASP A CA 1
ATOM 2786 C C . ASP A 1 346 ? -16.859 -3.616 -8.254 1.00 92.00 346 ASP A C 1
ATOM 2788 O O . ASP A 1 346 ? -16.646 -4.812 -8.049 1.00 92.00 346 ASP A O 1
ATOM 2792 N N . HIS A 1 347 ? -18.091 -3.091 -8.238 1.00 90.50 347 HIS A N 1
ATOM 2793 C CA . HIS A 1 347 ? -19.319 -3.782 -7.806 1.00 90.50 347 HIS A CA 1
ATOM 2794 C C . HIS A 1 347 ? -19.307 -4.288 -6.355 1.00 90.50 347 HIS A C 1
ATOM 2796 O O . HIS A 1 347 ? -20.151 -5.105 -5.981 1.00 90.50 347 HIS A O 1
ATOM 2802 N N . TRP A 1 348 ? -18.394 -3.782 -5.528 1.00 87.00 348 TRP A N 1
ATOM 2803 C CA . TRP A 1 348 ? -18.331 -4.101 -4.110 1.00 87.00 348 TRP A CA 1
ATOM 2804 C C . TRP A 1 348 ? -18.738 -2.893 -3.271 1.00 87.00 348 TRP A C 1
ATOM 2806 O O . TRP A 1 348 ? -19.846 -2.867 -2.732 1.00 87.00 348 TRP A O 1
ATOM 2816 N N . TYR A 1 349 ? -17.870 -1.890 -3.159 1.00 84.81 349 TYR A N 1
ATOM 2817 C CA . TYR A 1 349 ? -18.144 -0.672 -2.389 1.00 84.81 349 TYR A CA 1
ATOM 2818 C C . TYR A 1 349 ? -18.136 0.588 -3.256 1.00 84.81 349 TYR A C 1
ATOM 2820 O O . TYR A 1 349 ? -18.245 1.701 -2.739 1.00 84.81 349 TYR A O 1
ATOM 2828 N N . GLY A 1 350 ? -18.072 0.420 -4.578 1.00 87.50 350 GLY A N 1
ATOM 2829 C CA . GLY A 1 350 ? -18.103 1.525 -5.525 1.00 87.50 350 GLY A CA 1
ATOM 2830 C C . GLY A 1 350 ? -16.729 2.130 -5.783 1.00 87.50 350 GLY A C 1
ATOM 2831 O O . GLY A 1 350 ? -16.645 3.249 -6.295 1.00 87.50 350 GLY A O 1
ATOM 2832 N N . GLU A 1 351 ? -15.655 1.431 -5.408 1.00 90.69 351 GLU A N 1
ATOM 2833 C CA . GLU A 1 351 ? -14.309 1.859 -5.754 1.00 90.69 351 GLU A CA 1
ATOM 2834 C C . GLU A 1 351 ? -14.080 1.681 -7.248 1.00 90.69 351 GLU A C 1
ATOM 2836 O O . GLU A 1 351 ? -14.403 0.648 -7.819 1.00 90.69 351 GLU A O 1
ATOM 2841 N N . ASP A 1 352 ? -13.487 2.676 -7.896 1.00 93.88 352 ASP A N 1
ATOM 2842 C CA . ASP A 1 352 ? -13.176 2.599 -9.318 1.00 93.88 352 ASP A CA 1
ATOM 2843 C C . ASP A 1 352 ? -11.693 2.888 -9.524 1.00 93.88 352 ASP A C 1
ATOM 2845 O O . ASP A 1 352 ? -11.311 3.997 -9.877 1.00 93.88 352 ASP A O 1
ATOM 2849 N N . PHE A 1 353 ? -10.842 1.908 -9.227 1.00 95.38 353 PHE A N 1
ATOM 2850 C CA . PHE A 1 353 ? -9.381 2.003 -9.372 1.00 95.38 353 PHE A CA 1
ATOM 2851 C C . PHE A 1 353 ? -8.835 1.176 -10.528 1.00 95.38 353 PHE A C 1
ATOM 2853 O O . PHE A 1 353 ? -7.661 1.293 -10.882 1.00 95.38 353 PHE A O 1
ATOM 2860 N N . SER A 1 354 ? -9.666 0.317 -11.117 1.00 94.56 354 SER A N 1
ATOM 2861 C CA . SER A 1 354 ? -9.131 -0.720 -11.976 1.00 94.56 354 SER A CA 1
ATOM 2862 C C . SER A 1 354 ? -8.431 -0.159 -13.215 1.00 94.56 354 SER A C 1
ATOM 2864 O O . SER A 1 354 ? -8.951 0.712 -13.904 1.00 94.56 354 SER A O 1
ATOM 2866 N N . ILE A 1 355 ? -7.285 -0.694 -13.610 1.00 92.94 355 ILE A N 1
ATOM 2867 C CA . ILE A 1 355 ? -6.699 -0.368 -14.918 1.00 92.94 355 ILE A CA 1
ATOM 2868 C C . ILE A 1 355 ? -7.480 -0.988 -16.084 1.00 92.94 355 ILE A C 1
ATOM 2870 O O . ILE A 1 355 ? -7.065 -0.867 -17.232 1.00 92.94 355 ILE A O 1
ATOM 2874 N N . PHE A 1 356 ? -8.607 -1.646 -15.813 1.00 91.88 356 PHE A N 1
ATOM 2875 C CA . PHE A 1 356 ? -9.453 -2.293 -16.800 1.00 91.88 356 PHE A CA 1
ATOM 2876 C C . PHE A 1 356 ? -10.930 -1.909 -16.623 1.00 91.88 356 PHE A C 1
ATOM 2878 O O . PHE A 1 356 ? -11.392 -1.671 -15.512 1.00 91.88 356 PHE A O 1
ATOM 2885 N N . SER A 1 357 ? -11.660 -1.830 -17.735 1.00 87.75 357 SER A N 1
ATOM 2886 C CA . SER A 1 357 ? -13.122 -1.742 -17.801 1.00 87.75 357 SER A CA 1
ATOM 2887 C C . SER A 1 357 ? -13.583 -2.293 -19.163 1.00 87.75 357 SER A C 1
ATOM 2889 O O . SER A 1 357 ? -13.020 -1.904 -20.189 1.00 87.75 357 SER A O 1
ATOM 2891 N N . PRO A 1 358 ? -14.582 -3.195 -19.233 1.00 78.69 358 PRO A N 1
ATOM 2892 C CA . PRO A 1 358 ? -14.945 -3.918 -20.454 1.00 78.69 358 PRO A CA 1
ATOM 2893 C C . PRO A 1 358 ? -15.586 -3.014 -21.512 1.00 78.69 358 PRO A C 1
ATOM 2895 O O . PRO A 1 358 ? -15.539 -3.317 -22.706 1.00 78.69 358 PRO A O 1
ATOM 2898 N N . LEU A 1 359 ? -16.182 -1.894 -21.095 1.00 66.19 359 LEU A N 1
ATOM 2899 C CA . LEU A 1 359 ? -16.684 -0.890 -22.019 1.00 66.19 359 LEU A CA 1
ATOM 2900 C C . LEU A 1 359 ? -15.519 0.016 -22.429 1.00 66.19 359 LEU A C 1
ATOM 2902 O O . LEU A 1 359 ? -15.015 0.760 -21.584 1.00 66.19 359 LEU A O 1
ATOM 2906 N N . PRO A 1 360 ? -15.094 0.001 -23.709 1.00 55.16 360 PRO A N 1
ATOM 2907 C CA . PRO A 1 360 ? -14.084 0.938 -24.157 1.00 55.16 360 PRO A CA 1
ATOM 2908 C C . PRO A 1 360 ? -14.592 2.356 -23.901 1.00 55.16 360 PRO A C 1
ATOM 2910 O O . PRO A 1 360 ? -15.738 2.692 -24.223 1.00 55.16 360 PRO A O 1
ATOM 2913 N N . SER A 1 361 ? -13.731 3.191 -23.328 1.00 52.44 361 SER A N 1
ATOM 2914 C CA . SER A 1 361 ? -13.941 4.631 -23.314 1.00 52.44 361 SER A CA 1
ATOM 2915 C C . SER A 1 361 ? -14.242 5.099 -24.740 1.00 52.44 361 SER A C 1
ATOM 2917 O O . SER A 1 361 ? -13.663 4.591 -25.708 1.00 52.44 361 SER A O 1
ATOM 2919 N N . LYS A 1 362 ? -15.198 6.029 -24.899 1.00 50.34 362 LYS A N 1
ATOM 2920 C CA . LYS A 1 362 ? -15.481 6.605 -26.222 1.00 50.34 362 LYS A CA 1
ATOM 2921 C C . LYS A 1 362 ? -14.148 7.077 -26.817 1.00 50.34 362 LYS A C 1
ATOM 2923 O O . LYS A 1 362 ? -13.386 7.722 -26.102 1.00 50.34 362 LYS A O 1
ATOM 2928 N N . PRO A 1 363 ? -13.817 6.732 -28.071 1.00 46.00 363 PRO A N 1
ATOM 2929 C CA . PRO A 1 363 ? -12.510 7.059 -28.616 1.00 46.00 363 PRO A CA 1
ATOM 2930 C C . PRO A 1 363 ? -12.299 8.575 -28.593 1.00 46.00 363 PRO A C 1
ATOM 2932 O O . PRO A 1 363 ? -13.126 9.326 -29.113 1.00 46.00 363 PRO A O 1
ATOM 2935 N N . VAL A 1 364 ? -11.180 9.018 -28.014 1.00 42.47 364 VAL A N 1
ATOM 2936 C CA . VAL A 1 364 ? -10.747 10.414 -28.112 1.00 42.47 364 VAL A CA 1
ATOM 2937 C C . VAL A 1 364 ? -10.416 10.693 -29.569 1.00 42.47 364 VAL A C 1
ATOM 2939 O O . VAL A 1 364 ? -9.593 10.003 -30.175 1.00 42.47 364 VAL A O 1
ATOM 2942 N N . VAL A 1 365 ? -11.003 11.745 -30.133 1.00 38.62 365 VAL A N 1
ATOM 2943 C CA . VAL A 1 365 ? -10.509 12.347 -31.376 1.00 38.62 365 VAL A CA 1
ATOM 2944 C C . VAL A 1 365 ? -9.261 13.164 -31.025 1.00 38.62 365 VAL A C 1
ATOM 2946 O O . VAL A 1 365 ? -9.279 14.386 -31.002 1.00 38.62 365 VAL A O 1
ATOM 2949 N N . SER A 1 366 ? -8.185 12.475 -30.651 1.00 37.16 366 SER A N 1
ATOM 2950 C CA . SER A 1 366 ? -6.864 13.054 -30.411 1.00 37.16 366 SER A CA 1
ATOM 2951 C C . SER A 1 366 ? -5.935 12.499 -31.481 1.00 37.16 366 SER A C 1
ATOM 2953 O O . SER A 1 366 ? -5.726 11.288 -31.574 1.00 37.16 366 SER A O 1
ATOM 2955 N N . GLU A 1 367 ? -5.403 13.381 -32.328 1.00 39.09 367 GLU A N 1
ATOM 2956 C CA . GLU A 1 367 ? -4.581 13.027 -33.494 1.00 39.09 367 GLU A CA 1
ATOM 2957 C C . GLU A 1 367 ? -3.284 12.269 -33.137 1.00 39.09 367 GLU A C 1
ATOM 2959 O O . GLU A 1 367 ? -2.669 11.667 -34.017 1.00 39.09 367 GLU A O 1
ATOM 2964 N N . ASN A 1 368 ? -2.912 12.199 -31.853 1.00 38.28 368 ASN A N 1
ATOM 2965 C CA . ASN A 1 368 ? -1.655 11.600 -31.394 1.00 38.28 368 ASN A CA 1
ATOM 2966 C C . ASN A 1 368 ? -1.744 10.124 -30.964 1.00 38.28 368 ASN A C 1
ATOM 2968 O O . ASN A 1 368 ? -0.710 9.485 -30.772 1.00 38.28 368 ASN A O 1
ATOM 2972 N N . SER A 1 369 ? -2.940 9.531 -30.878 1.00 43.44 369 SER A N 1
ATOM 2973 C CA . SER A 1 369 ? -3.115 8.119 -30.500 1.00 43.44 369 SER A CA 1
ATOM 2974 C C . SER A 1 369 ? -3.469 7.252 -31.714 1.00 43.44 369 SER A C 1
ATOM 2976 O O . SER A 1 369 ? -4.605 6.827 -31.938 1.00 43.44 369 SER A O 1
ATOM 2978 N N . ARG A 1 370 ? -2.469 6.980 -32.559 1.00 43.69 370 ARG A N 1
ATOM 2979 C CA . ARG A 1 370 ? -2.649 6.200 -33.801 1.00 43.69 370 ARG A CA 1
ATOM 2980 C C . ARG A 1 370 ? -3.133 4.757 -33.551 1.00 43.69 370 ARG A C 1
ATOM 2982 O O . ARG A 1 370 ? -3.713 4.164 -34.452 1.00 43.69 370 ARG A O 1
ATOM 2989 N N . MET A 1 371 ? -2.915 4.201 -32.351 1.00 44.47 371 MET A N 1
ATOM 2990 C CA . MET A 1 371 ? -3.305 2.828 -31.985 1.00 44.47 371 MET A CA 1
ATOM 2991 C C . MET A 1 371 ? -4.742 2.696 -31.455 1.00 44.47 371 MET A C 1
ATOM 2993 O O . MET A 1 371 ? -5.397 1.705 -31.769 1.00 44.47 371 MET A O 1
ATOM 2997 N N . GLN A 1 372 ? -5.286 3.684 -30.731 1.00 41.53 372 GLN A N 1
ATOM 2998 C CA . GLN A 1 372 ? -6.689 3.619 -30.278 1.00 41.53 372 GLN A CA 1
ATOM 2999 C C . GLN A 1 372 ? -7.677 3.695 -31.454 1.00 41.53 372 GLN A C 1
ATOM 3001 O O . GLN A 1 372 ? -8.762 3.116 -31.400 1.00 41.53 372 GLN A O 1
ATOM 3006 N N . LYS A 1 373 ? -7.270 4.335 -32.558 1.00 40.38 373 LYS A N 1
ATOM 3007 C CA . LYS A 1 373 ? -8.048 4.403 -33.803 1.00 40.38 373 LYS A CA 1
ATOM 3008 C C . LYS A 1 373 ? -8.200 3.034 -34.491 1.00 40.38 373 LYS A C 1
ATOM 3010 O O . LYS A 1 373 ? -9.257 2.761 -35.043 1.00 40.38 373 LYS A O 1
ATOM 3015 N N . GLU A 1 374 ? -7.186 2.162 -34.428 1.00 45.53 374 GLU A N 1
ATOM 3016 C CA . GLU A 1 374 ? -7.254 0.780 -34.952 1.00 45.53 374 GLU A CA 1
ATOM 3017 C C . GLU A 1 374 ? -8.116 -0.131 -34.054 1.00 45.53 374 GLU A C 1
ATOM 3019 O O . GLU A 1 374 ? -8.845 -0.988 -34.558 1.00 45.53 374 GLU A O 1
ATOM 3024 N N . LEU A 1 375 ? -8.077 0.082 -32.731 1.00 48.06 375 LEU A N 1
ATOM 3025 C CA . LEU A 1 375 ? -8.853 -0.694 -31.759 1.00 48.06 375 LEU A CA 1
ATOM 3026 C C . LEU A 1 375 ? -10.363 -0.457 -31.914 1.00 48.06 375 LEU A C 1
ATOM 3028 O O . LEU A 1 375 ? -11.134 -1.411 -31.919 1.00 48.06 375 LEU A O 1
ATOM 3032 N N . SER A 1 376 ? -10.784 0.796 -32.133 1.00 44.44 376 SER A N 1
ATOM 3033 C CA . SER A 1 376 ? -12.203 1.133 -32.339 1.00 44.44 376 SER A CA 1
ATOM 3034 C C . SER A 1 376 ? -12.795 0.460 -33.591 1.00 44.44 376 SER A C 1
ATOM 3036 O O . SER A 1 376 ? -13.942 0.010 -33.568 1.00 44.44 376 SER A O 1
ATOM 3038 N N . ILE A 1 377 ? -11.989 0.302 -34.649 1.00 44.38 377 ILE A N 1
ATOM 3039 C CA . ILE A 1 377 ? -12.394 -0.349 -35.902 1.00 44.38 377 ILE A CA 1
ATOM 3040 C C . ILE A 1 377 ? -12.549 -1.865 -35.703 1.00 44.38 377 ILE A C 1
ATOM 3042 O O . ILE A 1 377 ? -13.561 -2.430 -36.114 1.00 44.38 377 ILE A O 1
ATOM 3046 N N . LYS A 1 378 ? -11.613 -2.534 -35.014 1.00 44.28 378 LYS A N 1
ATOM 3047 C CA . LYS A 1 378 ? -11.709 -3.985 -34.753 1.00 44.28 378 LYS A CA 1
ATOM 3048 C C . LYS A 1 378 ? -12.827 -4.356 -33.774 1.00 44.28 378 LYS A C 1
ATOM 3050 O O . LYS A 1 378 ? -13.517 -5.345 -34.003 1.00 44.28 378 LYS A O 1
ATOM 3055 N N . THR A 1 379 ? -13.064 -3.560 -32.730 1.00 45.12 379 THR A N 1
ATOM 3056 C CA . THR A 1 379 ? -14.164 -3.810 -31.781 1.00 45.12 379 THR A CA 1
ATOM 3057 C C . THR A 1 379 ? -15.538 -3.679 -32.448 1.00 45.12 379 THR A C 1
ATOM 3059 O O . THR A 1 379 ? -16.477 -4.360 -32.045 1.00 45.12 379 THR A O 1
ATOM 3062 N N . SER A 1 380 ? -15.662 -2.859 -33.502 1.00 41.59 380 SER A N 1
ATOM 3063 C CA . SER A 1 380 ? -16.885 -2.811 -34.318 1.00 41.59 380 SER A CA 1
ATOM 3064 C C . SER A 1 380 ? -17.115 -4.101 -35.117 1.00 41.59 380 SER A C 1
ATOM 3066 O O . SER A 1 380 ? -18.248 -4.552 -35.203 1.00 41.59 380 SER A O 1
ATOM 3068 N N . MET A 1 381 ? -16.047 -4.750 -35.598 1.00 40.12 381 MET A N 1
ATOM 3069 C CA . MET A 1 381 ? -16.134 -6.017 -36.340 1.00 40.12 381 MET A CA 1
ATOM 3070 C C . MET A 1 381 ? -16.366 -7.239 -35.440 1.00 40.12 381 MET A C 1
ATOM 3072 O O . MET A 1 381 ? -17.020 -8.188 -35.856 1.00 40.12 381 MET A O 1
ATOM 3076 N N . LEU A 1 382 ? -15.876 -7.218 -34.195 1.00 40.25 382 LEU A N 1
ATOM 3077 C CA . LEU A 1 382 ? -16.098 -8.305 -33.229 1.00 40.25 382 LEU A CA 1
ATOM 3078 C C . LEU A 1 382 ? -17.543 -8.355 -32.706 1.00 40.25 382 LEU A C 1
ATOM 3080 O O . LEU A 1 382 ? -18.028 -9.433 -32.367 1.00 40.25 382 LEU A O 1
ATOM 3084 N N . LYS A 1 383 ? -18.258 -7.220 -32.688 1.00 40.75 383 LYS A N 1
ATOM 3085 C CA . LYS A 1 383 ? -19.693 -7.193 -32.349 1.00 40.75 383 LYS A CA 1
ATOM 3086 C C . LYS A 1 383 ? -20.567 -7.905 -33.387 1.00 40.75 383 LYS A C 1
ATOM 3088 O O . LYS A 1 383 ? -21.614 -8.420 -33.012 1.00 40.75 383 LYS A O 1
ATOM 3093 N N . ASP A 1 384 ? -20.114 -8.003 -34.637 1.00 37.12 384 ASP A N 1
ATOM 3094 C CA . ASP A 1 384 ? -20.844 -8.695 -35.707 1.00 37.12 384 ASP A CA 1
ATOM 3095 C C . ASP A 1 384 ? -20.608 -10.221 -35.728 1.00 37.12 384 ASP A C 1
ATOM 3097 O O . ASP A 1 384 ? -21.331 -10.938 -36.415 1.00 37.12 384 ASP A O 1
ATOM 3101 N N . GLN A 1 385 ? -19.642 -10.750 -34.960 1.00 35.41 385 GLN A N 1
ATOM 3102 C CA . GLN A 1 385 ? -19.288 -12.182 -34.964 1.00 35.41 385 GLN A CA 1
ATOM 3103 C C . GLN A 1 385 ? -19.761 -12.980 -33.735 1.00 35.41 385 GLN A C 1
ATOM 3105 O O . GLN A 1 385 ? -19.571 -14.194 -33.693 1.00 35.41 385 GLN A O 1
ATOM 3110 N N . GLN A 1 386 ? -20.441 -12.363 -32.762 1.00 34.28 386 GLN A N 1
ATOM 3111 C CA . GLN A 1 386 ? -20.970 -13.057 -31.569 1.00 34.28 386 GLN A CA 1
ATOM 3112 C C . GLN A 1 386 ? -22.266 -13.869 -31.801 1.00 34.28 386 GLN A C 1
ATOM 3114 O O . GLN A 1 386 ? -22.968 -14.194 -30.850 1.00 34.28 386 GLN A O 1
ATOM 3119 N N . ASN A 1 387 ? -22.564 -14.256 -33.044 1.00 33.00 387 ASN A N 1
ATOM 3120 C CA . ASN A 1 387 ? -23.666 -15.160 -33.389 1.00 33.00 387 ASN A CA 1
ATOM 3121 C C . ASN A 1 387 ? -23.140 -16.421 -34.097 1.00 33.00 387 ASN A C 1
ATOM 3123 O O . ASN A 1 387 ? -23.483 -16.665 -35.247 1.00 33.00 387 ASN A O 1
ATOM 3127 N N . THR A 1 388 ? -22.301 -17.227 -33.436 1.00 30.28 388 THR A N 1
ATOM 3128 C CA . THR A 1 388 ? -22.103 -18.638 -33.833 1.00 30.28 388 THR A CA 1
ATOM 3129 C C . THR A 1 388 ? -21.539 -19.488 -32.689 1.00 30.28 388 THR A C 1
ATOM 3131 O O . THR A 1 388 ? -20.839 -18.986 -31.816 1.00 30.28 388 THR A O 1
ATOM 3134 N N . GLU A 1 389 ? -21.930 -20.760 -32.694 1.00 30.50 389 GLU A N 1
ATOM 3135 C CA . GLU A 1 389 ? -21.993 -21.731 -31.595 1.00 30.50 389 GLU A CA 1
ATOM 3136 C C . GLU A 1 389 ? -20.682 -22.072 -30.861 1.00 30.50 389 GLU A C 1
ATOM 3138 O O . GLU A 1 389 ? -19.591 -22.115 -31.425 1.00 30.50 389 GLU A O 1
ATOM 3143 N N . VAL A 1 390 ? -20.845 -22.391 -29.573 1.00 27.28 390 VAL A N 1
ATOM 3144 C CA . VAL A 1 390 ? -19.829 -22.896 -28.641 1.00 27.28 390 VAL A CA 1
ATOM 3145 C C . VAL A 1 390 ? -19.538 -24.369 -28.943 1.00 27.28 390 VAL A C 1
ATOM 3147 O O . VAL A 1 390 ? -20.438 -25.199 -28.836 1.00 27.28 390 VAL A O 1
ATOM 3150 N N . CYS A 1 391 ? -18.282 -24.713 -29.240 1.00 25.73 391 CYS A N 1
ATOM 3151 C CA . CYS A 1 391 ? -17.822 -26.101 -29.285 1.00 25.73 391 CYS A CA 1
ATOM 3152 C C . CYS A 1 391 ? -16.864 -26.362 -28.115 1.00 25.73 391 CYS A C 1
ATOM 3154 O O . CYS A 1 391 ? -15.848 -25.686 -27.959 1.00 25.73 391 CYS A O 1
ATOM 3156 N N . ALA A 1 392 ? -17.244 -27.313 -27.266 1.00 32.19 392 ALA A N 1
ATOM 3157 C CA . ALA A 1 392 ? -16.488 -27.767 -26.111 1.00 32.19 392 ALA A CA 1
ATOM 3158 C C . ALA A 1 392 ? -15.414 -28.774 -26.538 1.00 32.19 392 ALA A C 1
ATOM 3160 O O . ALA A 1 392 ? -15.750 -29.722 -27.234 1.00 32.19 392 ALA A O 1
ATOM 3161 N N . GLU A 1 393 ? -14.169 -28.558 -26.102 1.00 31.55 393 GLU A N 1
ATOM 3162 C CA . GLU A 1 393 ? -13.179 -29.569 -25.676 1.00 31.55 393 GLU A CA 1
ATOM 3163 C C . GLU A 1 393 ? -11.786 -28.918 -25.588 1.00 31.55 393 GLU A C 1
ATOM 3165 O O . GLU A 1 393 ? -11.221 -28.527 -26.603 1.00 31.55 393 GLU A O 1
ATOM 3170 N N . CYS A 1 394 ? -11.199 -28.820 -24.387 1.00 26.47 394 CYS A N 1
ATOM 3171 C CA . CYS A 1 394 ? -9.739 -28.865 -24.253 1.00 26.47 394 CYS A CA 1
ATOM 3172 C C . CYS A 1 394 ? -9.321 -29.305 -22.843 1.00 26.47 394 CYS A C 1
ATOM 3174 O O . CYS A 1 394 ? -9.801 -28.800 -21.827 1.00 26.47 394 CYS A O 1
ATOM 3176 N N . THR A 1 395 ? -8.446 -30.301 -22.816 1.00 28.53 395 THR A N 1
ATOM 3177 C CA . THR A 1 395 ? -7.932 -31.038 -21.661 1.00 28.53 395 THR A CA 1
ATOM 3178 C C . THR A 1 395 ? -6.905 -30.254 -20.844 1.00 28.53 395 THR A C 1
ATOM 3180 O O . THR A 1 395 ? -6.093 -29.503 -21.373 1.00 28.53 395 THR A O 1
ATOM 3183 N N . THR A 1 396 ? -6.922 -30.491 -19.534 1.00 30.30 396 THR A N 1
ATOM 3184 C CA . THR A 1 396 ? -6.120 -29.830 -18.500 1.00 30.30 396 THR A CA 1
ATOM 3185 C C . THR A 1 396 ? -4.697 -30.388 -18.382 1.00 30.30 396 THR A C 1
ATOM 3187 O O . THR A 1 396 ? -4.522 -31.536 -17.971 1.00 30.30 396 THR A O 1
ATOM 3190 N N . THR A 1 397 ? -3.683 -29.548 -18.591 1.00 33.16 397 THR A N 1
ATOM 3191 C CA . THR A 1 397 ? -2.345 -29.726 -18.000 1.00 33.16 397 THR A CA 1
ATOM 3192 C C . THR A 1 397 ? -1.870 -28.394 -17.425 1.00 33.16 397 THR A C 1
ATOM 3194 O O . THR A 1 397 ? -1.738 -27.418 -18.159 1.00 33.16 397 THR A O 1
ATOM 3197 N N . SER A 1 398 ? -1.662 -28.348 -16.108 1.00 29.02 398 SER A N 1
ATOM 3198 C CA . SER A 1 398 ? -1.251 -27.151 -15.365 1.00 29.02 398 SER A CA 1
ATOM 3199 C C . SER A 1 398 ? 0.178 -26.708 -15.731 1.00 29.02 398 SER A C 1
ATOM 3201 O O . SER A 1 398 ? 1.074 -27.553 -15.739 1.00 29.02 398 SER A O 1
ATOM 3203 N N . PRO A 1 399 ? 0.426 -25.414 -16.000 1.00 31.58 399 PRO A N 1
ATOM 3204 C CA . PRO A 1 399 ? 1.738 -24.922 -16.404 1.00 31.58 399 PRO A CA 1
ATOM 3205 C C . PRO A 1 399 ? 2.620 -24.488 -15.221 1.00 31.58 399 PRO A C 1
ATOM 3207 O O . PRO A 1 399 ? 2.151 -23.963 -14.214 1.00 31.58 399 PRO A O 1
ATOM 3210 N N . THR A 1 400 ? 3.928 -24.689 -15.384 1.00 33.44 400 THR A N 1
ATOM 3211 C CA . THR A 1 400 ? 5.016 -24.516 -14.403 1.00 33.44 400 THR A CA 1
ATOM 3212 C C . THR A 1 400 ? 5.670 -23.121 -14.398 1.00 33.44 400 THR A C 1
ATOM 3214 O O . THR A 1 400 ? 6.758 -22.956 -13.859 1.00 33.44 400 THR A O 1
ATOM 3217 N N . SER A 1 401 ? 5.046 -22.088 -14.983 1.00 41.00 401 SER A N 1
ATOM 3218 C CA . SER A 1 401 ? 5.543 -20.698 -14.923 1.00 41.00 401 SER A CA 1
ATOM 3219 C C . SER A 1 401 ? 4.404 -19.684 -15.104 1.00 41.00 401 SER A C 1
ATOM 3221 O O . SER A 1 401 ? 3.537 -19.920 -15.946 1.00 41.00 401 SER A O 1
ATOM 3223 N N . PRO A 1 402 ? 4.413 -18.529 -14.406 1.00 39.47 402 PRO A N 1
ATOM 3224 C CA . PRO A 1 402 ? 3.423 -17.460 -14.590 1.00 39.47 402 PRO A CA 1
ATOM 3225 C C . PRO A 1 402 ? 3.471 -16.803 -15.983 1.00 39.47 402 PRO A C 1
ATOM 3227 O O . PRO A 1 402 ? 2.562 -16.055 -16.331 1.00 39.47 402 PRO A O 1
ATOM 3230 N N . PHE A 1 403 ? 4.487 -17.105 -16.801 1.00 39.12 403 PHE A N 1
ATOM 3231 C CA . PHE A 1 403 ? 4.562 -16.693 -18.210 1.00 39.12 403 PHE A CA 1
ATOM 3232 C C . PHE A 1 403 ? 4.050 -17.755 -19.194 1.00 39.12 403 PHE A C 1
ATOM 3234 O O . PHE A 1 403 ? 3.911 -17.467 -20.378 1.00 39.12 403 PHE A O 1
ATOM 3241 N N . ASN A 1 404 ? 3.737 -18.962 -18.718 1.00 41.06 404 ASN A N 1
ATOM 3242 C CA . ASN A 1 404 ? 3.109 -20.016 -19.508 1.00 41.06 404 ASN A CA 1
ATOM 3243 C C . ASN A 1 404 ? 1.637 -20.122 -19.105 1.00 41.06 404 ASN A C 1
ATOM 3245 O O . ASN A 1 404 ? 1.244 -21.037 -18.398 1.00 41.06 404 ASN A O 1
ATOM 3249 N N . LEU A 1 405 ? 0.802 -19.174 -19.516 1.00 40.53 405 LEU A N 1
ATOM 3250 C CA . LEU A 1 405 ? -0.649 -19.317 -19.381 1.00 40.53 405 LEU A CA 1
ATOM 3251 C C . LEU A 1 405 ? -1.156 -20.283 -20.473 1.00 40.53 405 LEU A C 1
ATOM 3253 O O . LEU A 1 405 ? -0.861 -20.082 -21.644 1.00 40.53 405 LEU A O 1
ATOM 3257 N N . ASN A 1 406 ? -1.880 -21.331 -20.062 1.00 34.88 406 ASN A N 1
ATOM 3258 C CA . ASN A 1 406 ? -2.553 -22.382 -20.852 1.00 34.88 406 ASN A CA 1
ATOM 3259 C C . ASN A 1 406 ? -2.845 -22.041 -22.323 1.00 34.88 406 ASN A C 1
ATOM 3261 O O . ASN A 1 406 ? -3.607 -21.118 -22.535 1.00 34.88 406 ASN A O 1
ATOM 3265 N N . SER A 1 407 ? -2.341 -22.830 -23.282 1.00 35.72 407 SER A N 1
ATOM 3266 C CA . SER A 1 407 ? -2.762 -23.033 -24.696 1.00 35.72 407 SER A CA 1
ATOM 3267 C C . SER A 1 407 ? -3.734 -22.052 -25.395 1.00 35.72 407 SER A C 1
ATOM 3269 O O . SER A 1 407 ? -4.518 -22.457 -26.251 1.00 35.72 407 SER A O 1
ATOM 3271 N N . TRP A 1 408 ? -3.664 -20.756 -25.129 1.00 37.34 408 TRP A N 1
ATOM 3272 C CA . TRP A 1 408 ? -3.617 -19.793 -26.205 1.00 37.34 408 TRP A CA 1
ATOM 3273 C C . TRP A 1 408 ? -2.162 -19.859 -26.644 1.00 37.34 408 TRP A C 1
ATOM 3275 O O . TRP A 1 408 ? -1.286 -19.187 -26.108 1.00 37.34 408 TRP A O 1
ATOM 3285 N N . GLU A 1 409 ? -1.865 -20.806 -27.532 1.00 36.03 409 GLU A N 1
ATOM 3286 C CA . GLU A 1 409 ? -0.606 -20.758 -28.251 1.00 36.03 409 GLU A CA 1
ATOM 3287 C C . GLU A 1 409 ? -0.548 -19.360 -28.868 1.00 36.03 409 GLU A C 1
ATOM 3289 O O . GLU A 1 409 ? -1.223 -19.062 -29.856 1.00 36.03 409 GLU A O 1
ATOM 3294 N N . PHE A 1 410 ? 0.253 -18.474 -28.274 1.00 39.19 410 PHE A N 1
ATOM 3295 C CA . PHE A 1 410 ? 0.979 -17.517 -29.070 1.00 39.19 410 PHE A CA 1
ATOM 3296 C C . PHE A 1 410 ? 1.697 -18.379 -30.095 1.00 39.19 410 PHE A C 1
ATOM 3298 O O . PHE A 1 410 ? 2.751 -18.948 -29.813 1.00 39.19 410 PHE A O 1
ATOM 3305 N N . MET A 1 411 ? 1.090 -18.554 -31.265 1.00 34.12 411 MET A N 1
ATOM 3306 C CA . MET A 1 411 ? 1.855 -18.944 -32.423 1.00 34.12 411 MET A CA 1
ATOM 3307 C C . MET A 1 411 ? 2.898 -17.844 -32.538 1.00 34.12 411 MET A C 1
ATOM 3309 O O . MET A 1 411 ? 2.586 -16.727 -32.953 1.00 34.12 411 MET A O 1
ATOM 3313 N N . ASP A 1 412 ? 4.101 -18.150 -32.058 1.00 40.69 412 ASP A N 1
ATOM 3314 C CA . ASP A 1 412 ? 5.290 -17.309 -32.048 1.00 40.69 412 ASP A CA 1
ATOM 3315 C C . ASP A 1 412 ? 5.788 -17.186 -33.493 1.00 40.69 412 ASP A C 1
ATOM 3317 O O . ASP A 1 412 ? 6.881 -17.586 -33.878 1.00 40.69 412 ASP A O 1
ATOM 3321 N N . GLN A 1 413 ? 4.901 -16.697 -34.355 1.00 42.16 413 GLN A N 1
ATOM 3322 C CA . GLN A 1 413 ? 5.264 -16.113 -35.616 1.00 42.16 413 GLN A CA 1
ATOM 3323 C C . GLN A 1 413 ? 5.601 -14.669 -35.285 1.00 42.16 413 GLN A C 1
ATOM 3325 O O . GLN A 1 413 ? 4.724 -13.905 -34.876 1.00 42.16 413 GLN A O 1
ATOM 3330 N N . GLU A 1 414 ? 6.861 -14.295 -35.505 1.00 46.84 414 GLU A N 1
ATOM 3331 C CA . GLU A 1 414 ? 7.467 -12.971 -35.280 1.00 46.84 414 GLU A CA 1
ATOM 3332 C C . GLU A 1 414 ? 6.648 -11.762 -35.810 1.00 46.84 414 GLU A C 1
ATOM 3334 O O . GLU A 1 414 ? 6.995 -10.609 -35.555 1.00 46.84 414 GLU A O 1
ATOM 3339 N N . ASN A 1 415 ? 5.539 -11.998 -36.520 1.00 47.84 415 ASN A N 1
ATOM 3340 C CA . ASN A 1 415 ? 4.714 -11.016 -37.212 1.00 47.84 415 ASN A CA 1
ATOM 3341 C C . ASN A 1 415 ? 3.341 -10.706 -36.575 1.00 47.84 415 ASN A C 1
ATOM 3343 O O . ASN A 1 415 ? 2.733 -9.703 -36.963 1.00 47.84 415 ASN A O 1
ATOM 3347 N N . HIS A 1 416 ? 2.837 -11.474 -35.599 1.00 55.06 416 HIS A N 1
ATOM 3348 C CA . HIS A 1 416 ? 1.466 -11.289 -35.088 1.00 55.06 416 HIS A CA 1
ATOM 3349 C C . HIS A 1 416 ? 1.396 -10.708 -33.666 1.00 55.06 416 HIS A C 1
ATOM 3351 O O . HIS A 1 416 ? 1.156 -11.396 -32.685 1.00 55.06 416 HIS A O 1
ATOM 3357 N N . TYR A 1 417 ? 1.530 -9.383 -33.561 1.00 62.91 417 TYR A N 1
ATOM 3358 C CA . TYR A 1 417 ? 1.028 -8.642 -32.397 1.00 62.91 417 TYR A CA 1
ATOM 3359 C C . TYR A 1 417 ? -0.484 -8.450 -32.540 1.00 62.91 417 TYR A C 1
ATOM 3361 O O . TYR A 1 417 ? -0.918 -7.839 -33.525 1.00 62.91 417 TYR A O 1
ATOM 3369 N N . ASP A 1 418 ? -1.261 -8.910 -31.558 1.00 65.25 418 ASP A N 1
ATOM 3370 C CA . ASP A 1 418 ? -2.692 -8.632 -31.476 1.00 65.25 418 ASP A CA 1
ATOM 3371 C C . ASP A 1 418 ? -2.965 -7.397 -30.593 1.00 65.25 418 ASP A C 1
ATOM 3373 O O . ASP A 1 418 ? -2.775 -7.443 -29.376 1.00 65.25 418 ASP A O 1
ATOM 3377 N N . PRO A 1 419 ? -3.426 -6.270 -31.171 1.00 63.91 419 PRO A N 1
ATOM 3378 C CA . PRO A 1 419 ? -3.827 -5.100 -30.396 1.00 63.91 419 PRO A CA 1
ATOM 3379 C C . PRO A 1 419 ? -4.977 -5.377 -29.416 1.00 63.91 419 PRO A C 1
ATOM 3381 O O . PRO A 1 419 ? -5.161 -4.590 -28.488 1.00 63.91 419 PRO A O 1
ATOM 3384 N N . SER A 1 420 ? -5.749 -6.457 -29.611 1.00 68.56 420 SER A N 1
ATOM 3385 C CA . SER A 1 420 ? -6.889 -6.816 -28.757 1.00 68.56 420 SER A CA 1
ATOM 3386 C C . SER A 1 420 ? -6.500 -7.034 -27.289 1.00 68.56 420 SER A C 1
ATOM 3388 O O . SER A 1 420 ? -7.325 -6.798 -26.413 1.00 68.56 420 SER A O 1
ATOM 3390 N N . HIS A 1 421 ? -5.233 -7.360 -26.999 1.00 72.25 421 HIS A N 1
ATOM 3391 C CA . HIS A 1 421 ? -4.723 -7.541 -25.632 1.00 72.25 421 HIS A CA 1
ATOM 3392 C C . HIS A 1 421 ? -4.835 -6.281 -24.762 1.00 72.25 421 HIS A C 1
ATOM 3394 O O . HIS A 1 421 ? -4.745 -6.354 -23.542 1.00 72.25 421 HIS A O 1
ATOM 3400 N N . HIS A 1 422 ? -5.009 -5.115 -25.383 1.00 82.69 422 HIS A N 1
ATOM 3401 C CA . HIS A 1 422 ? -5.173 -3.835 -24.696 1.00 82.69 422 HIS A CA 1
ATOM 3402 C C . HIS A 1 422 ? -6.632 -3.368 -24.642 1.00 82.69 422 HIS A C 1
ATOM 3404 O O . HIS A 1 422 ? -6.913 -2.270 -24.157 1.00 82.69 422 HIS A O 1
ATOM 3410 N N . ALA A 1 423 ? -7.568 -4.164 -25.167 1.00 81.69 423 ALA A N 1
ATOM 3411 C CA . ALA A 1 423 ? -8.987 -3.853 -25.108 1.00 81.69 423 ALA A CA 1
ATOM 3412 C C . ALA A 1 423 ? -9.449 -3.733 -23.651 1.00 81.69 423 ALA A C 1
ATOM 3414 O O . ALA A 1 423 ? -9.092 -4.545 -22.804 1.00 81.69 423 ALA A O 1
ATOM 3415 N N . GLY A 1 424 ? -10.212 -2.678 -23.365 1.00 84.19 424 GLY A N 1
ATOM 3416 C CA . GLY A 1 424 ? -10.688 -2.355 -22.019 1.00 84.19 424 GLY A CA 1
ATOM 3417 C C . GLY A 1 424 ? -9.635 -1.765 -21.075 1.00 84.19 424 GLY A C 1
ATOM 3418 O O . GLY A 1 424 ? -9.978 -1.318 -19.984 1.00 84.19 424 GLY A O 1
ATOM 3419 N N . GLY A 1 425 ? -8.363 -1.702 -21.478 1.00 88.94 425 GLY A N 1
ATOM 3420 C CA . GLY A 1 425 ? -7.321 -1.073 -20.675 1.00 88.94 425 GLY A CA 1
ATOM 3421 C C . GLY A 1 425 ? -7.535 0.436 -20.523 1.00 88.94 425 GLY A C 1
ATOM 3422 O O . GLY A 1 425 ? -7.801 1.152 -21.491 1.00 88.94 425 GLY A O 1
ATOM 3423 N N . ARG A 1 426 ? -7.378 0.930 -19.298 1.00 90.44 426 ARG A N 1
ATOM 3424 C CA . ARG A 1 426 ? -7.451 2.341 -18.918 1.00 90.44 426 ARG A CA 1
ATOM 3425 C C . ARG A 1 426 ? -6.051 2.837 -18.590 1.00 90.44 426 ARG A C 1
ATOM 3427 O O . ARG A 1 426 ? -5.277 2.149 -17.934 1.00 90.44 426 ARG A O 1
ATOM 3434 N N . VAL A 1 427 ? -5.731 4.053 -19.036 1.00 92.81 427 VAL A N 1
ATOM 3435 C CA . VAL A 1 427 ? -4.475 4.739 -18.672 1.00 92.81 427 VAL A CA 1
ATOM 3436 C C . VAL A 1 427 ? -3.209 3.938 -19.051 1.00 92.81 427 VAL A C 1
ATOM 3438 O O . VAL A 1 427 ? -2.157 4.085 -18.430 1.00 92.81 427 VAL A O 1
ATOM 3441 N N . LEU A 1 428 ? -3.288 3.098 -20.093 1.00 92.19 428 LEU A N 1
ATOM 3442 C CA . LEU A 1 428 ? -2.199 2.197 -20.499 1.00 92.19 428 LEU A CA 1
ATOM 3443 C C . LEU A 1 428 ? -0.901 2.929 -20.846 1.00 92.19 428 LEU A C 1
ATOM 3445 O O . LEU A 1 428 ? 0.172 2.362 -20.661 1.00 92.19 428 LEU A O 1
ATOM 3449 N N . ASP A 1 429 ? -0.995 4.189 -21.282 1.00 92.81 429 ASP A N 1
ATOM 3450 C CA . ASP A 1 429 ? 0.167 5.043 -21.514 1.00 92.81 429 ASP A CA 1
ATOM 3451 C C . ASP A 1 429 ? 1.035 5.215 -20.268 1.00 92.81 429 ASP A C 1
ATOM 3453 O O . ASP A 1 429 ? 2.253 5.207 -20.373 1.00 92.81 429 ASP A O 1
ATOM 3457 N N . ALA A 1 430 ? 0.432 5.333 -19.085 1.00 95.50 430 ALA A N 1
ATOM 3458 C CA . ALA A 1 430 ? 1.195 5.409 -17.847 1.00 95.50 430 ALA A CA 1
ATOM 3459 C C . ALA A 1 430 ? 1.518 4.022 -17.279 1.00 95.50 430 ALA A C 1
ATOM 3461 O O . ALA A 1 430 ? 2.578 3.868 -16.690 1.00 95.50 430 ALA A O 1
ATOM 3462 N N . VAL A 1 431 ? 0.639 3.024 -17.435 1.00 94.12 431 VAL A N 1
ATOM 3463 C CA . VAL A 1 431 ? 0.814 1.683 -16.836 1.00 94.12 431 VAL A CA 1
ATOM 3464 C C . VAL A 1 431 ? 1.947 0.892 -17.498 1.00 94.12 431 VAL A C 1
ATOM 3466 O O . VAL A 1 431 ? 2.764 0.282 -16.809 1.00 94.12 431 VAL A O 1
ATOM 3469 N N . LEU A 1 432 ? 2.002 0.868 -18.832 1.00 93.62 432 LEU A N 1
ATOM 3470 C CA . LEU A 1 432 ? 2.903 -0.010 -19.582 1.00 93.62 432 LEU A CA 1
ATOM 3471 C C . LEU A 1 432 ? 4.273 0.643 -19.765 1.00 93.62 432 LEU A C 1
ATOM 3473 O O . LEU A 1 432 ? 4.529 1.300 -20.766 1.00 93.62 432 LEU A O 1
ATOM 3477 N N . ARG A 1 433 ? 5.188 0.429 -18.822 1.00 96.12 433 ARG A N 1
ATOM 3478 C CA . ARG A 1 433 ? 6.498 1.101 -18.792 1.00 96.12 433 ARG A CA 1
ATOM 3479 C C . ARG A 1 433 ? 7.638 0.092 -18.936 1.00 96.12 433 ARG A C 1
ATOM 3481 O O . ARG A 1 433 ? 7.490 -1.047 -18.495 1.00 96.12 433 ARG A O 1
ATOM 3488 N N . PRO A 1 434 ? 8.769 0.463 -19.554 1.00 97.44 434 PRO A N 1
ATOM 3489 C CA . PRO A 1 434 ? 9.955 -0.377 -19.515 1.00 97.44 434 PRO A CA 1
ATOM 3490 C C . PRO A 1 434 ? 10.530 -0.442 -18.096 1.00 97.44 434 PRO A C 1
ATOM 3492 O O . PRO A 1 434 ? 10.552 0.565 -17.390 1.00 97.44 434 PRO A O 1
ATOM 3495 N N . TYR A 1 435 ? 11.029 -1.607 -17.694 1.00 97.69 435 TYR A N 1
ATOM 3496 C CA . TYR A 1 435 ? 11.685 -1.792 -16.399 1.00 97.69 435 TYR A CA 1
ATOM 3497 C C . TYR A 1 435 ? 12.695 -2.939 -16.455 1.00 97.69 435 TYR A C 1
ATOM 3499 O O . TYR A 1 435 ? 12.570 -3.855 -17.271 1.00 97.69 435 TYR A O 1
ATOM 3507 N N . ALA A 1 436 ? 13.705 -2.887 -15.587 1.00 97.31 436 ALA A N 1
ATOM 3508 C CA . ALA A 1 436 ? 14.645 -3.988 -15.413 1.00 97.31 436 ALA A CA 1
ATOM 3509 C C . ALA A 1 436 ? 14.002 -5.055 -14.515 1.00 97.31 436 ALA A C 1
ATOM 3511 O O . ALA A 1 436 ? 13.804 -4.825 -13.325 1.00 97.31 436 ALA A O 1
ATOM 3512 N N . ALA A 1 437 ? 13.647 -6.200 -15.095 1.00 95.38 437 ALA A N 1
ATOM 3513 C CA . ALA A 1 437 ? 12.959 -7.288 -14.408 1.00 95.38 437 ALA A CA 1
ATOM 3514 C C . ALA A 1 437 ? 13.926 -8.170 -13.607 1.00 95.38 437 ALA A C 1
ATOM 3516 O O . ALA A 1 437 ? 13.589 -8.615 -12.513 1.00 95.38 437 ALA A O 1
ATOM 3517 N N . LYS A 1 438 ? 15.129 -8.411 -14.144 1.00 93.62 438 LYS A N 1
ATOM 3518 C CA . LYS A 1 438 ? 16.194 -9.178 -13.481 1.00 93.62 438 LYS A CA 1
ATOM 3519 C C . LYS A 1 438 ? 17.550 -8.571 -13.804 1.00 93.62 438 LYS A C 1
ATOM 3521 O O . LYS A 1 438 ? 17.797 -8.206 -14.951 1.00 93.62 438 LYS A O 1
ATOM 3526 N N . PHE A 1 439 ? 18.422 -8.456 -12.808 1.00 92.62 439 PHE A N 1
ATOM 3527 C CA . PHE A 1 439 ? 19.780 -7.944 -12.983 1.00 92.62 439 PHE A CA 1
ATOM 3528 C C . PHE A 1 439 ? 20.696 -8.392 -11.828 1.00 92.62 439 PHE A C 1
ATOM 3530 O O . PHE A 1 439 ? 20.223 -8.567 -10.704 1.00 92.62 439 PHE A O 1
ATOM 3537 N N . PRO A 1 440 ? 22.006 -8.566 -12.075 1.00 89.81 440 PRO A N 1
ATOM 3538 C CA . PRO A 1 440 ? 22.955 -9.131 -11.116 1.00 89.81 440 PRO A CA 1
ATOM 3539 C C . PRO A 1 440 ? 23.665 -8.045 -10.286 1.00 89.81 440 PRO A C 1
ATOM 3541 O O . PRO A 1 440 ? 24.889 -7.944 -10.309 1.00 89.81 440 PRO A O 1
ATOM 3544 N N . GLY A 1 441 ? 22.923 -7.197 -9.570 1.00 91.50 441 GLY A N 1
ATOM 3545 C CA . GLY A 1 441 ? 23.563 -6.172 -8.742 1.00 91.50 441 GLY A CA 1
ATOM 3546 C C . GLY A 1 441 ? 22.616 -5.278 -7.953 1.00 91.50 441 GLY A C 1
ATOM 3547 O O . GLY A 1 441 ? 21.423 -5.545 -7.835 1.00 91.50 441 GLY A O 1
ATOM 3548 N N . ILE A 1 442 ? 23.163 -4.190 -7.412 1.00 93.44 442 ILE A N 1
ATOM 3549 C CA . ILE A 1 442 ? 22.435 -3.204 -6.606 1.00 93.44 442 ILE A CA 1
ATOM 3550 C C . ILE A 1 442 ? 21.975 -2.063 -7.522 1.00 93.44 442 ILE A C 1
ATOM 3552 O O . ILE A 1 442 ? 22.827 -1.364 -8.088 1.00 93.44 442 ILE A O 1
ATOM 3556 N N . PRO A 1 443 ? 20.660 -1.825 -7.680 1.00 95.94 443 PRO A N 1
ATOM 3557 C CA . PRO A 1 443 ? 20.176 -0.793 -8.585 1.00 95.94 443 PRO A CA 1
ATOM 3558 C C . PRO A 1 443 ? 20.568 0.596 -8.065 1.00 95.94 443 PRO A C 1
ATOM 3560 O O . PRO A 1 443 ? 20.521 0.869 -6.868 1.00 95.94 443 PRO A O 1
ATOM 3563 N N . GLN A 1 444 ? 20.958 1.481 -8.979 1.00 97.19 444 GLN A N 1
ATOM 3564 C CA . GLN A 1 444 ? 21.357 2.863 -8.685 1.00 97.19 444 GLN A CA 1
ATOM 3565 C C . GLN A 1 444 ? 20.377 3.877 -9.265 1.00 97.19 444 GLN A C 1
ATOM 3567 O O . GLN A 1 444 ? 20.171 4.956 -8.712 1.00 97.19 444 GLN A O 1
ATOM 3572 N N . THR A 1 445 ? 19.786 3.578 -10.421 1.00 97.56 445 THR A N 1
ATOM 3573 C CA . THR A 1 445 ? 18.817 4.454 -11.083 1.00 97.56 445 THR A CA 1
ATOM 3574 C C . THR A 1 445 ? 17.936 3.627 -12.002 1.00 97.56 445 THR A C 1
ATOM 3576 O O . THR A 1 445 ? 18.439 2.793 -12.747 1.00 97.56 445 THR A O 1
ATOM 3579 N N . MET A 1 446 ? 16.638 3.906 -11.993 1.00 97.88 446 MET A N 1
ATOM 3580 C CA . MET A 1 446 ? 15.689 3.429 -12.987 1.00 97.88 446 MET A CA 1
ATOM 3581 C C . MET A 1 446 ? 14.718 4.573 -13.248 1.00 97.88 446 MET A C 1
ATOM 3583 O O . MET A 1 446 ? 14.105 5.095 -12.318 1.00 97.88 446 MET A O 1
ATOM 3587 N N . THR A 1 447 ? 14.642 5.039 -14.489 1.00 97.62 447 THR A N 1
ATOM 3588 C CA . THR A 1 447 ? 13.741 6.134 -14.853 1.00 97.62 447 THR A CA 1
ATOM 3589 C C . THR A 1 447 ? 13.182 5.921 -16.240 1.00 97.62 447 THR A C 1
ATOM 3591 O O . THR A 1 447 ? 13.952 5.713 -17.180 1.00 97.62 447 THR A O 1
ATOM 3594 N N . PHE A 1 448 ? 11.873 6.090 -16.372 1.00 97.75 448 PHE A N 1
ATOM 3595 C CA . PHE A 1 448 ? 11.198 6.207 -17.653 1.00 97.75 448 PHE A CA 1
ATOM 3596 C C . PHE A 1 448 ? 10.588 7.606 -17.817 1.00 97.75 448 PHE A C 1
ATOM 3598 O O . PHE A 1 448 ? 9.925 8.128 -16.918 1.00 97.75 448 PHE A O 1
ATOM 3605 N N . ASN A 1 449 ? 10.821 8.231 -18.971 1.00 97.12 449 ASN A N 1
ATOM 3606 C CA . ASN A 1 449 ? 10.165 9.472 -19.370 1.00 97.12 449 ASN A CA 1
ATOM 3607 C C . ASN A 1 449 ? 9.050 9.149 -20.368 1.00 97.12 449 ASN A C 1
ATOM 3609 O O . ASN A 1 449 ? 9.330 8.766 -21.501 1.00 97.12 449 ASN A O 1
ATOM 3613 N N . LEU A 1 450 ? 7.797 9.336 -19.951 1.00 95.19 450 LEU A N 1
ATOM 3614 C CA . LEU A 1 450 ? 6.625 9.014 -20.762 1.00 95.19 450 LEU A CA 1
ATOM 3615 C C . LEU A 1 450 ? 6.529 9.836 -22.061 1.00 95.19 450 LEU A C 1
ATOM 3617 O O . LEU A 1 450 ? 6.120 9.310 -23.093 1.00 95.19 450 LEU A O 1
ATOM 3621 N N . GLU A 1 451 ? 6.934 11.106 -22.032 1.00 93.19 451 GLU A N 1
ATOM 3622 C CA . GLU A 1 451 ? 6.848 12.006 -23.187 1.00 93.19 451 GLU A CA 1
ATOM 3623 C C . GLU A 1 451 ? 7.869 11.629 -24.267 1.00 93.19 451 GLU A C 1
ATOM 3625 O O . GLU A 1 451 ? 7.520 11.448 -25.433 1.00 93.19 451 GLU A O 1
ATOM 3630 N N . THR A 1 452 ? 9.134 11.456 -23.874 1.00 95.00 452 THR A N 1
ATOM 3631 C CA . THR A 1 452 ? 10.222 11.132 -24.813 1.00 95.00 452 THR A CA 1
ATOM 3632 C C . THR A 1 452 ? 10.351 9.638 -25.092 1.00 95.00 452 THR A C 1
ATOM 3634 O O . THR A 1 452 ? 11.067 9.238 -26.012 1.00 95.00 452 THR A O 1
ATOM 3637 N N . LYS A 1 453 ? 9.675 8.807 -24.291 1.00 95.75 453 LYS A N 1
ATOM 3638 C CA . LYS A 1 453 ? 9.820 7.348 -24.254 1.00 95.75 453 LYS A CA 1
ATOM 3639 C C . LYS A 1 453 ? 11.273 6.918 -24.025 1.00 95.75 453 LYS A C 1
ATOM 3641 O O . LYS A 1 453 ? 11.738 5.927 -24.583 1.00 95.75 453 LYS A O 1
ATOM 3646 N N . GLU A 1 454 ? 12.018 7.704 -23.254 1.00 97.19 454 GLU A N 1
ATOM 3647 C CA . GLU A 1 454 ? 13.389 7.377 -22.873 1.00 97.19 454 GLU A CA 1
ATOM 3648 C C . GLU A 1 454 ? 13.398 6.550 -21.588 1.00 97.19 454 GLU A C 1
ATOM 3650 O O . GLU A 1 454 ? 12.763 6.921 -20.600 1.00 97.19 454 GLU A O 1
ATOM 3655 N N . PHE A 1 455 ? 14.168 5.463 -21.586 1.00 98.38 455 PHE A N 1
ATOM 3656 C CA . PHE A 1 455 ? 14.432 4.650 -20.403 1.00 98.38 455 PHE A CA 1
ATOM 3657 C C . PHE A 1 455 ? 15.923 4.649 -20.072 1.00 98.38 455 PHE A C 1
ATOM 3659 O O . PHE A 1 455 ? 16.763 4.462 -20.955 1.00 98.38 455 PHE A O 1
ATOM 3666 N N . ILE A 1 456 ? 16.247 4.842 -18.794 1.00 98.38 456 ILE A N 1
ATOM 3667 C CA . ILE A 1 456 ? 17.612 4.798 -18.265 1.00 98.38 456 ILE A CA 1
ATOM 3668 C C . ILE A 1 456 ? 17.635 3.845 -17.077 1.00 98.38 456 ILE A C 1
ATOM 3670 O O . ILE A 1 456 ? 16.846 3.994 -16.142 1.00 98.38 456 ILE A O 1
ATOM 3674 N N . PHE A 1 457 ? 18.590 2.920 -17.093 1.00 98.50 457 PHE A N 1
ATOM 3675 C CA . PHE A 1 457 ? 18.845 1.994 -15.999 1.00 98.50 457 PHE A CA 1
ATOM 3676 C C . PHE A 1 457 ? 20.330 1.973 -15.645 1.00 98.50 457 PHE A C 1
ATOM 3678 O O . PHE A 1 457 ? 21.188 1.987 -16.528 1.00 98.50 457 PHE A O 1
ATOM 3685 N N . LYS A 1 458 ? 20.638 1.965 -14.348 1.00 98.25 458 LYS A N 1
ATOM 3686 C CA . LYS A 1 458 ? 21.994 1.807 -13.822 1.00 98.25 458 LYS A CA 1
ATOM 3687 C C . LYS A 1 458 ? 21.978 0.889 -12.613 1.00 98.25 458 LYS A C 1
ATOM 3689 O O . LYS A 1 458 ? 21.121 1.051 -11.742 1.00 98.25 458 LYS A O 1
ATOM 3694 N N . PHE A 1 459 ? 22.964 0.011 -12.517 1.00 97.12 459 PHE A N 1
ATOM 3695 C CA . PHE A 1 459 ? 23.200 -0.817 -11.340 1.00 97.12 459 PHE A CA 1
ATOM 3696 C C . PHE A 1 459 ? 24.699 -0.982 -11.101 1.00 97.12 459 PHE A C 1
ATOM 3698 O O . PHE A 1 459 ? 25.510 -0.729 -11.991 1.00 97.12 459 PHE A O 1
ATOM 3705 N N . THR A 1 460 ? 25.052 -1.383 -9.889 1.00 95.56 460 THR A N 1
ATOM 3706 C CA . THR A 1 460 ? 26.432 -1.623 -9.474 1.00 95.56 460 THR A CA 1
ATOM 3707 C C . THR A 1 460 ? 26.607 -3.097 -9.149 1.00 95.56 460 THR A C 1
ATOM 3709 O O . THR A 1 460 ? 25.701 -3.692 -8.561 1.00 95.56 460 THR A O 1
ATOM 3712 N N . ASN A 1 461 ? 27.760 -3.673 -9.485 1.00 92.00 461 ASN A N 1
ATOM 3713 C CA . ASN A 1 461 ? 28.119 -5.015 -9.029 1.00 92.00 461 ASN A CA 1
ATOM 3714 C C . ASN A 1 461 ? 28.036 -5.126 -7.501 1.00 92.00 461 ASN A C 1
ATOM 3716 O O . ASN A 1 461 ? 28.288 -4.155 -6.777 1.00 92.00 461 ASN A O 1
ATOM 3720 N N . PHE A 1 462 ? 27.677 -6.314 -7.015 1.00 87.62 462 PHE A N 1
ATOM 3721 C CA . PHE A 1 462 ? 27.625 -6.590 -5.583 1.00 87.62 462 PHE A CA 1
ATOM 3722 C C . PHE A 1 462 ? 29.001 -6.375 -4.924 1.00 87.62 462 PHE A C 1
ATOM 3724 O O . PHE A 1 462 ? 30.031 -6.621 -5.559 1.00 87.62 462 PHE A O 1
ATOM 3731 N N . PRO A 1 463 ? 29.047 -5.911 -3.663 1.00 84.62 463 PRO A N 1
ATOM 3732 C CA . PRO A 1 463 ? 30.295 -5.841 -2.919 1.00 84.62 463 PRO A CA 1
ATOM 3733 C C . PRO A 1 463 ? 30.804 -7.247 -2.596 1.00 84.62 463 PRO A C 1
ATOM 3735 O O . PRO A 1 463 ? 30.007 -8.158 -2.361 1.00 84.62 463 PRO A O 1
ATOM 3738 N N . SER A 1 464 ? 32.126 -7.422 -2.502 1.00 77.12 464 SER A N 1
ATOM 3739 C CA . SER A 1 464 ? 32.742 -8.729 -2.208 1.00 77.12 464 SER A CA 1
ATOM 3740 C C . SER A 1 464 ? 32.316 -9.299 -0.847 1.00 77.12 464 SER A C 1
ATOM 3742 O O . SER A 1 464 ? 32.456 -10.492 -0.594 1.00 77.12 464 SER A O 1
ATOM 3744 N N . SER A 1 465 ? 31.819 -8.441 0.050 1.00 74.75 465 SER A N 1
ATOM 3745 C CA . SER A 1 465 ? 31.305 -8.802 1.373 1.00 74.75 465 SER A CA 1
ATOM 3746 C C . SER A 1 465 ? 29.889 -9.382 1.360 1.00 74.75 465 SER A C 1
ATOM 3748 O O . SER A 1 465 ? 29.471 -9.956 2.366 1.00 74.75 465 SER A O 1
ATOM 3750 N N . GLN A 1 466 ? 29.136 -9.236 0.265 1.00 69.62 466 GLN A N 1
ATOM 3751 C CA . GLN A 1 466 ? 27.788 -9.778 0.168 1.00 69.62 466 GLN A CA 1
ATOM 3752 C C . GLN A 1 466 ? 27.865 -11.258 -0.229 1.00 69.62 466 GLN A C 1
ATOM 3754 O O . GLN A 1 466 ? 28.480 -11.578 -1.247 1.00 69.62 466 GLN A O 1
ATOM 3759 N N . PRO A 1 467 ? 27.259 -12.181 0.543 1.00 54.88 467 PRO A N 1
ATOM 3760 C CA . PRO A 1 467 ? 27.264 -13.592 0.197 1.00 54.88 467 PRO A CA 1
ATOM 3761 C C . PRO A 1 467 ? 26.460 -13.792 -1.090 1.00 54.88 467 PRO A C 1
ATOM 3763 O O . PRO A 1 467 ? 25.231 -13.783 -1.090 1.00 54.88 467 PRO A O 1
ATOM 3766 N N . ILE A 1 468 ? 27.167 -13.957 -2.204 1.00 57.38 468 ILE A N 1
ATOM 3767 C CA . ILE A 1 468 ? 26.587 -14.487 -3.430 1.00 57.38 468 ILE A CA 1
ATOM 3768 C C . ILE A 1 468 ? 26.320 -15.968 -3.149 1.00 57.38 468 ILE A C 1
ATOM 3770 O O . ILE A 1 468 ? 27.214 -16.688 -2.700 1.00 57.38 468 ILE A O 1
ATOM 3774 N N . ASN A 1 469 ? 25.073 -16.405 -3.335 1.00 55.03 469 ASN A N 1
ATOM 3775 C CA . ASN A 1 469 ? 24.671 -17.785 -3.070 1.00 55.03 469 ASN A CA 1
ATOM 3776 C C . ASN A 1 469 ? 25.621 -18.765 -3.795 1.00 55.03 469 ASN A C 1
ATOM 3778 O O . ASN A 1 469 ? 26.136 -18.469 -4.871 1.00 55.03 469 ASN A O 1
ATOM 3782 N N . SER A 1 470 ? 25.892 -19.935 -3.222 1.00 47.66 470 SER A N 1
ATOM 3783 C CA . SER A 1 470 ? 26.923 -20.854 -3.755 1.00 47.66 470 SER A CA 1
ATOM 3784 C C . SER A 1 470 ? 26.635 -21.407 -5.171 1.00 47.66 470 SER A C 1
ATOM 3786 O O . SER A 1 470 ? 27.548 -21.892 -5.846 1.00 47.66 470 SER A O 1
ATOM 3788 N N . ASP A 1 471 ? 25.406 -21.241 -5.672 1.00 54.09 471 ASP A N 1
ATOM 3789 C CA . ASP A 1 471 ? 24.961 -21.658 -7.012 1.00 54.09 471 ASP A CA 1
ATOM 3790 C C . ASP A 1 471 ? 25.449 -20.776 -8.178 1.00 54.09 471 ASP A C 1
ATOM 3792 O O . ASP A 1 471 ? 25.275 -21.134 -9.344 1.00 54.09 471 ASP A O 1
ATOM 3796 N N . PHE A 1 472 ? 26.124 -19.651 -7.917 1.00 57.09 472 PHE A N 1
ATOM 3797 C CA . PHE A 1 472 ? 26.679 -18.802 -8.985 1.00 57.09 472 PHE A CA 1
ATOM 3798 C C . PHE A 1 472 ? 27.954 -19.380 -9.629 1.00 57.09 472 PHE A C 1
ATOM 3800 O O . PHE A 1 472 ? 28.456 -18.823 -10.605 1.00 57.09 472 PHE A O 1
ATOM 3807 N N . SER A 1 473 ? 28.462 -20.515 -9.133 1.00 54.06 473 SER A N 1
ATOM 3808 C CA . SER A 1 473 ? 29.678 -21.174 -9.639 1.00 54.06 473 SER A CA 1
ATOM 3809 C C . SER A 1 473 ? 29.605 -21.603 -11.115 1.00 54.06 473 SER A C 1
ATOM 3811 O O . SER A 1 473 ? 30.649 -21.780 -11.741 1.00 54.06 473 SER A O 1
ATOM 3813 N N . ASN A 1 474 ? 28.400 -21.702 -11.694 1.00 56.91 474 ASN A N 1
ATOM 3814 C CA . ASN A 1 474 ? 28.176 -22.075 -13.097 1.00 56.91 474 ASN A CA 1
ATOM 3815 C C . ASN A 1 474 ? 27.788 -20.899 -14.020 1.00 56.91 474 ASN A C 1
ATOM 3817 O O . ASN A 1 474 ? 27.529 -21.114 -15.206 1.00 56.91 474 ASN A O 1
ATOM 3821 N N . ILE A 1 475 ? 27.727 -19.658 -13.519 1.00 64.38 475 ILE A N 1
ATOM 3822 C CA . ILE A 1 475 ? 27.339 -18.497 -14.335 1.00 64.38 475 ILE A CA 1
ATOM 3823 C C . ILE A 1 475 ? 28.570 -17.940 -15.056 1.00 64.38 475 ILE A C 1
ATOM 3825 O O . ILE A 1 475 ? 29.469 -17.371 -14.447 1.00 64.38 475 ILE A O 1
ATOM 3829 N N . VAL A 1 476 ? 28.597 -18.092 -16.383 1.00 63.78 476 VAL A N 1
ATOM 3830 C CA . VAL A 1 476 ? 29.693 -17.599 -17.240 1.00 63.78 476 VAL A CA 1
ATOM 3831 C C . VAL A 1 476 ? 29.634 -16.074 -17.398 1.00 63.78 476 VAL A C 1
ATOM 3833 O O . VAL A 1 476 ? 30.653 -15.392 -17.310 1.00 63.78 476 VAL A O 1
ATOM 3836 N N . ALA A 1 477 ? 28.437 -15.534 -17.620 1.00 71.38 477 ALA A N 1
ATOM 3837 C CA . ALA A 1 477 ? 28.159 -14.103 -17.626 1.00 71.38 477 ALA A CA 1
ATOM 3838 C C . ALA A 1 477 ? 26.671 -13.897 -17.303 1.00 71.38 477 ALA A C 1
ATOM 3840 O O . ALA A 1 477 ? 25.831 -14.487 -17.989 1.00 71.38 477 ALA A O 1
ATOM 3841 N N . PRO A 1 478 ? 26.322 -13.112 -16.274 1.00 82.31 478 PRO A N 1
ATOM 3842 C CA . PRO A 1 478 ? 24.933 -12.870 -15.936 1.00 82.31 478 PRO A CA 1
ATOM 3843 C C . PRO A 1 478 ? 24.267 -11.968 -16.984 1.00 82.31 478 PRO A C 1
ATOM 3845 O O . PRO A 1 478 ? 24.896 -11.092 -17.586 1.00 82.31 478 PRO A O 1
ATOM 3848 N N . GLU A 1 479 ? 22.974 -12.194 -17.194 1.00 89.75 479 GLU A N 1
ATOM 3849 C CA . GLU A 1 479 ? 22.162 -11.478 -18.173 1.00 89.75 479 GLU A CA 1
ATOM 3850 C C . GLU A 1 479 ? 21.118 -10.617 -17.456 1.00 89.75 479 GLU A C 1
ATOM 3852 O O . GLU A 1 479 ? 20.440 -11.059 -16.529 1.00 89.75 479 GLU A O 1
ATOM 3857 N N . VAL A 1 480 ? 21.024 -9.360 -17.875 1.00 94.62 480 VAL A N 1
ATOM 3858 C CA . VAL A 1 480 ? 20.004 -8.408 -17.447 1.00 94.62 480 VAL A CA 1
ATOM 3859 C C . VAL A 1 480 ? 18.793 -8.563 -18.362 1.00 94.62 480 VAL A C 1
ATOM 3861 O O . VAL A 1 480 ? 18.928 -8.491 -19.583 1.00 94.62 480 VAL A O 1
ATOM 3864 N N . GLU A 1 481 ? 17.608 -8.726 -17.778 1.00 96.62 481 GLU A N 1
ATOM 3865 C CA . GLU A 1 481 ? 16.333 -8.799 -18.495 1.00 96.62 481 GLU A CA 1
ATOM 3866 C C . GLU A 1 481 ? 15.571 -7.480 -18.327 1.00 96.62 481 GLU A C 1
ATOM 3868 O O . GLU A 1 481 ? 15.234 -7.084 -17.209 1.00 96.62 481 GLU A O 1
ATOM 3873 N N . ILE A 1 482 ? 15.277 -6.794 -19.434 1.00 97.81 482 ILE A N 1
ATOM 3874 C CA . ILE A 1 482 ? 14.535 -5.526 -19.446 1.00 97.81 482 ILE A CA 1
ATOM 3875 C C . ILE A 1 482 ? 13.258 -5.705 -20.249 1.00 97.81 482 ILE A C 1
ATOM 3877 O O . ILE A 1 482 ? 13.305 -6.005 -21.442 1.00 97.81 482 ILE A O 1
ATOM 3881 N N . PHE A 1 483 ? 12.115 -5.468 -19.614 1.00 97.38 483 PHE A N 1
ATOM 3882 C CA . PHE A 1 483 ? 10.838 -5.407 -20.310 1.00 97.38 483 PHE A CA 1
ATOM 3883 C C . PHE A 1 483 ? 10.754 -4.121 -21.144 1.00 97.38 483 PHE A C 1
ATOM 3885 O O . PHE A 1 483 ? 11.057 -3.033 -20.655 1.00 97.38 483 PHE A O 1
ATOM 3892 N N . ILE A 1 484 ? 10.342 -4.235 -22.408 1.00 95.31 484 ILE A N 1
ATOM 3893 C CA . ILE A 1 484 ? 10.138 -3.126 -23.348 1.00 95.31 484 ILE A CA 1
ATOM 3894 C C . ILE A 1 484 ? 8.739 -3.266 -23.968 1.00 95.31 484 ILE A C 1
ATOM 3896 O O . ILE A 1 484 ? 8.564 -4.050 -24.908 1.00 95.31 484 ILE A O 1
ATOM 3900 N N . PRO A 1 485 ? 7.743 -2.488 -23.507 1.00 92.50 485 PRO A N 1
ATOM 3901 C CA . PRO A 1 485 ? 6.357 -2.649 -23.932 1.00 92.50 485 PRO A CA 1
ATOM 3902 C C . PRO A 1 485 ? 6.156 -2.276 -25.406 1.00 92.50 485 PRO A C 1
ATOM 3904 O O . PRO A 1 485 ? 6.320 -1.126 -25.824 1.00 92.50 485 PRO A O 1
ATOM 3907 N N . ASN A 1 486 ? 5.683 -3.228 -26.206 1.00 88.69 486 ASN A N 1
ATOM 3908 C CA . ASN A 1 486 ? 5.314 -3.016 -27.604 1.00 88.69 486 ASN A CA 1
ATOM 3909 C C . ASN A 1 486 ? 4.281 -1.889 -27.761 1.00 88.69 486 ASN A C 1
ATOM 3911 O O . ASN A 1 486 ? 4.299 -1.208 -28.787 1.00 88.69 486 ASN A O 1
ATOM 3915 N N . TYR A 1 487 ? 3.454 -1.629 -26.740 1.00 87.19 487 TYR A N 1
ATOM 3916 C CA . TYR A 1 487 ? 2.522 -0.497 -26.708 1.00 87.19 487 TYR A CA 1
ATOM 3917 C C . TYR A 1 487 ? 3.182 0.838 -27.097 1.00 87.19 487 TYR A C 1
ATOM 3919 O O . TYR A 1 487 ? 2.661 1.566 -27.939 1.00 87.19 487 TYR A O 1
ATOM 3927 N N . HIS A 1 488 ? 4.375 1.128 -26.569 1.00 88.00 488 HIS A N 1
ATOM 3928 C CA . HIS A 1 488 ? 5.100 2.366 -26.875 1.00 88.00 488 HIS A CA 1
ATOM 3929 C C . HIS A 1 488 ? 6.115 2.228 -28.011 1.00 88.00 488 HIS A C 1
ATOM 3931 O O . HIS A 1 488 ? 6.380 3.203 -28.726 1.00 88.00 488 HIS A O 1
ATOM 3937 N N . TYR A 1 489 ? 6.701 1.037 -28.155 1.00 88.38 489 TYR A N 1
ATOM 3938 C CA . TYR A 1 489 ? 7.943 0.841 -28.902 1.00 88.38 489 TYR A CA 1
ATOM 3939 C C . TYR A 1 489 ? 7.797 0.010 -30.185 1.00 88.38 489 TYR A C 1
ATOM 3941 O O . TYR A 1 489 ? 8.750 -0.057 -30.964 1.00 88.38 489 TYR A O 1
ATOM 3949 N N . ARG A 1 490 ? 6.636 -0.611 -30.458 1.00 83.31 490 ARG A N 1
ATOM 3950 C CA . ARG A 1 490 ? 6.467 -1.554 -31.587 1.00 83.31 490 ARG A CA 1
ATOM 3951 C C . ARG A 1 490 ? 6.831 -0.954 -32.944 1.00 83.31 490 ARG A C 1
ATOM 3953 O O . ARG A 1 490 ? 7.528 -1.593 -33.723 1.00 83.31 490 ARG A O 1
ATOM 3960 N N . LYS A 1 491 ? 6.327 0.248 -33.237 1.00 80.62 491 LYS A N 1
ATOM 3961 C CA . LYS A 1 491 ? 6.520 0.934 -34.531 1.00 80.62 491 LYS A CA 1
ATOM 3962 C C . LYS A 1 491 ? 7.739 1.876 -34.524 1.00 80.62 491 LYS A C 1
ATOM 3964 O O . LYS A 1 491 ? 8.007 2.537 -35.524 1.00 80.62 491 LYS A O 1
ATOM 3969 N N . SER A 1 492 ? 8.461 1.937 -33.406 1.00 83.25 492 SER A N 1
ATOM 3970 C CA . SER A 1 492 ? 9.552 2.879 -33.167 1.00 83.25 492 SER A CA 1
ATOM 3971 C C . SER A 1 492 ? 10.910 2.234 -33.432 1.00 83.25 492 SER A C 1
ATOM 3973 O O . SER A 1 492 ? 11.148 1.077 -33.067 1.00 83.25 492 SER A O 1
ATOM 3975 N N . GLY A 1 493 ? 11.820 3.004 -34.028 1.00 84.19 493 GLY A N 1
ATOM 3976 C CA . GLY A 1 493 ? 13.241 2.685 -33.976 1.00 84.19 493 GLY A CA 1
ATOM 3977 C C . GLY A 1 493 ? 13.780 2.900 -32.565 1.00 84.19 493 GLY A C 1
ATOM 3978 O O . GLY A 1 493 ? 13.315 3.815 -31.885 1.00 84.19 493 GLY A O 1
ATOM 3979 N N . LEU A 1 494 ? 14.739 2.079 -32.128 1.00 89.62 494 LEU A N 1
ATOM 3980 C CA . LEU A 1 494 ? 15.342 2.180 -30.795 1.00 89.62 494 LEU A CA 1
ATOM 3981 C C . LEU A 1 494 ? 16.855 2.426 -30.901 1.00 89.62 494 LEU A C 1
ATOM 3983 O O . LEU A 1 494 ? 17.560 1.649 -31.538 1.00 89.62 494 LEU A O 1
ATOM 3987 N N . ASP A 1 495 ? 17.351 3.480 -30.250 1.00 90.69 495 ASP A N 1
ATOM 3988 C CA . ASP A 1 495 ? 18.775 3.663 -29.920 1.00 90.69 495 ASP A CA 1
ATOM 3989 C C . ASP A 1 495 ? 19.020 3.036 -28.546 1.00 90.69 495 ASP A C 1
ATOM 3991 O O . ASP A 1 495 ? 18.662 3.622 -27.520 1.00 90.69 495 ASP A O 1
ATOM 3995 N N . ILE A 1 496 ? 19.583 1.825 -28.542 1.00 93.88 496 ILE A N 1
ATOM 3996 C CA . ILE A 1 496 ? 19.929 1.065 -27.336 1.00 93.88 496 ILE A CA 1
ATOM 3997 C C . ILE A 1 496 ? 21.435 1.175 -27.122 1.00 93.88 496 ILE A C 1
ATOM 3999 O O . ILE A 1 496 ? 22.230 0.776 -27.975 1.00 93.88 496 ILE A O 1
ATOM 4003 N N . ARG A 1 497 ? 21.832 1.708 -25.967 1.00 94.75 497 ARG A N 1
ATOM 4004 C CA . ARG A 1 497 ? 23.237 1.845 -25.575 1.00 94.75 497 ARG A CA 1
ATOM 4005 C C . ARG A 1 497 ? 23.471 1.209 -24.221 1.00 94.75 497 ARG A C 1
ATOM 4007 O O . ARG A 1 497 ? 22.702 1.458 -23.298 1.00 94.75 497 ARG A O 1
ATOM 4014 N N . VAL A 1 498 ? 24.556 0.452 -24.120 1.00 95.06 498 VAL A N 1
ATOM 4015 C CA . VAL A 1 498 ? 25.048 -0.176 -22.889 1.00 95.06 498 VAL A CA 1
ATOM 4016 C C . VAL A 1 498 ? 26.465 0.312 -22.600 1.00 95.06 498 VAL A C 1
ATOM 4018 O O . VAL A 1 498 ? 27.176 0.711 -23.522 1.00 95.06 498 VAL A O 1
ATOM 4021 N N . SER A 1 499 ? 26.869 0.316 -21.333 1.00 94.88 499 SER A N 1
ATOM 4022 C CA . SER A 1 499 ? 28.233 0.665 -20.908 1.00 94.88 499 SER A CA 1
ATOM 4023 C C . SER A 1 499 ? 29.270 -0.373 -21.323 1.00 94.88 499 SER A C 1
ATOM 4025 O O . SER A 1 499 ? 30.433 -0.035 -21.525 1.00 94.88 499 SER A O 1
ATOM 4027 N N . ASP A 1 500 ? 28.858 -1.633 -21.404 1.00 92.56 500 ASP A N 1
ATOM 4028 C CA . ASP A 1 500 ? 29.728 -2.783 -21.577 1.00 92.56 500 ASP A CA 1
ATOM 4029 C C . ASP A 1 500 ? 28.943 -3.991 -22.097 1.00 92.56 500 ASP A C 1
ATOM 4031 O O . ASP A 1 500 ? 27.710 -4.022 -22.064 1.00 92.56 500 ASP A O 1
ATOM 4035 N N . GLY A 1 501 ? 29.687 -4.991 -22.565 1.00 92.06 501 GLY A N 1
ATOM 4036 C CA . GLY A 1 501 ? 29.130 -6.253 -23.030 1.00 92.06 501 GLY A CA 1
ATOM 4037 C C . GLY A 1 501 ? 28.315 -6.125 -24.315 1.00 92.06 501 GLY A C 1
ATOM 4038 O O . GLY A 1 501 ? 28.632 -5.320 -25.201 1.00 92.06 501 GLY A O 1
ATOM 4039 N N . ASP A 1 502 ? 27.297 -6.967 -24.428 1.00 93.31 502 ASP A N 1
ATOM 4040 C CA . ASP A 1 502 ? 26.465 -7.113 -25.617 1.00 93.31 502 ASP A CA 1
ATOM 4041 C C . ASP A 1 502 ? 24.987 -7.252 -25.257 1.00 93.31 502 ASP A C 1
ATOM 4043 O O . ASP A 1 502 ? 24.624 -7.600 -24.134 1.00 93.31 502 ASP A O 1
ATOM 4047 N N . TRP A 1 503 ? 24.113 -6.921 -26.202 1.00 94.88 503 TRP A N 1
ATOM 4048 C CA . TRP A 1 503 ? 22.674 -6.988 -25.999 1.00 94.88 503 TRP A CA 1
ATOM 4049 C C . TRP A 1 503 ? 21.950 -7.563 -27.209 1.00 94.88 503 TRP A C 1
ATOM 4051 O O . TRP A 1 503 ? 22.397 -7.439 -28.353 1.00 94.88 503 TRP A O 1
ATOM 4061 N N . ARG A 1 504 ? 20.783 -8.153 -26.944 1.00 93.75 504 ARG A N 1
ATOM 4062 C CA . ARG A 1 504 ? 19.852 -8.699 -27.932 1.00 93.75 504 ARG A CA 1
ATOM 4063 C C . ARG A 1 504 ? 18.422 -8.339 -27.554 1.00 93.75 504 ARG A C 1
ATOM 4065 O O . ARG A 1 504 ? 17.973 -8.649 -26.454 1.00 93.75 504 ARG A O 1
ATOM 4072 N N . TYR A 1 505 ? 17.684 -7.730 -28.475 1.00 89.94 505 TYR A N 1
ATOM 4073 C CA . TYR A 1 505 ? 16.278 -7.393 -28.273 1.00 89.94 505 TYR A CA 1
ATOM 4074 C C . TYR A 1 505 ? 15.355 -8.412 -28.946 1.00 89.94 505 TYR A C 1
ATOM 4076 O O . TYR A 1 505 ? 15.352 -8.545 -30.170 1.00 89.94 505 TYR A O 1
ATOM 4084 N N . VAL A 1 506 ? 14.533 -9.095 -28.148 1.00 88.81 506 VAL A N 1
ATOM 4085 C CA . VAL A 1 506 ? 13.483 -10.009 -28.611 1.00 88.81 506 VAL A CA 1
ATOM 4086 C C . VAL A 1 506 ? 12.147 -9.280 -28.564 1.00 88.81 506 VAL A C 1
ATOM 4088 O O . VAL A 1 506 ? 11.496 -9.177 -27.525 1.00 88.81 506 VAL A O 1
ATOM 4091 N N . ARG A 1 507 ? 11.740 -8.732 -29.711 1.00 83.94 507 ARG A N 1
ATOM 4092 C CA . ARG A 1 507 ? 10.551 -7.874 -29.808 1.00 83.94 507 ARG A CA 1
ATOM 4093 C C . ARG A 1 507 ? 9.235 -8.625 -29.574 1.00 83.94 507 ARG A C 1
ATOM 4095 O O . ARG A 1 507 ? 8.327 -8.038 -28.984 1.00 83.94 507 ARG A O 1
ATOM 4102 N N . SER A 1 508 ? 9.123 -9.883 -30.011 1.00 80.31 508 SER A N 1
ATOM 4103 C CA . SER A 1 508 ? 7.943 -10.727 -29.748 1.00 80.31 508 SER A CA 1
ATOM 4104 C C . SER A 1 508 ? 7.753 -10.941 -28.245 1.00 80.31 508 SER A C 1
ATOM 4106 O O . SER A 1 508 ? 6.678 -10.672 -27.719 1.00 80.31 508 SER A O 1
ATOM 4108 N N . GLY A 1 509 ? 8.840 -11.274 -27.546 1.00 84.75 509 GLY A N 1
ATOM 4109 C CA . GLY A 1 509 ? 8.878 -11.412 -26.089 1.00 84.75 509 GLY A CA 1
ATOM 4110 C C . GLY A 1 509 ? 8.818 -10.096 -25.305 1.00 84.75 509 GLY A C 1
ATOM 4111 O O . GLY A 1 509 ? 8.679 -10.137 -24.091 1.00 84.75 509 GLY A O 1
ATOM 4112 N N . GLN A 1 510 ? 8.899 -8.929 -25.963 1.00 92.25 510 GLN A N 1
ATOM 4113 C CA . GLN A 1 510 ? 8.996 -7.620 -25.296 1.00 92.25 510 GLN A CA 1
ATOM 4114 C C . GLN A 1 510 ? 10.169 -7.544 -24.303 1.00 92.25 510 GLN A C 1
ATOM 4116 O O . GLN A 1 510 ? 10.076 -6.860 -23.287 1.00 92.25 510 GLN A O 1
ATOM 4121 N N . THR A 1 511 ? 11.285 -8.215 -24.605 1.00 94.62 511 THR A N 1
ATOM 4122 C CA . THR A 1 511 ? 12.419 -8.339 -23.677 1.00 94.62 511 THR A CA 1
ATOM 4123 C C . THR A 1 511 ? 13.735 -8.014 -24.360 1.00 94.62 511 THR A C 1
ATOM 4125 O O . THR A 1 511 ? 14.080 -8.575 -25.401 1.00 94.62 511 THR A O 1
ATOM 4128 N N . LEU A 1 512 ? 14.488 -7.097 -23.762 1.00 95.50 512 LEU A N 1
ATOM 4129 C CA . LEU A 1 512 ? 15.886 -6.848 -24.073 1.00 95.50 512 LEU A CA 1
ATOM 4130 C C . LEU A 1 512 ? 16.757 -7.611 -23.080 1.00 95.50 512 LEU A C 1
ATOM 4132 O O . LEU A 1 512 ? 16.641 -7.421 -21.872 1.00 95.50 512 LEU A O 1
ATOM 4136 N N . TYR A 1 513 ? 17.636 -8.437 -23.625 1.00 95.44 513 TYR A N 1
ATOM 4137 C CA . TYR A 1 513 ? 18.660 -9.162 -22.896 1.00 95.44 513 TYR A CA 1
ATOM 4138 C C . TYR A 1 513 ? 19.975 -8.410 -23.028 1.00 95.44 513 TYR A C 1
ATOM 4140 O O . TYR A 1 513 ? 20.383 -8.077 -24.143 1.00 95.44 513 TYR A O 1
ATOM 4148 N N . TRP A 1 514 ? 20.626 -8.121 -21.909 1.00 94.62 514 TRP A N 1
ATOM 4149 C CA . TRP A 1 514 ? 21.916 -7.443 -21.876 1.00 94.62 514 TRP A CA 1
ATOM 4150 C C . TRP A 1 514 ? 22.897 -8.237 -21.024 1.00 94.62 514 TRP A C 1
ATOM 4152 O O . TRP A 1 514 ? 22.745 -8.355 -19.811 1.00 94.62 514 TRP A O 1
ATOM 4162 N N . ARG A 1 515 ? 23.919 -8.781 -21.674 1.00 93.44 515 ARG A N 1
ATOM 4163 C CA . ARG A 1 515 ? 25.006 -9.504 -21.032 1.00 93.44 515 ARG A CA 1
ATOM 4164 C C . ARG A 1 515 ? 26.097 -8.521 -20.643 1.00 93.44 515 ARG A C 1
ATOM 4166 O O . ARG A 1 515 ? 26.694 -7.889 -21.513 1.00 93.44 515 ARG A O 1
ATOM 4173 N N . VAL A 1 516 ? 26.370 -8.411 -19.348 1.00 90.81 516 VAL A N 1
ATOM 4174 C CA . VAL A 1 516 ? 27.463 -7.571 -18.841 1.00 90.81 516 VAL A CA 1
ATOM 4175 C C . VAL A 1 516 ? 28.802 -8.284 -18.965 1.00 90.81 516 VAL A C 1
ATOM 4177 O O . VAL A 1 516 ? 28.888 -9.509 -18.863 1.00 90.81 516 VAL A O 1
ATOM 4180 N N . LYS A 1 517 ? 29.863 -7.513 -19.213 1.00 87.88 517 LYS A N 1
ATOM 4181 C CA . LYS A 1 517 ? 31.198 -8.066 -19.456 1.00 87.88 517 LYS A CA 1
ATOM 4182 C C . LYS A 1 517 ? 31.971 -8.285 -18.161 1.00 87.88 517 LYS A C 1
ATOM 4184 O O . LYS A 1 517 ? 32.607 -9.322 -18.007 1.00 87.88 517 LYS A O 1
ATOM 4189 N N . ASP A 1 518 ? 31.940 -7.305 -17.264 1.00 87.69 518 ASP A N 1
ATOM 4190 C CA . ASP A 1 518 ? 32.623 -7.371 -15.972 1.00 87.69 518 ASP A CA 1
ATOM 4191 C C . ASP A 1 518 ? 31.608 -7.289 -14.840 1.00 87.69 518 ASP A C 1
ATOM 4193 O O . ASP A 1 518 ? 31.214 -6.215 -14.416 1.00 87.69 518 ASP A O 1
ATOM 4197 N N . TRP A 1 519 ? 31.195 -8.445 -14.345 1.00 84.62 519 TRP A N 1
ATOM 4198 C CA . TRP A 1 519 ? 30.248 -8.568 -13.239 1.00 84.62 519 TRP A CA 1
ATOM 4199 C C . TRP A 1 519 ? 30.943 -8.849 -11.896 1.00 84.62 519 TRP A C 1
ATOM 4201 O O . TRP A 1 519 ? 30.286 -9.157 -10.904 1.00 84.62 519 TRP A O 1
ATOM 4211 N N . SER A 1 520 ? 32.279 -8.778 -11.873 1.00 83.62 520 SER A N 1
ATOM 4212 C CA . SER A 1 520 ? 33.115 -9.211 -10.747 1.00 83.62 520 SER A CA 1
ATOM 4213 C C . SER A 1 520 ? 33.845 -8.063 -10.058 1.00 83.62 520 SER A C 1
ATOM 4215 O O . SER A 1 520 ? 34.117 -8.143 -8.861 1.00 83.62 520 SER A O 1
ATOM 4217 N N . THR A 1 521 ? 34.152 -6.983 -10.784 1.00 88.75 521 THR A N 1
ATOM 4218 C CA . THR A 1 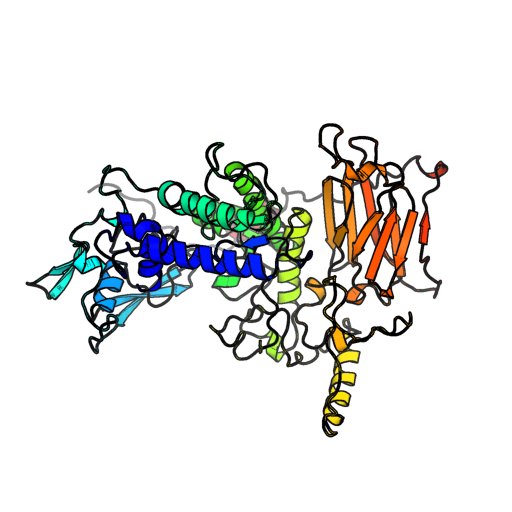521 ? 34.774 -5.801 -10.190 1.00 88.75 521 THR A CA 1
ATOM 4219 C C . THR A 1 521 ? 33.776 -5.114 -9.268 1.00 88.75 521 THR A C 1
ATOM 4221 O O . THR A 1 521 ? 32.791 -4.521 -9.719 1.00 88.75 521 THR A O 1
ATOM 4224 N N . GLU A 1 522 ? 34.048 -5.193 -7.967 1.00 89.19 522 GLU A N 1
ATOM 4225 C CA . GLU A 1 522 ? 33.267 -4.538 -6.924 1.00 89.19 522 GLU A CA 1
ATOM 4226 C C . GLU A 1 522 ? 33.117 -3.039 -7.208 1.00 89.19 522 GLU A C 1
ATOM 4228 O O . GLU A 1 522 ? 34.075 -2.341 -7.549 1.00 89.19 522 GLU A O 1
ATOM 4233 N N . GLY A 1 523 ? 31.893 -2.531 -7.066 1.00 86.88 523 GLY A N 1
ATOM 4234 C CA . GLY A 1 523 ? 31.609 -1.109 -7.245 1.00 86.88 523 GLY A CA 1
ATOM 4235 C C . GLY A 1 523 ? 31.563 -0.637 -8.704 1.00 86.88 523 GLY A C 1
ATOM 4236 O O . GLY A 1 523 ? 31.250 0.534 -8.934 1.00 86.88 523 GLY A O 1
ATOM 4237 N N . LEU A 1 524 ? 31.829 -1.504 -9.691 1.00 93.12 524 LEU A N 1
ATOM 4238 C CA . LEU A 1 524 ? 31.686 -1.145 -11.101 1.00 93.12 524 LEU A CA 1
ATOM 4239 C C . LEU A 1 524 ? 30.217 -0.863 -11.430 1.00 93.12 524 LEU A C 1
ATOM 4241 O O . LEU A 1 524 ? 29.324 -1.633 -11.074 1.00 93.12 524 LEU A O 1
ATOM 4245 N N . VAL A 1 525 ? 29.979 0.262 -12.108 1.00 95.25 525 VAL A N 1
ATOM 4246 C CA . VAL A 1 525 ? 28.641 0.712 -12.498 1.00 95.25 525 VAL A CA 1
ATOM 4247 C C . VAL A 1 525 ? 28.375 0.353 -13.951 1.00 95.25 525 VAL A C 1
ATOM 4249 O O . VAL A 1 525 ? 29.081 0.806 -14.853 1.00 95.25 525 VAL A O 1
ATOM 4252 N N . HIS A 1 526 ? 27.284 -0.368 -14.166 1.00 95.94 526 HIS A N 1
ATOM 4253 C CA . HIS A 1 526 ? 26.729 -0.680 -15.471 1.00 95.94 526 HIS A CA 1
ATOM 4254 C C . HIS A 1 526 ? 25.595 0.295 -15.787 1.00 95.94 526 HIS A C 1
ATOM 4256 O O . HIS A 1 526 ? 24.795 0.645 -14.915 1.00 95.94 526 HIS A O 1
ATOM 4262 N N . SER A 1 527 ? 25.501 0.752 -17.035 1.00 97.31 527 SER A N 1
ATOM 4263 C CA . SER A 1 527 ? 24.437 1.654 -17.476 1.00 97.31 527 SER A CA 1
ATOM 4264 C C . SER A 1 527 ? 23.850 1.265 -18.822 1.00 97.31 527 SER A C 1
ATOM 4266 O O . SER A 1 527 ? 24.589 0.936 -19.746 1.00 97.31 527 SER A O 1
ATOM 4268 N N . LEU A 1 528 ? 22.537 1.421 -18.947 1.00 97.50 528 LEU A N 1
ATOM 4269 C CA . LEU A 1 528 ? 21.790 1.246 -20.179 1.00 97.50 528 LEU A CA 1
ATOM 4270 C C . LEU A 1 528 ? 20.872 2.443 -20.438 1.00 97.50 528 LEU A C 1
ATOM 4272 O O . LEU A 1 528 ? 20.282 3.015 -19.517 1.00 97.50 528 LEU A O 1
ATOM 4276 N N . ARG A 1 529 ? 20.741 2.806 -21.716 1.00 97.31 529 ARG A N 1
ATOM 4277 C CA . ARG A 1 529 ? 19.816 3.825 -22.214 1.00 97.31 529 ARG A CA 1
ATOM 4278 C C . ARG A 1 529 ? 19.072 3.314 -23.441 1.00 97.31 529 ARG A C 1
ATOM 4280 O O . ARG A 1 529 ? 19.703 2.827 -24.376 1.00 97.31 529 ARG A O 1
ATOM 4287 N N . ILE A 1 530 ? 17.759 3.512 -23.461 1.00 96.06 530 ILE A N 1
ATOM 4288 C CA . ILE A 1 530 ? 16.885 3.246 -24.608 1.00 96.06 530 ILE A CA 1
ATOM 4289 C C . ILE A 1 530 ? 16.204 4.557 -24.989 1.00 96.06 530 ILE A C 1
ATOM 4291 O O . ILE A 1 530 ? 15.576 5.191 -24.143 1.00 96.06 530 ILE A O 1
ATOM 4295 N N . ARG A 1 531 ? 16.314 4.965 -26.255 1.00 94.12 531 ARG A N 1
ATOM 4296 C CA . ARG A 1 531 ? 15.588 6.115 -26.818 1.00 94.12 531 ARG A CA 1
ATOM 4297 C C . ARG A 1 531 ? 14.833 5.718 -28.071 1.00 94.12 531 ARG A C 1
ATOM 4299 O O . ARG A 1 531 ? 15.309 4.891 -28.844 1.00 94.12 531 ARG A O 1
ATOM 4306 N N . VAL A 1 532 ? 13.700 6.369 -28.308 1.00 91.31 532 VAL A N 1
ATOM 4307 C CA . VAL A 1 532 ? 13.036 6.316 -29.610 1.00 91.31 532 VAL A CA 1
ATOM 4308 C C . VAL A 1 532 ? 13.811 7.172 -30.612 1.00 91.31 532 VAL A C 1
ATOM 4310 O O . VAL A 1 532 ? 14.215 8.291 -30.299 1.00 91.31 532 VAL A O 1
ATOM 4313 N N . VAL A 1 533 ? 14.020 6.642 -31.816 1.00 86.94 533 VAL A N 1
ATOM 4314 C CA . VAL A 1 533 ? 14.585 7.374 -32.955 1.00 86.94 533 VAL A CA 1
ATOM 4315 C C . VAL A 1 533 ? 13.582 7.425 -34.101 1.00 86.94 533 VAL A C 1
ATOM 4317 O O . VAL A 1 533 ? 12.907 6.432 -34.398 1.00 86.94 533 VAL A O 1
ATOM 4320 N N . ASP A 1 534 ? 13.490 8.587 -34.750 1.00 70.88 534 ASP A N 1
ATOM 4321 C CA . ASP A 1 534 ? 12.593 8.784 -35.883 1.00 70.88 534 ASP A CA 1
ATOM 4322 C C . ASP A 1 534 ? 13.035 7.937 -37.073 1.00 70.88 534 ASP A C 1
ATOM 4324 O O . ASP A 1 534 ? 14.162 8.012 -37.566 1.00 70.88 534 ASP A O 1
ATOM 4328 N N . ASN A 1 535 ? 12.106 7.117 -37.551 1.00 59.19 535 ASN A N 1
ATOM 4329 C CA . ASN A 1 535 ? 12.357 6.117 -38.576 1.00 59.19 535 ASN A CA 1
ATOM 4330 C C . ASN A 1 535 ? 12.248 6.723 -39.990 1.00 59.19 535 ASN A C 1
ATOM 4332 O O . ASN A 1 535 ? 11.581 6.171 -40.862 1.00 59.19 535 ASN A O 1
ATOM 4336 N N . THR A 1 536 ? 12.876 7.880 -40.228 1.00 51.12 536 THR A N 1
ATOM 4337 C CA . THR A 1 536 ? 12.749 8.640 -41.490 1.00 51.12 536 THR A CA 1
ATOM 4338 C C . THR A 1 536 ? 13.324 7.919 -42.711 1.00 51.12 536 THR A C 1
ATOM 4340 O O . THR A 1 536 ? 12.989 8.282 -43.832 1.00 51.12 536 THR A O 1
ATOM 4343 N N . ASN A 1 537 ? 14.140 6.876 -42.517 1.00 48.72 537 ASN A N 1
ATOM 4344 C CA . ASN A 1 537 ? 14.872 6.208 -43.598 1.00 48.72 537 ASN A CA 1
ATOM 4345 C C . ASN A 1 537 ? 14.606 4.699 -43.747 1.00 48.72 537 ASN A C 1
ATOM 4347 O O . ASN A 1 537 ? 15.371 4.039 -44.445 1.00 48.72 537 ASN A O 1
ATOM 4351 N N . HIS A 1 538 ? 13.578 4.126 -43.101 1.00 48.78 538 HIS A N 1
ATOM 4352 C CA . HIS A 1 538 ? 13.268 2.683 -43.191 1.00 48.78 538 HIS A CA 1
ATOM 4353 C C . HIS A 1 538 ? 14.492 1.752 -43.003 1.00 48.78 538 HIS A C 1
ATOM 4355 O O . HIS A 1 538 ? 14.549 0.662 -43.572 1.00 48.78 538 HIS A O 1
ATOM 4361 N N . LYS A 1 539 ? 15.501 2.163 -42.220 1.00 49.59 539 LYS A N 1
ATOM 4362 C CA . LYS A 1 539 ? 16.647 1.296 -41.928 1.00 49.59 539 LYS A CA 1
ATOM 4363 C C . LYS A 1 539 ? 16.189 0.193 -40.980 1.00 49.59 539 LYS A C 1
ATOM 4365 O O . LYS A 1 539 ? 15.612 0.477 -39.931 1.00 49.59 539 LYS A O 1
ATOM 4370 N N . ILE A 1 540 ? 16.461 -1.056 -41.358 1.00 55.50 540 ILE A N 1
ATOM 4371 C CA . ILE A 1 540 ? 16.277 -2.222 -40.491 1.00 55.50 540 ILE A CA 1
ATOM 4372 C C . ILE A 1 540 ? 17.079 -1.963 -39.211 1.00 55.50 540 ILE A C 1
ATOM 4374 O O . ILE A 1 540 ? 18.283 -1.708 -39.264 1.00 55.50 540 ILE A O 1
ATOM 4378 N N . MET A 1 541 ? 16.381 -1.945 -38.078 1.00 60.78 541 MET A N 1
ATOM 4379 C CA . MET A 1 541 ? 16.981 -1.663 -36.776 1.00 60.78 541 MET A CA 1
ATOM 4380 C C . MET A 1 541 ? 17.886 -2.826 -36.354 1.00 60.78 541 MET A C 1
ATOM 4382 O O . MET A 1 541 ? 17.500 -3.979 -36.565 1.00 60.78 541 MET A O 1
ATOM 4386 N N . PRO A 1 542 ? 19.044 -2.561 -35.723 1.00 64.62 542 PRO A N 1
ATOM 4387 C CA . PRO A 1 542 ? 19.846 -3.620 -35.130 1.00 64.62 542 PRO A CA 1
ATOM 4388 C C . PRO A 1 542 ? 19.027 -4.328 -34.048 1.00 64.62 542 PRO A C 1
ATOM 4390 O O . PRO A 1 542 ? 18.505 -3.690 -33.135 1.00 64.62 542 PRO A O 1
ATOM 4393 N N . THR A 1 543 ? 18.905 -5.646 -34.152 1.00 74.69 543 THR A N 1
ATOM 4394 C CA . THR A 1 543 ? 18.298 -6.498 -33.116 1.00 74.69 543 THR A CA 1
ATOM 4395 C C . THR A 1 543 ? 19.315 -6.931 -32.059 1.00 74.69 543 THR A C 1
ATOM 4397 O O . THR A 1 543 ? 18.937 -7.496 -31.033 1.00 74.69 543 THR A O 1
ATOM 4400 N N . SER A 1 544 ? 20.594 -6.627 -32.282 1.00 80.19 544 SER A N 1
ATOM 4401 C CA . SER A 1 544 ? 21.700 -6.858 -31.360 1.00 80.19 544 SER A CA 1
ATOM 4402 C C . SER A 1 544 ? 22.783 -5.790 -31.511 1.00 80.19 544 SER A C 1
ATOM 4404 O O . SER A 1 544 ? 22.923 -5.187 -32.579 1.00 80.19 544 SER A O 1
ATOM 4406 N N . GLY A 1 545 ? 23.598 -5.608 -30.475 1.00 81.50 545 GLY A N 1
ATOM 4407 C CA . GLY A 1 545 ? 24.770 -4.734 -30.494 1.00 81.50 545 GLY A CA 1
ATOM 4408 C C . GLY A 1 545 ? 25.809 -5.149 -29.452 1.00 81.50 545 GLY A C 1
ATOM 4409 O O . GLY A 1 545 ? 25.494 -5.882 -28.520 1.00 81.50 545 GLY A O 1
ATOM 4410 N N . SER A 1 546 ? 27.048 -4.682 -29.608 1.00 80.94 546 SER A N 1
ATOM 4411 C CA . SER A 1 546 ? 28.161 -4.970 -28.691 1.00 80.94 546 SER A CA 1
ATOM 4412 C C . SER A 1 546 ? 29.089 -3.766 -28.560 1.00 80.94 546 SER A C 1
ATOM 4414 O O . SER A 1 546 ? 29.296 -3.049 -29.541 1.00 80.94 546 SER A O 1
ATOM 4416 N N . VAL A 1 547 ? 29.699 -3.578 -27.390 1.00 76.94 547 VAL A N 1
ATOM 4417 C CA . VAL A 1 547 ? 30.740 -2.558 -27.169 1.00 76.94 547 VAL A CA 1
ATOM 4418 C C . VAL A 1 547 ? 32.125 -3.207 -27.280 1.00 76.94 547 VAL A C 1
ATOM 4420 O O . VAL A 1 547 ? 32.444 -4.132 -26.532 1.00 76.94 547 VAL A O 1
ATOM 4423 N N . ASN A 1 548 ? 32.965 -2.735 -28.212 1.00 47.09 548 ASN A N 1
ATOM 4424 C CA . ASN A 1 548 ? 34.338 -3.227 -28.374 1.00 47.09 548 ASN A CA 1
ATOM 4425 C C . ASN A 1 548 ? 35.308 -2.525 -27.407 1.00 47.09 548 ASN A C 1
ATOM 4427 O O . ASN A 1 548 ? 35.156 -1.354 -27.075 1.00 47.09 548 ASN A O 1
ATOM 4431 N N . PHE A 1 549 ? 36.358 -3.237 -26.977 1.00 38.94 549 PHE A N 1
ATOM 4432 C CA . PHE A 1 549 ? 37.313 -2.779 -25.950 1.00 38.94 549 PHE A CA 1
ATOM 4433 C C . PHE A 1 549 ? 38.095 -1.504 -26.326 1.00 38.94 549 PHE A C 1
ATOM 4435 O O . PHE A 1 549 ? 38.655 -0.845 -25.455 1.00 38.94 549 PHE A O 1
ATOM 4442 N N . SER A 1 550 ? 38.123 -1.135 -27.608 1.00 37.81 550 SER A N 1
ATOM 4443 C CA . SER A 1 550 ? 38.743 0.099 -28.102 1.00 37.81 550 SER A CA 1
ATOM 4444 C C . SER A 1 550 ? 37.919 1.364 -27.835 1.00 37.81 550 SER A C 1
ATOM 4446 O O . SER A 1 550 ? 38.476 2.456 -27.899 1.00 37.81 550 SER A O 1
ATOM 4448 N N . ASP A 1 551 ? 36.632 1.236 -27.499 1.00 38.25 551 ASP A N 1
ATOM 4449 C CA . ASP A 1 551 ? 35.715 2.374 -27.320 1.00 38.25 551 ASP A CA 1
ATOM 4450 C C . ASP A 1 551 ? 35.621 2.842 -25.852 1.00 38.25 551 ASP A C 1
ATOM 4452 O O . ASP A 1 551 ? 34.927 3.806 -25.531 1.00 38.25 551 ASP A O 1
ATOM 4456 N N . VAL A 1 552 ? 36.361 2.187 -24.948 1.00 38.50 552 VAL A N 1
ATOM 4457 C CA . VAL A 1 552 ? 36.319 2.389 -23.484 1.00 38.50 552 VAL A CA 1
ATOM 4458 C C . VAL A 1 552 ? 36.914 3.741 -23.050 1.00 38.50 552 VAL A C 1
ATOM 4460 O O . VAL A 1 552 ? 36.709 4.189 -21.920 1.00 38.50 552 VAL A O 1
ATOM 4463 N N . SER A 1 553 ? 37.594 4.474 -23.938 1.00 34.84 553 SER A N 1
ATOM 4464 C CA . SER A 1 553 ? 38.027 5.836 -23.627 1.00 34.84 553 SER A CA 1
ATOM 4465 C C . SER A 1 553 ? 36.926 6.862 -23.944 1.00 34.84 553 SER A C 1
ATOM 4467 O O . SER A 1 553 ? 36.794 7.290 -25.088 1.00 34.84 553 SER A O 1
ATOM 4469 N N . LYS A 1 554 ? 36.247 7.352 -22.893 1.00 35.81 554 LYS A N 1
ATOM 4470 C CA . LYS A 1 554 ? 35.464 8.615 -22.830 1.00 35.81 554 LYS A CA 1
ATOM 4471 C C . LYS A 1 554 ? 33.954 8.597 -23.136 1.00 35.81 554 LYS A C 1
ATOM 4473 O O . LYS A 1 554 ? 33.456 9.546 -23.739 1.00 35.81 554 LYS A O 1
ATOM 4478 N N . SER A 1 555 ? 33.172 7.665 -22.597 1.00 33.47 555 SER A N 1
ATOM 4479 C CA . SER A 1 555 ? 31.739 7.960 -22.399 1.00 33.47 555 SER A CA 1
ATOM 4480 C C . SER A 1 555 ? 31.230 7.576 -21.016 1.00 33.47 555 SER A C 1
ATOM 4482 O O . SER A 1 555 ? 30.390 6.696 -20.851 1.00 33.47 555 SER A O 1
ATOM 4484 N N . THR A 1 556 ? 31.673 8.314 -20.000 1.00 36.56 556 THR A N 1
ATOM 4485 C CA . THR A 1 556 ? 30.754 8.649 -18.911 1.00 36.56 556 THR A CA 1
ATOM 4486 C C . THR A 1 556 ? 29.557 9.348 -19.554 1.00 36.56 556 THR A C 1
ATOM 4488 O O . THR A 1 556 ? 29.719 10.417 -20.142 1.00 36.56 556 THR A O 1
ATOM 4491 N N . PHE A 1 557 ? 28.372 8.731 -19.522 1.00 41.50 557 PHE A N 1
ATOM 4492 C CA . PHE A 1 557 ? 27.118 9.416 -19.844 1.00 41.50 557 PHE A CA 1
ATOM 4493 C C . PHE A 1 557 ? 26.943 10.544 -18.822 1.00 41.50 557 PHE A C 1
ATOM 4495 O O . PHE A 1 557 ? 26.442 10.328 -17.717 1.00 41.50 557 PHE A O 1
ATOM 4502 N N . ASP A 1 558 ? 27.487 11.708 -19.165 1.00 33.59 558 ASP A N 1
ATOM 4503 C CA . ASP A 1 558 ? 27.692 12.814 -18.248 1.00 33.59 558 ASP A CA 1
ATOM 4504 C C . ASP A 1 558 ? 26.342 13.431 -17.867 1.00 33.59 558 ASP A C 1
ATOM 4506 O O . ASP A 1 558 ? 25.511 13.770 -18.710 1.00 33.59 558 ASP A O 1
ATOM 4510 N N . SER A 1 559 ? 26.114 13.539 -16.564 1.00 32.28 559 SER A N 1
ATOM 4511 C CA . SER A 1 559 ? 24.859 13.905 -15.902 1.00 32.28 559 SER A CA 1
ATOM 4512 C C . SER A 1 559 ? 24.564 15.415 -15.914 1.00 32.28 559 SER A C 1
ATOM 4514 O O . SER A 1 559 ? 24.017 15.953 -14.951 1.00 32.28 559 SER A O 1
ATOM 4516 N N . ASN A 1 560 ? 24.932 16.128 -16.978 1.00 28.59 560 ASN A N 1
ATOM 4517 C CA . ASN A 1 560 ? 24.933 17.597 -16.993 1.00 28.59 560 ASN A CA 1
ATOM 4518 C C . ASN A 1 560 ? 23.609 18.277 -17.402 1.00 28.59 560 ASN A C 1
ATOM 4520 O O . ASN A 1 560 ? 23.587 19.492 -17.563 1.00 28.59 560 ASN A O 1
ATOM 4524 N N . GLU A 1 561 ? 22.479 17.565 -17.468 1.00 32.03 561 GLU A N 1
ATOM 4525 C CA . GLU A 1 561 ? 21.165 18.176 -17.772 1.00 32.03 561 GLU A CA 1
ATOM 4526 C C . GLU A 1 561 ? 20.298 18.553 -16.551 1.00 32.03 561 GLU A C 1
ATOM 4528 O O . GLU A 1 561 ? 19.182 19.037 -16.707 1.00 32.03 561 GLU A O 1
ATOM 4533 N N . PHE A 1 562 ? 20.806 18.437 -15.317 1.00 30.81 562 PHE A N 1
ATOM 4534 C CA . PHE A 1 562 ? 20.080 18.867 -14.107 1.00 30.81 562 PHE A CA 1
ATOM 4535 C C . PHE A 1 562 ? 20.771 20.014 -13.357 1.00 30.81 562 PHE A C 1
ATOM 4537 O O . PHE A 1 562 ? 20.992 19.942 -12.149 1.00 30.81 562 PHE A O 1
ATOM 4544 N N . LYS A 1 563 ? 21.091 21.116 -14.042 1.00 30.27 563 LYS A N 1
ATOM 4545 C CA . LYS A 1 563 ? 21.409 22.393 -13.380 1.00 30.27 563 LYS A CA 1
ATOM 4546 C C . LYS A 1 563 ? 20.856 23.570 -14.177 1.00 30.27 563 LYS A C 1
ATOM 4548 O O . LYS A 1 563 ? 21.507 24.040 -15.093 1.00 30.27 563 LYS A O 1
ATOM 4553 N N . HIS A 1 564 ? 19.677 24.054 -13.785 1.00 27.88 564 HIS A N 1
ATOM 4554 C CA . HIS A 1 564 ? 19.406 25.479 -13.550 1.00 27.88 564 HIS A CA 1
ATOM 4555 C C . HIS A 1 564 ? 17.931 25.696 -13.188 1.00 27.88 564 HIS A C 1
ATOM 4557 O O . HIS A 1 564 ? 17.064 25.718 -14.049 1.00 27.88 564 HIS A O 1
ATOM 4563 N N . TYR A 1 565 ? 17.658 25.954 -11.909 1.00 33.94 565 TYR A N 1
ATOM 4564 C CA . TYR A 1 565 ? 16.537 26.810 -11.523 1.00 33.94 565 TYR A CA 1
ATOM 4565 C C . TYR A 1 565 ? 17.073 27.829 -10.527 1.00 33.94 565 TYR A C 1
ATOM 4567 O O . TYR A 1 565 ? 17.454 27.495 -9.408 1.00 33.94 565 TYR A O 1
ATOM 4575 N N . ASN A 1 566 ? 17.185 29.068 -10.996 1.00 30.16 566 ASN A N 1
ATOM 4576 C CA . ASN A 1 566 ? 17.646 30.205 -10.218 1.00 30.16 566 ASN A CA 1
ATOM 4577 C C . ASN A 1 566 ? 16.469 30.696 -9.356 1.00 30.16 566 ASN A C 1
ATOM 4579 O O . ASN A 1 566 ? 15.520 31.292 -9.863 1.00 30.16 566 ASN A O 1
ATOM 4583 N N . THR A 1 567 ? 16.498 30.388 -8.060 1.00 35.31 567 THR A N 1
ATOM 4584 C CA . THR A 1 567 ? 15.427 30.647 -7.078 1.00 35.31 567 THR A CA 1
ATOM 4585 C C . THR A 1 567 ? 15.221 32.127 -6.739 1.00 35.31 567 THR A C 1
ATOM 4587 O O . THR A 1 567 ? 14.288 32.465 -6.016 1.00 35.31 567 THR A O 1
ATOM 4590 N N . SER A 1 568 ? 16.044 33.029 -7.272 1.00 33.03 568 SER A N 1
ATOM 4591 C CA . SER A 1 568 ? 16.085 34.427 -6.827 1.00 33.03 568 SER A CA 1
ATOM 4592 C C . SER A 1 568 ? 15.137 35.371 -7.581 1.00 33.03 568 SER A C 1
ATOM 4594 O O . SER A 1 568 ? 14.874 36.467 -7.098 1.00 33.03 568 SER A O 1
ATOM 4596 N N . VAL A 1 569 ? 14.581 34.970 -8.733 1.00 37.34 569 VAL A N 1
ATOM 4597 C CA . VAL A 1 569 ? 13.752 35.866 -9.576 1.00 37.34 569 VAL A CA 1
ATOM 4598 C C . VAL A 1 569 ? 12.244 35.712 -9.310 1.00 37.34 569 VAL A C 1
ATOM 4600 O O . VAL A 1 569 ? 11.482 36.663 -9.465 1.00 37.34 569 VAL A O 1
ATOM 4603 N N . ILE A 1 570 ? 11.801 34.552 -8.814 1.00 42.53 570 ILE A N 1
ATOM 4604 C CA . ILE A 1 570 ? 10.377 34.282 -8.532 1.00 42.53 570 ILE A CA 1
ATOM 4605 C C . ILE A 1 570 ? 9.922 34.952 -7.222 1.00 42.53 570 ILE A C 1
ATOM 4607 O O . ILE A 1 570 ? 8.773 35.377 -7.114 1.00 42.53 570 ILE A O 1
ATOM 4611 N N . LEU A 1 571 ? 10.824 35.126 -6.248 1.00 39.44 571 LEU A N 1
ATOM 4612 C CA . LEU A 1 571 ? 10.485 35.721 -4.950 1.00 39.44 571 LEU A CA 1
ATOM 4613 C C . LEU A 1 571 ? 10.112 37.211 -5.061 1.00 39.44 571 LEU A C 1
ATOM 4615 O O . LEU A 1 571 ? 9.239 37.680 -4.339 1.00 39.44 571 LEU A O 1
ATOM 4619 N N . VAL A 1 572 ? 10.728 37.945 -5.995 1.00 42.19 572 VAL A N 1
ATOM 4620 C CA . VAL A 1 572 ? 10.450 39.376 -6.197 1.00 42.19 572 VAL A CA 1
ATOM 4621 C C . VAL A 1 572 ? 9.093 39.572 -6.879 1.00 42.19 572 VAL A C 1
ATOM 4623 O O . VAL A 1 572 ? 8.297 40.382 -6.417 1.00 42.19 572 VAL A O 1
ATOM 4626 N N . LEU A 1 573 ? 8.768 38.764 -7.894 1.00 37.59 573 LEU A N 1
ATOM 4627 C CA . LEU A 1 573 ? 7.494 38.853 -8.621 1.00 37.59 573 LEU A CA 1
ATOM 4628 C C . LEU A 1 573 ? 6.279 38.468 -7.763 1.00 37.59 573 LEU A C 1
ATOM 4630 O O . LEU A 1 573 ? 5.237 39.113 -7.862 1.00 37.59 573 LEU A O 1
ATOM 4634 N N . VAL A 1 574 ? 6.412 37.469 -6.882 1.00 49.41 574 VAL A N 1
ATOM 4635 C CA . VAL A 1 574 ? 5.319 37.048 -5.986 1.00 49.41 574 VAL A CA 1
ATOM 4636 C C . VAL A 1 574 ? 5.052 38.091 -4.894 1.00 49.41 574 VAL A C 1
ATOM 4638 O O . VAL A 1 574 ? 3.894 38.339 -4.568 1.00 49.41 574 VAL A O 1
ATOM 4641 N N . VAL A 1 575 ? 6.086 38.773 -4.386 1.00 46.75 575 VAL A N 1
ATOM 4642 C CA . VAL A 1 575 ? 5.925 39.849 -3.390 1.00 46.75 575 VAL A CA 1
ATOM 4643 C C . VAL A 1 575 ? 5.316 41.113 -4.012 1.00 46.75 575 VAL A C 1
ATOM 4645 O O . VAL A 1 575 ? 4.492 41.765 -3.374 1.00 46.75 575 VAL A O 1
ATOM 4648 N N . THR A 1 576 ? 5.637 41.441 -5.270 1.00 42.62 576 THR A N 1
ATOM 4649 C CA . THR A 1 576 ? 5.036 42.606 -5.952 1.00 42.62 576 THR A CA 1
ATOM 4650 C C . THR A 1 576 ? 3.566 42.375 -6.328 1.00 42.62 576 THR A C 1
ATOM 4652 O O . THR A 1 576 ? 2.767 43.304 -6.244 1.00 42.62 576 THR A O 1
ATOM 4655 N N . LEU A 1 577 ? 3.174 41.140 -6.669 1.00 39.91 577 LEU A N 1
ATOM 4656 C CA . LEU A 1 577 ? 1.774 40.786 -6.953 1.00 39.91 577 LEU A CA 1
ATOM 4657 C C . LEU A 1 577 ? 0.902 40.717 -5.688 1.00 39.91 577 LEU A C 1
ATOM 4659 O O . LEU A 1 577 ? -0.264 41.103 -5.742 1.00 39.91 577 LEU A O 1
ATOM 4663 N N . PHE A 1 578 ? 1.459 40.306 -4.541 1.00 40.69 578 PHE A N 1
ATOM 4664 C CA . PHE A 1 578 ? 0.717 40.265 -3.272 1.00 40.69 578 PHE A CA 1
ATOM 4665 C C . PHE A 1 578 ? 0.446 41.661 -2.686 1.00 40.69 578 PHE A C 1
ATOM 4667 O O . PHE A 1 578 ? -0.577 41.871 -2.041 1.00 40.69 578 PHE A O 1
ATOM 4674 N N . LEU A 1 579 ? 1.320 42.639 -2.950 1.00 38.19 579 LEU A N 1
ATOM 4675 C CA . LEU A 1 579 ? 1.137 44.027 -2.505 1.00 38.19 579 LEU A CA 1
ATOM 4676 C C . LEU A 1 579 ? 0.165 44.837 -3.384 1.00 38.19 579 LEU A C 1
ATOM 4678 O O . LEU A 1 579 ? -0.267 45.909 -2.971 1.00 38.19 579 LEU A O 1
ATOM 4682 N N . ALA A 1 580 ? -0.215 44.328 -4.560 1.00 35.81 580 ALA A N 1
ATOM 4683 C CA . ALA A 1 580 ? -1.112 45.014 -5.494 1.00 35.81 580 ALA A CA 1
ATOM 4684 C C . ALA A 1 580 ? -2.591 44.577 -5.399 1.00 35.81 580 ALA A C 1
ATOM 4686 O O . ALA A 1 580 ? -3.435 45.179 -6.058 1.00 35.81 580 ALA A O 1
ATOM 4687 N N . MET A 1 581 ? -2.924 43.555 -4.596 1.00 37.47 581 MET A N 1
ATOM 4688 C CA . MET A 1 581 ? -4.286 42.989 -4.510 1.00 37.47 581 MET A CA 1
ATOM 4689 C C . MET A 1 581 ? -5.018 43.218 -3.175 1.00 37.47 581 MET A C 1
ATOM 4691 O O . MET A 1 581 ? -6.142 42.747 -3.016 1.00 37.47 581 MET A O 1
ATOM 4695 N N . CYS A 1 582 ? -4.452 43.977 -2.236 1.00 33.88 582 CYS A N 1
ATOM 4696 C CA . CYS A 1 582 ? -5.141 44.325 -0.989 1.00 33.88 582 CYS A CA 1
ATOM 4697 C C . CYS A 1 582 ? -5.734 45.740 -1.067 1.00 33.88 582 CYS A C 1
ATOM 4699 O O . CYS A 1 582 ? -5.006 46.729 -0.994 1.00 33.88 582 CYS A O 1
ATOM 4701 N N . SER A 1 583 ? -7.062 45.848 -1.188 1.00 31.47 583 SER A N 1
ATOM 4702 C CA . SER A 1 583 ? -7.778 47.108 -0.958 1.00 31.47 583 SER A CA 1
ATOM 4703 C C . SER A 1 583 ? -7.775 47.466 0.537 1.00 31.47 583 SER A C 1
ATOM 4705 O O . SER A 1 583 ? -7.920 46.573 1.376 1.00 31.47 583 SER A O 1
ATOM 4707 N N . PRO A 1 584 ? -7.659 48.751 0.911 1.00 37.00 584 PRO A N 1
ATOM 4708 C CA . PRO A 1 584 ? -7.582 49.161 2.306 1.00 37.00 584 PRO A CA 1
ATOM 4709 C C . PRO A 1 584 ? -8.984 49.205 2.922 1.00 37.00 584 PRO A C 1
ATOM 4711 O O . PRO A 1 584 ? -9.706 50.177 2.720 1.00 37.00 584 PRO A O 1
ATOM 4714 N N . THR A 1 585 ? -9.399 48.167 3.655 1.00 33.97 585 THR A N 1
ATOM 4715 C CA . THR A 1 585 ? -10.515 48.304 4.623 1.00 33.97 585 THR A CA 1
ATOM 4716 C C . THR A 1 585 ? -10.605 47.272 5.752 1.00 33.97 585 THR A C 1
ATOM 4718 O O . THR A 1 585 ? -11.441 47.459 6.623 1.00 33.97 585 THR A O 1
ATOM 4721 N N . GLU A 1 586 ? -9.732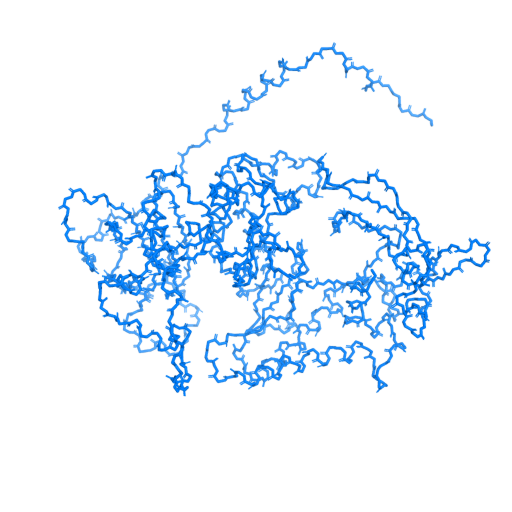 46.265 5.866 1.00 34.88 586 GLU A N 1
ATOM 4722 C CA . GLU A 1 586 ? -9.788 45.323 7.009 1.00 34.88 586 GLU A CA 1
ATOM 4723 C C . GLU A 1 586 ? -8.439 45.132 7.722 1.00 34.88 586 GLU A C 1
ATOM 4725 O O . GLU A 1 586 ? -8.051 44.038 8.118 1.00 34.88 586 GLU A O 1
ATOM 4730 N N . ILE A 1 587 ? -7.719 46.236 7.939 1.00 34.41 587 ILE A N 1
ATOM 4731 C CA . ILE A 1 587 ? -6.630 46.314 8.927 1.00 34.41 587 ILE A CA 1
ATOM 4732 C C . ILE A 1 587 ? -7.095 47.258 10.034 1.00 34.41 587 ILE A C 1
ATOM 4734 O O . ILE A 1 587 ? -6.635 48.389 10.152 1.00 34.41 587 ILE A O 1
ATOM 4738 N N . MET A 1 588 ? -8.084 46.823 10.816 1.00 29.30 588 MET A N 1
ATOM 4739 C CA . MET A 1 588 ? -8.478 47.542 12.027 1.00 29.30 588 MET A CA 1
ATOM 4740 C C . MET A 1 588 ? -9.156 46.630 13.058 1.00 29.30 588 MET A C 1
ATOM 4742 O O . MET A 1 588 ? -10.233 46.948 13.523 1.00 29.30 588 MET A O 1
ATOM 4746 N N . PHE A 1 589 ? -8.550 45.493 13.429 1.00 28.31 589 PHE A N 1
ATOM 4747 C CA . PHE A 1 589 ? -8.952 44.778 14.662 1.00 28.31 589 PHE A CA 1
ATOM 4748 C C . PHE A 1 589 ? -7.859 43.905 15.308 1.00 28.31 589 PHE A C 1
ATOM 4750 O O . PHE A 1 589 ? -8.155 42.995 16.077 1.00 28.31 589 PHE A O 1
ATOM 4757 N N . TRP A 1 590 ? -6.575 44.190 15.060 1.00 27.05 590 TRP A N 1
ATOM 4758 C CA . TRP A 1 590 ? -5.467 43.461 15.702 1.00 27.05 590 TRP A CA 1
ATOM 4759 C C . TRP A 1 590 ? -4.446 44.388 16.366 1.00 27.05 590 TRP A C 1
ATOM 4761 O O . TRP A 1 590 ? -3.240 44.284 16.168 1.00 27.05 590 TRP A O 1
ATOM 4771 N N . ALA A 1 591 ? -4.955 45.334 17.150 1.00 32.09 591 ALA A N 1
ATOM 4772 C CA . ALA A 1 591 ? -4.168 46.096 18.108 1.00 32.09 591 ALA A CA 1
ATOM 4773 C C . ALA A 1 591 ? -5.089 46.614 19.218 1.00 32.09 591 ALA A C 1
ATOM 4775 O O . ALA A 1 591 ? -5.530 47.752 19.141 1.00 32.09 591 ALA A O 1
ATOM 4776 N N . MET A 1 592 ? -5.414 45.768 20.205 1.00 29.53 592 MET A N 1
ATOM 4777 C CA . MET A 1 592 ? -5.665 46.154 21.606 1.00 29.53 592 MET A CA 1
ATOM 4778 C C . MET A 1 592 ? -6.090 44.942 22.453 1.00 29.53 592 MET A C 1
ATOM 4780 O O . MET A 1 592 ? -7.081 44.290 22.151 1.00 29.53 592 MET A O 1
ATOM 4784 N N . GLY A 1 593 ? -5.368 44.718 23.557 1.00 26.50 593 GLY A N 1
ATOM 4785 C CA . GLY A 1 593 ? -5.985 44.323 24.828 1.00 26.50 593 GLY A CA 1
ATOM 4786 C C . GLY A 1 593 ? -5.921 42.853 25.236 1.00 26.50 593 GLY A C 1
ATOM 4787 O O . GLY A 1 593 ? -6.843 42.093 24.979 1.00 26.50 593 GLY A O 1
ATOM 4788 N N . LYS A 1 594 ? -4.864 42.503 25.975 1.00 31.42 594 LYS A N 1
ATOM 4789 C CA . LYS A 1 594 ? -4.895 41.487 27.036 1.00 31.42 594 LYS A CA 1
ATOM 4790 C C . LYS A 1 594 ? -5.683 42.002 28.258 1.00 31.42 594 LYS A C 1
ATOM 4792 O O . LYS A 1 594 ? -5.735 43.211 28.466 1.00 31.42 594 LYS A O 1
ATOM 4797 N N . ASP A 1 595 ? -6.128 41.037 29.068 1.00 34.38 595 ASP A N 1
ATOM 4798 C CA . ASP A 1 595 ? -6.526 41.084 30.490 1.00 34.38 595 ASP A CA 1
ATOM 4799 C C . ASP A 1 595 ? -7.948 41.582 30.840 1.00 34.38 595 ASP A C 1
ATOM 4801 O O . ASP A 1 595 ? -8.185 42.779 30.992 1.00 34.38 595 ASP A O 1
ATOM 4805 N N . ILE A 1 596 ? -8.892 40.638 31.009 1.00 32.91 596 ILE A N 1
ATOM 4806 C CA . ILE A 1 596 ? -9.460 40.111 32.282 1.00 32.91 596 ILE A CA 1
ATOM 4807 C C . ILE A 1 596 ? -10.275 38.851 31.961 1.00 32.91 596 ILE A C 1
ATOM 4809 O O . ILE A 1 596 ? -11.005 38.871 30.944 1.00 32.91 596 ILE A O 1
#

Secondary structure (DSSP, 8-state):
-HHHHHHHHHHHHHHH-TT-EETTEEHHHHHHHHHHHHHHHHHHHHTT-TT--EEES-SS---TTTT---SS---TTTS---EEE--HHHHHHHHTT--EEEEEEEE-SSSSEEEEEEEEE-TT---S-SSS--HHHHTTSEEE-TTT--EEES-TTTTTB-TTT-SBP-HIIIIIHHHHHHHHHHHHTT-TT-EEEE--STTSPPPPP-TTS--TTEEE------HHHHHHT---SSEEE-HHHHTT-GGGHHHHEEEHHHHHHHHHHHHHHHHHHHHHHHH-S--BEEEEE---TTTTTTHHHHH---HHHHHHHHHHHHHHHHTT-EEEES---TT-BTTTBTSSS-----SB-SSPPPPP--TT-HHHHHHHHHHHHHTTS--S-----------SSTT--TT------TT---GGGGTTBSSHHHHS--EEEE-SSEEEEEEEETTTTEEEEEEEPPPTTS---GGGGG-SS-EEEEE--HHHHTTSEEEEEESSSEEEEETTTTEEEEE-S--SSTTPEEEEEEEEE--TT-PPPPSEEE--GGG-SS-----TT-----TTTHHHHHHHHHTTS--SSS--SSS-----

pLDDT: mean 81.63, std 22.48, range [25.73, 98.75]

Organism: NCBI:txid94023

=== Feature glossary ===
Key to the feature types in this record:

pLDDT. pLDDT is the predicted lDDT-Cα score: AlphaFold's confidence that the local environment of each residue (all inter-atomic distances within 15 Å) is correctly placed. It is a per-residue number between 0 and 100, with higher meaning more reliable.

Radius of gyration, Cα contacts, bounding box. The geometric summary reports three shape descriptors. Rg (radius of gyration) measures how spread out the Cα atoms are about their centre of mass; compact globular proteins have small Rg, elongated or unfolded ones large. Cα contacts (<8 Å, |i−j|>4) count long-range residue pairs in spatial proximity — high for tightly packed folds, near zero for rods or random coil. The bounding-box extents give the protein's footprint along x, y, z in Å.

Backbone torsions (φ/ψ). Backbone dihedral angles. Every residue except chain termini has a φ (preceding-C → N → Cα → C) and a ψ (N → Cα → C → next-N). They are reported in degrees following the IUPAC sign convention. Secondary structure is essentially a statement about which (φ, ψ) basin each residue occupies.

Contact-map, Ramachandran, and PAE plots. Plot images: a contact map (which residues are close in 3D, as an N×N binary image), a Ramachandran scatter (backbone torsion angles, revealing secondary-structure composition at a glance), and — for AlphaFold structures — a PAE heatmap (pairwise prediction confidence).

Predicted aligned error. Predicted Aligned Error (PAE) is an AlphaFold confidence matrix: entry (i, j) is the expected error in the position of residue j, in ångströms, when the prediction is superimposed on the true structure at residue i. Low PAE within a block of residues means that block is internally rigid and well-predicted; high PAE between two blocks means their relative placement is uncertain even if each block individually is confident.

Secondary structure (3-state, P-SEA). Three-state secondary structure (P-SEA) collapses the eight DSSP classes into helix (a), strand (b), and coil (c). P-SEA assigns these from Cα geometry alone — distances and angles — without requiring backbone oxygens, so it works on any Cα trace.

Solvent-accessible surface area. Solvent-accessible surface area (SASA) is the area in Å² traced out by the centre of a 1.4 Å probe sphere (a water molecule) rolled over the protein's van der Waals surface (Shrake–Rupley / Lee–Richards construction). Buried residues have near-zero SASA; fully exposed residues can exceed 200 Å². The total SASA scales roughly with the number of surface residues.

Foldseek 3Di. The Foldseek 3Di string encodes local tertiary geometry as a 20-letter alphabet — one character per residue — derived from the relative positions of nearby Cα atoms. Unlike the amino-acid sequence, 3Di is a direct function of the 3D structure, so two proteins with the same fold have similar 3Di strings even at low sequence identity.

B-factor. For experimental (PDB) structures, the B-factor (temperature factor) quantifies the positional spread of each atom in the crystal — a combination of thermal vibration and static disorder — in units of Å². High B-factors mark flexible loops or poorly resolved regions; low B-factors mark the rigid, well-ordered core.

mmCIF coordinates. The mmCIF block holds the 3D Cartesian coordinates of each backbone atom (N, Cα, C, O) in ångströms. mmCIF is the PDB's canonical archive format — a tagged-loop text representation of the atomic model.

InterPro / GO / CATH / organism. Functional annotations link the protein to curated databases. InterPro entries identify conserved domains and families by matching the sequence against member-database signatures (Pfam, PROSITE, CDD, …). Gene Ontology (GO) terms describe molecular function, biological process, and cellular component in a controlled vocabulary. CATH places the structure in a hierarchical fold classification (Class/Architecture/Topology/Homologous-superfamily). The organism is the source species.

Rendered structure images. Structure images are PyMOL renders from six orthogonal camera directions. Cartoon representation draws helices as coils and strands as arrows; sticks shows the backbone as bonds; surface shows the solvent-excluded envelope. Rainbow coloring maps sequence position to hue (blue→red, N→C); chain coloring assigns a distinct color per polypeptide.

Sequence. This is the polypeptide sequence — one letter per residue, N-terminus first. Length ranges from a few dozen residues for small domains to over a thousand for large multi-domain proteins.

Secondary structure (8-state, DSSP). The SS8 string is DSSP's per-residue secondary-structure call. α-helix (H) means an i→i+4 H-bond ladder; β-strand (E) means the residue participates in a β-sheet; 3₁₀ (G) and π (I) are tighter and wider helices; T/S are turns/bends; '-' is loop.

Nearest PDB structures. Structural nearest neighbors (via Foldseek easy-search vs the PDB). Reported per hit: target PDB id, E-value, and alignment TM-score. A TM-score above ~0.5 is the conventional threshold for 'same fold'.